Protein AF-A0AAD5GL93-F1 (afdb_monomer)

Structure (mmCIF, N/CA/C/O backbone):
data_AF-A0AAD5GL93-F1
#
_entry.id   AF-A0AAD5GL93-F1
#
loop_
_atom_site.group_PDB
_atom_site.id
_atom_site.type_symbol
_atom_site.label_atom_id
_atom_site.label_alt_id
_atom_site.label_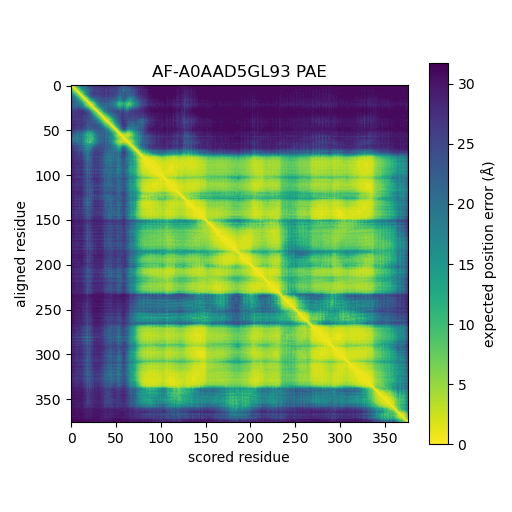comp_id
_atom_site.label_asym_id
_atom_site.label_entity_id
_atom_site.label_seq_id
_atom_site.pdbx_PDB_ins_code
_atom_site.Cartn_x
_atom_site.Cartn_y
_atom_site.Cartn_z
_atom_site.occupancy
_atom_site.B_iso_or_equiv
_atom_site.auth_seq_id
_atom_site.auth_comp_id
_atom_site.auth_asym_id
_atom_site.auth_atom_id
_atom_site.pdbx_PDB_model_num
ATOM 1 N N . ASN A 1 1 ? 2.687 70.309 -22.312 1.00 36.69 1 ASN A N 1
ATOM 2 C CA . ASN A 1 1 ? 1.551 70.906 -23.043 1.00 36.69 1 ASN A CA 1
ATOM 3 C C . ASN A 1 1 ? 1.116 69.888 -24.082 1.00 36.69 1 ASN A C 1
ATOM 5 O O . ASN A 1 1 ? 1.896 69.635 -24.982 1.00 36.69 1 ASN A O 1
ATOM 9 N N . ASP A 1 2 ? 0.027 69.140 -23.935 1.00 33.78 2 ASP A N 1
ATOM 10 C CA . ASP A 1 2 ? -1.181 69.410 -23.155 1.00 33.78 2 ASP A CA 1
ATOM 11 C C . ASP A 1 2 ? -1.645 68.222 -22.316 1.00 33.78 2 ASP A C 1
ATOM 13 O O . ASP A 1 2 ? -1.536 67.055 -22.690 1.00 33.78 2 ASP A O 1
ATOM 17 N N . ALA A 1 3 ? -2.141 68.587 -21.140 1.00 34.22 3 ALA A N 1
ATOM 18 C CA . ALA A 1 3 ? -2.761 67.740 -20.148 1.00 34.22 3 ALA A CA 1
ATOM 19 C C . ALA A 1 3 ? -4.275 67.638 -20.398 1.00 34.22 3 ALA A C 1
ATOM 21 O O . ALA A 1 3 ? -4.895 68.595 -20.848 1.00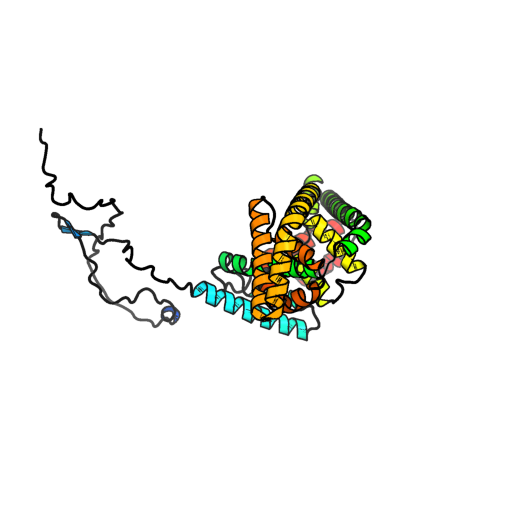 34.22 3 ALA A O 1
ATOM 22 N N . GLY A 1 4 ? -4.864 66.514 -19.982 1.00 38.84 4 GLY A N 1
ATOM 23 C CA . GLY A 1 4 ? -6.247 66.472 -19.503 1.00 38.84 4 GLY A CA 1
ATOM 24 C C . GLY A 1 4 ? -7.336 66.206 -20.542 1.00 38.84 4 GLY A C 1
ATOM 25 O O . GLY A 1 4 ? -7.885 67.129 -21.126 1.00 38.84 4 GLY A O 1
ATOM 26 N N . SER A 1 5 ? -7.747 64.940 -20.653 1.00 35.31 5 SER A N 1
ATOM 27 C CA . SER A 1 5 ? -9.165 64.574 -20.819 1.00 35.31 5 SER A CA 1
ATOM 28 C C . SER A 1 5 ? -9.370 63.082 -20.516 1.00 35.31 5 SER A C 1
ATOM 30 O O . SER A 1 5 ? -9.853 62.306 -21.336 1.00 35.31 5 SER A O 1
ATOM 32 N N . PHE A 1 6 ? -8.963 62.647 -19.321 1.00 33.56 6 PHE A N 1
ATOM 33 C CA . PHE A 1 6 ? -9.661 61.534 -18.679 1.00 33.56 6 PHE A CA 1
ATOM 34 C C . PHE A 1 6 ? -10.832 62.170 -17.948 1.00 33.56 6 PHE A C 1
ATOM 36 O O . PHE A 1 6 ? -10.656 62.799 -16.906 1.00 33.56 6 PHE A O 1
ATOM 43 N N . ASN A 1 7 ? -12.012 62.103 -18.557 1.00 31.67 7 ASN A N 1
ATOM 44 C CA . ASN A 1 7 ? -13.209 62.612 -17.921 1.00 31.67 7 ASN A CA 1
ATOM 45 C C . ASN A 1 7 ? -13.603 61.639 -16.802 1.00 31.67 7 ASN A C 1
ATOM 47 O O . ASN A 1 7 ? -13.910 60.470 -17.044 1.00 31.67 7 ASN A O 1
ATOM 51 N N . ASN A 1 8 ? -13.533 62.136 -15.571 1.00 37.31 8 ASN A N 1
ATOM 52 C CA . ASN A 1 8 ? -13.938 61.461 -14.350 1.00 37.31 8 ASN A CA 1
ATOM 53 C C . ASN A 1 8 ? -15.443 61.164 -14.386 1.00 37.31 8 ASN A C 1
ATOM 55 O O . ASN A 1 8 ? -16.255 61.992 -13.984 1.00 37.31 8 ASN A O 1
ATOM 59 N N . SER A 1 9 ? -15.820 59.965 -14.823 1.00 37.47 9 SER A N 1
ATOM 60 C CA . SER A 1 9 ? -17.146 59.405 -14.515 1.00 37.47 9 SER A CA 1
ATOM 61 C C . SER A 1 9 ? -17.094 57.959 -14.011 1.00 37.47 9 SER A C 1
ATOM 63 O O . SER A 1 9 ? -18.121 57.332 -13.795 1.00 37.47 9 SER A O 1
ATOM 65 N N . VAL A 1 10 ? -15.896 57.436 -13.729 1.00 38.03 10 VAL A N 1
ATOM 66 C CA . VAL A 1 10 ? -15.716 56.117 -13.096 1.00 38.03 10 VAL A CA 1
ATOM 67 C C . VAL A 1 10 ? -14.905 56.259 -11.803 1.00 38.03 10 VAL A C 1
ATOM 69 O O . VAL A 1 10 ? -14.034 55.461 -11.482 1.00 38.03 10 VAL A O 1
ATOM 72 N N . ALA A 1 11 ? -15.174 57.319 -11.038 1.00 32.38 11 ALA A N 1
ATOM 73 C CA . ALA A 1 11 ? -14.730 57.426 -9.652 1.00 32.38 11 ALA A CA 1
ATOM 74 C C . ALA A 1 11 ? -15.742 56.675 -8.773 1.00 32.38 11 ALA A C 1
ATOM 76 O O . ALA A 1 11 ? -16.617 57.278 -8.160 1.00 32.38 11 ALA A O 1
ATOM 77 N N . GLY A 1 12 ? -15.678 55.342 -8.788 1.00 33.62 12 GLY A N 1
ATOM 78 C CA . GLY A 1 12 ? -16.584 54.529 -7.975 1.00 33.62 12 GLY A CA 1
ATOM 79 C C . GLY A 1 12 ? -16.305 53.031 -7.925 1.00 33.62 12 GLY A C 1
ATOM 80 O O . GLY A 1 12 ? -16.706 52.397 -6.957 1.00 33.62 12 GLY A O 1
ATOM 81 N N . GLN A 1 13 ? -15.589 52.453 -8.891 1.00 32.47 13 GLN A N 1
ATOM 82 C CA . GLN A 1 13 ? -15.257 51.026 -8.882 1.00 32.47 13 GLN A CA 1
ATOM 83 C C . GLN A 1 13 ? -13.832 50.819 -9.399 1.00 32.47 13 GLN A C 1
ATOM 85 O O . GLN A 1 13 ? -13.499 51.228 -10.507 1.00 32.47 13 GLN A O 1
ATOM 90 N N . GLN A 1 14 ? -12.987 50.199 -8.570 1.00 32.19 14 GLN A N 1
ATOM 91 C CA . GLN A 1 14 ? -11.674 49.678 -8.953 1.00 32.19 14 GLN A CA 1
ATOM 92 C C . GLN A 1 14 ? -11.833 48.722 -10.143 1.00 32.19 14 GLN A C 1
ATOM 94 O O . GLN A 1 14 ? -12.158 47.552 -9.961 1.00 32.19 14 GLN A O 1
ATOM 99 N N . ALA A 1 15 ? -11.610 49.210 -11.360 1.00 31.73 15 ALA A N 1
ATOM 100 C CA . ALA A 1 15 ? -11.491 48.359 -12.533 1.00 31.73 15 ALA A CA 1
ATOM 101 C C . ALA A 1 15 ? -10.024 47.939 -12.673 1.00 31.73 15 ALA A C 1
ATOM 103 O O . ALA A 1 15 ? -9.162 48.730 -13.060 1.00 31.73 15 ALA A O 1
ATOM 104 N N . VAL A 1 16 ? -9.737 46.692 -12.305 1.00 33.91 16 VAL A N 1
ATOM 105 C CA . VAL A 1 16 ? -8.490 46.012 -12.663 1.00 33.91 16 VAL A CA 1
ATOM 106 C C . VAL A 1 16 ? -8.506 45.823 -14.183 1.00 33.91 16 VAL A C 1
ATOM 108 O O . VAL A 1 16 ? -9.487 45.329 -14.732 1.00 33.91 16 VAL A O 1
ATOM 111 N N . LEU A 1 17 ? -7.449 46.263 -14.872 1.00 34.09 17 LEU A N 1
ATOM 112 C CA . LEU A 1 17 ? -7.264 46.038 -16.308 1.00 34.09 17 LEU A CA 1
ATOM 113 C C . LEU A 1 17 ? -7.083 44.534 -16.566 1.00 34.09 17 LEU A C 1
ATOM 115 O O . LEU A 1 17 ? -5.971 44.018 -16.472 1.00 34.09 17 LEU A O 1
ATOM 119 N N . GLU A 1 18 ? -8.170 43.829 -16.872 1.00 42.44 18 GLU A N 1
ATOM 120 C CA . GLU A 1 18 ? -8.122 42.444 -17.345 1.00 42.44 18 GLU A CA 1
ATOM 121 C C . GLU A 1 18 ? -8.001 42.373 -18.878 1.00 42.44 18 GLU A C 1
ATOM 123 O O . GLU A 1 18 ? -8.367 43.290 -19.617 1.00 42.44 18 GLU A O 1
ATOM 128 N N . THR A 1 19 ? -7.383 41.291 -19.349 1.00 39.25 19 THR A N 1
ATOM 129 C CA . THR A 1 19 ? -6.811 41.118 -20.690 1.00 39.25 19 THR A CA 1
ATOM 130 C C . THR A 1 19 ? -7.884 41.079 -21.783 1.00 39.25 19 THR A C 1
ATOM 132 O O . THR A 1 19 ? -8.644 40.120 -21.890 1.00 39.25 19 THR A O 1
ATOM 135 N N . VAL A 1 20 ? -7.926 42.103 -22.639 1.00 43.28 20 VAL A N 1
ATOM 136 C CA . VAL A 1 20 ? -8.916 42.217 -23.721 1.00 43.28 20 VAL A CA 1
ATOM 137 C C . VAL A 1 20 ? -8.358 41.637 -25.024 1.00 43.28 20 VAL A C 1
ATOM 139 O O . VAL A 1 20 ? -7.322 42.089 -25.515 1.00 43.28 20 VAL A O 1
ATOM 142 N N . ALA A 1 21 ? -9.035 40.646 -25.609 1.00 44.50 21 ALA A N 1
ATOM 143 C CA . ALA A 1 21 ? -8.640 40.058 -26.891 1.00 44.50 21 ALA A CA 1
ATOM 144 C C . ALA A 1 21 ? -9.311 40.793 -28.067 1.00 44.50 21 ALA A C 1
ATOM 146 O O . ALA A 1 21 ? -10.514 41.053 -28.057 1.00 44.50 21 ALA A O 1
ATOM 147 N N . ARG A 1 22 ? -8.528 41.129 -29.102 1.00 39.78 22 ARG A N 1
ATOM 148 C CA . ARG A 1 22 ? -9.012 41.788 -30.327 1.00 39.78 22 ARG A CA 1
ATOM 149 C C . ARG A 1 22 ? -9.432 40.740 -31.354 1.00 39.78 22 ARG A C 1
ATOM 151 O O . ARG A 1 22 ? -8.589 39.983 -31.832 1.00 39.78 22 ARG A O 1
ATOM 158 N N . VAL A 1 23 ? -10.697 40.742 -31.762 1.00 45.19 23 VAL A N 1
ATOM 159 C CA . VAL A 1 23 ? -11.179 39.859 -32.834 1.00 45.19 23 VAL A CA 1
ATOM 160 C C . VAL A 1 23 ? -10.850 40.481 -34.198 1.00 45.19 23 VAL A C 1
ATOM 162 O O . VAL A 1 23 ? -11.227 41.616 -34.482 1.00 45.19 23 VAL A O 1
ATOM 165 N N . LYS A 1 24 ? -10.136 39.752 -35.068 1.00 35.28 24 LYS A N 1
ATOM 166 C CA . LYS A 1 24 ? -9.987 40.097 -36.495 1.00 35.28 24 LYS A CA 1
ATOM 167 C C . LYS A 1 24 ? -11.020 39.304 -37.294 1.00 35.28 24 LYS A C 1
ATOM 169 O O . LYS A 1 24 ? -10.887 38.092 -37.420 1.00 35.28 24 LYS A O 1
ATOM 174 N N . SER A 1 25 ? -12.018 39.979 -37.859 1.00 34.25 25 SER A N 1
ATOM 175 C CA . SER A 1 25 ? -12.954 39.343 -38.793 1.00 34.25 25 SER A CA 1
ATOM 176 C C . SER A 1 25 ? -12.230 38.974 -40.097 1.00 34.25 25 SER A C 1
ATOM 178 O O . SER A 1 25 ? -11.618 39.833 -40.738 1.00 34.25 25 SER A O 1
ATOM 180 N N . LYS A 1 26 ? -12.261 37.690 -40.473 1.00 29.86 26 LYS A N 1
ATOM 181 C CA . LYS A 1 26 ? -11.773 37.177 -41.761 1.00 29.86 26 LYS A CA 1
ATOM 182 C C . LYS A 1 26 ? -12.990 37.037 -42.681 1.00 29.86 26 LYS A C 1
ATOM 184 O O . LYS A 1 26 ? -13.888 36.254 -42.399 1.00 29.86 26 LYS A O 1
ATOM 189 N N . LYS A 1 27 ? -13.034 37.830 -43.752 1.00 30.67 27 LYS A N 1
ATOM 190 C CA . LYS A 1 27 ? -14.157 37.904 -44.696 1.00 30.67 27 LYS A CA 1
ATOM 191 C C . LYS A 1 27 ? -13.898 36.987 -45.902 1.00 30.67 27 LYS A C 1
ATOM 193 O O . LYS A 1 27 ? -12.961 37.268 -46.647 1.00 30.67 27 LYS A O 1
ATOM 198 N N . ASN A 1 28 ? -14.692 35.919 -46.042 1.00 27.58 28 ASN A N 1
ATOM 199 C CA . ASN A 1 28 ? -15.305 35.378 -47.278 1.00 27.58 28 ASN A CA 1
ATOM 200 C C . ASN A 1 28 ? -15.500 33.846 -47.245 1.00 27.58 28 ASN A C 1
ATOM 202 O O . ASN A 1 28 ? -14.554 33.088 -47.041 1.00 27.58 28 ASN A O 1
ATOM 206 N N . ASP A 1 29 ? -16.753 33.456 -47.494 1.00 32.91 29 ASP A N 1
ATOM 207 C CA . ASP A 1 29 ? -17.350 32.118 -47.601 1.00 32.91 29 ASP A CA 1
ATOM 208 C C . ASP A 1 29 ? -16.810 31.237 -48.741 1.00 32.91 29 ASP A C 1
ATOM 210 O O . ASP A 1 29 ? -16.481 31.757 -49.807 1.00 32.91 29 ASP A O 1
ATOM 214 N N . THR A 1 30 ? -16.884 29.902 -48.598 1.00 26.22 30 THR A N 1
ATOM 215 C CA . THR A 1 30 ? -17.727 29.029 -49.460 1.00 26.22 30 THR A CA 1
ATOM 216 C C . THR A 1 30 ? -17.845 27.580 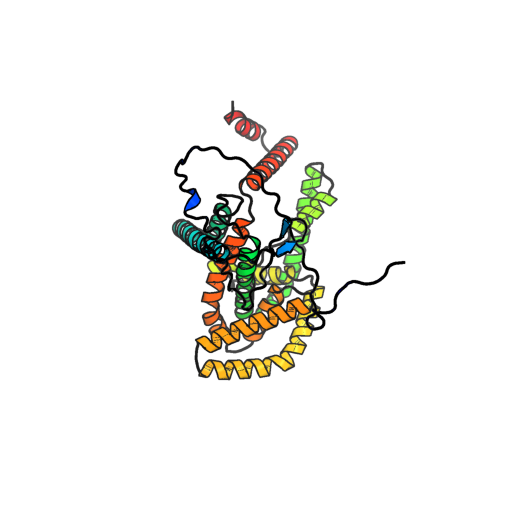-48.939 1.00 26.22 30 THR A C 1
ATOM 218 O O . THR A 1 30 ? -17.052 27.140 -48.118 1.00 26.22 30 THR A O 1
ATOM 221 N N . LYS A 1 31 ? -18.925 26.922 -49.388 1.00 33.12 31 LYS A N 1
ATOM 222 C CA . LYS A 1 31 ? -19.590 25.661 -48.989 1.00 33.12 31 LYS A CA 1
ATOM 223 C C . LYS A 1 31 ? -18.773 24.348 -49.073 1.00 33.12 31 LYS A C 1
ATOM 225 O O . LYS A 1 31 ? -17.725 24.316 -49.702 1.00 33.12 31 LYS A O 1
ATOM 230 N N . ASP A 1 32 ? -19.416 23.294 -48.536 1.00 26.97 32 ASP A N 1
ATOM 231 C CA . ASP A 1 32 ? -19.214 21.831 -48.701 1.00 26.97 32 ASP A CA 1
ATOM 232 C C . ASP A 1 32 ? -18.360 21.192 -47.578 1.00 26.97 32 ASP A C 1
ATOM 234 O O . ASP A 1 32 ? -17.331 21.728 -47.198 1.00 26.97 32 ASP A O 1
ATOM 238 N N . ASP A 1 33 ? -18.700 20.088 -46.904 1.00 26.31 33 ASP A N 1
ATOM 239 C CA . ASP A 1 33 ? -19.684 19.025 -47.116 1.00 26.31 33 ASP A CA 1
ATOM 240 C C . ASP A 1 33 ? -19.942 18.338 -45.748 1.00 26.31 33 ASP A C 1
ATOM 242 O O . ASP A 1 33 ? -19.010 18.123 -44.967 1.00 26.31 33 ASP A O 1
ATOM 246 N N . LYS A 1 34 ? -21.194 18.005 -45.402 1.00 32.94 34 LYS A N 1
ATOM 247 C CA . LYS A 1 34 ? -21.519 17.327 -44.126 1.00 32.94 34 LYS A CA 1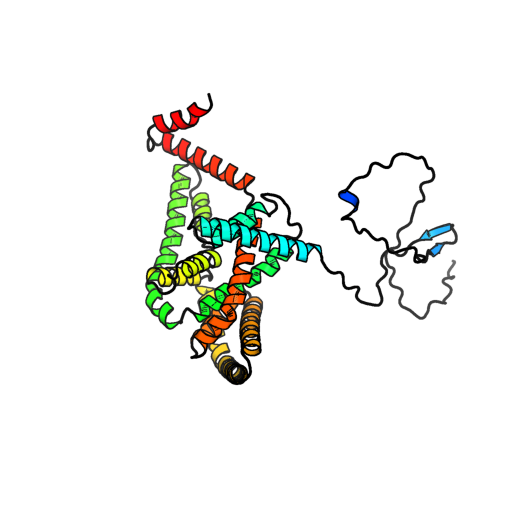
ATOM 248 C C . LYS A 1 34 ? -21.336 15.812 -44.267 1.00 32.94 34 LYS A C 1
ATOM 250 O O . LYS A 1 34 ? -22.276 15.112 -44.634 1.00 32.94 34 LYS A O 1
ATOM 255 N N . SER A 1 35 ? -20.175 15.287 -43.876 1.00 23.25 35 SER A N 1
ATOM 256 C CA . SER A 1 35 ? -20.037 13.864 -43.532 1.00 23.25 35 SER A CA 1
ATOM 257 C C . SER A 1 35 ? -20.335 13.664 -42.044 1.00 23.25 35 SER A C 1
ATOM 259 O O . SER A 1 35 ? -19.640 14.223 -41.194 1.00 23.25 35 SER A O 1
ATOM 261 N N . PHE A 1 36 ? -21.361 12.873 -41.724 1.00 34.22 36 PHE A N 1
ATOM 262 C CA . PHE A 1 36 ? -21.690 12.469 -40.356 1.00 34.22 36 PHE A CA 1
ATOM 263 C C . PHE A 1 36 ? -20.492 11.768 -39.699 1.00 34.22 36 PHE A C 1
ATOM 265 O O . PHE A 1 36 ? -20.183 10.624 -40.024 1.00 34.22 36 PHE A O 1
ATOM 272 N N . GLN A 1 37 ? -19.835 12.447 -38.756 1.00 28.38 37 GLN A N 1
ATOM 273 C CA . GLN A 1 37 ? -18.864 11.836 -37.855 1.00 28.38 37 GLN A CA 1
ATOM 274 C C . GLN A 1 37 ? -19.506 11.625 -36.482 1.00 28.38 37 GLN A C 1
ATOM 276 O O . GLN A 1 37 ? -19.893 12.573 -35.800 1.00 28.38 37 GLN A O 1
ATOM 281 N N . LEU A 1 38 ? -19.583 10.360 -36.069 1.00 30.38 38 LEU A N 1
ATOM 282 C CA . LEU A 1 38 ? -20.102 9.896 -34.773 1.00 30.38 38 LEU A CA 1
ATOM 283 C C . LEU A 1 38 ? -19.318 10.450 -33.562 1.00 30.38 38 LEU A C 1
ATOM 285 O O . LEU A 1 38 ? -19.780 10.357 -32.430 1.00 30.38 38 LEU A O 1
ATOM 289 N N . HIS A 1 39 ? -18.169 11.090 -33.800 1.00 31.42 39 HIS A N 1
ATOM 290 C CA . HIS A 1 39 ? -17.347 11.747 -32.782 1.00 31.42 39 HIS A CA 1
ATOM 291 C C . HIS A 1 39 ? -17.985 13.005 -32.165 1.00 31.42 39 HIS A C 1
ATOM 293 O O . HIS A 1 39 ? -17.524 13.474 -31.129 1.00 31.42 39 HIS A O 1
ATOM 299 N N . HIS A 1 40 ? -19.053 13.546 -32.764 1.00 28.39 40 HIS A N 1
ATOM 300 C CA . HIS A 1 40 ? -19.688 14.784 -32.298 1.00 28.39 40 HIS A CA 1
ATOM 301 C C . HIS A 1 40 ? -20.761 14.586 -31.210 1.00 28.39 40 HIS A C 1
ATOM 303 O O . HIS A 1 40 ? -21.293 15.569 -30.705 1.00 28.39 40 HIS A O 1
ATOM 309 N N . VAL A 1 41 ? -21.085 13.340 -30.836 1.00 33.75 41 VAL A N 1
ATOM 310 C CA . VAL A 1 41 ? -22.091 13.044 -29.793 1.00 33.75 41 VAL A CA 1
ATOM 311 C C . VAL A 1 41 ? -21.520 13.194 -28.376 1.00 33.75 41 VAL A C 1
ATOM 313 O O . VAL A 1 41 ? -22.270 13.465 -27.444 1.00 33.75 41 VAL A O 1
ATOM 316 N N . PHE A 1 42 ? -20.198 13.091 -28.207 1.00 32.00 42 PHE A N 1
ATOM 317 C CA . PHE A 1 42 ? -19.539 13.212 -26.898 1.00 32.00 42 PHE A CA 1
ATOM 318 C C . PHE A 1 42 ? -18.810 14.540 -26.677 1.00 32.00 42 PHE A C 1
ATOM 320 O O . PHE A 1 42 ? -18.262 14.754 -25.598 1.00 32.00 42 PHE A O 1
ATOM 327 N N . ASN A 1 43 ? -18.836 15.450 -27.655 1.00 28.05 43 ASN A N 1
ATOM 328 C CA . ASN A 1 43 ? -18.285 16.788 -27.491 1.00 28.05 43 ASN A CA 1
ATOM 329 C C . ASN A 1 43 ? -19.419 17.777 -27.196 1.00 28.05 43 ASN A C 1
ATOM 331 O O . ASN A 1 43 ? -19.931 18.446 -28.092 1.00 28.05 43 ASN A O 1
ATOM 335 N N . ILE A 1 44 ? -19.832 17.842 -25.927 1.00 34.53 44 ILE A N 1
ATOM 336 C CA . ILE A 1 44 ? -20.652 18.944 -25.403 1.00 34.53 44 ILE A CA 1
ATOM 337 C C . ILE A 1 44 ? -19.712 20.141 -25.207 1.00 34.53 44 ILE A C 1
ATOM 339 O O . ILE A 1 44 ? -19.425 20.567 -24.092 1.00 34.53 44 ILE A O 1
ATOM 343 N N . ASP A 1 45 ? -19.184 20.660 -26.312 1.00 33.34 45 ASP A N 1
ATOM 344 C CA . ASP A 1 45 ? -18.648 22.011 -26.333 1.00 33.34 45 ASP A CA 1
ATOM 345 C C . ASP A 1 45 ? -19.838 22.953 -26.503 1.00 33.34 45 ASP A C 1
ATOM 347 O O . ASP A 1 45 ? -20.341 23.182 -27.598 1.00 33.34 45 ASP A O 1
ATOM 351 N N . ASN A 1 46 ? -20.276 23.482 -25.362 1.00 38.34 46 ASN A N 1
ATOM 352 C CA . ASN A 1 46 ? -20.743 24.855 -25.244 1.00 38.34 46 ASN A CA 1
ATOM 353 C C . ASN A 1 46 ? -21.899 25.264 -26.182 1.00 38.34 46 ASN A C 1
ATOM 355 O O . ASN A 1 46 ? -21.803 26.268 -26.884 1.00 38.34 46 ASN A O 1
ATOM 359 N N . ASP A 1 47 ? -23.023 24.546 -26.132 1.00 30.78 47 ASP A N 1
ATOM 360 C CA . ASP A 1 47 ? -24.300 25.037 -26.678 1.00 30.78 47 ASP A CA 1
ATOM 361 C C . ASP A 1 47 ? -25.049 25.886 -25.632 1.00 30.78 47 ASP A C 1
ATOM 363 O O . ASP A 1 47 ? -26.215 25.661 -25.308 1.00 30.78 47 ASP A O 1
ATOM 367 N N . ASN A 1 48 ? -24.348 26.864 -25.049 1.00 34.34 48 ASN A N 1
ATOM 368 C CA . ASN A 1 48 ? -25.007 27.951 -24.334 1.00 34.34 48 ASN A CA 1
ATOM 369 C C . ASN A 1 48 ? -25.503 28.932 -25.393 1.00 34.34 48 ASN A C 1
ATOM 371 O O . ASN A 1 48 ? -24.745 29.751 -25.919 1.00 34.34 48 ASN A O 1
ATOM 375 N N . GLY A 1 49 ? -26.778 28.782 -25.745 1.00 32.69 49 GLY A N 1
ATOM 376 C CA . GLY A 1 49 ? -27.459 29.627 -26.708 1.00 32.69 49 GLY A CA 1
ATOM 377 C C . GLY A 1 49 ? -27.255 31.110 -26.413 1.00 32.69 49 GLY A C 1
ATOM 378 O O . GLY A 1 49 ? -27.472 31.550 -25.294 1.00 32.69 49 GLY A O 1
ATOM 379 N N . ALA A 1 50 ? -26.835 31.842 -27.446 1.00 33.12 50 ALA A N 1
ATOM 380 C CA . ALA A 1 50 ? -27.154 33.240 -27.742 1.00 33.12 50 ALA A CA 1
ATOM 381 C C . ALA A 1 50 ? -27.479 34.183 -26.560 1.00 33.12 50 ALA A C 1
ATOM 383 O O . ALA A 1 50 ? -28.417 34.973 -26.650 1.00 33.12 50 ALA A O 1
ATOM 384 N N . GLU A 1 51 ? -26.702 34.170 -25.480 1.00 40.78 51 GLU A N 1
ATOM 385 C CA . GLU A 1 51 ? -26.658 35.312 -24.575 1.00 40.78 51 GLU A CA 1
ATOM 386 C C . GLU A 1 51 ? -25.739 36.348 -25.219 1.00 40.78 51 GLU A C 1
ATOM 388 O O . GLU A 1 51 ? -24.567 36.079 -25.485 1.00 40.78 51 GLU A O 1
ATOM 393 N N . GLU A 1 52 ? -26.310 37.506 -25.553 1.00 42.19 52 GLU A N 1
ATOM 394 C CA . GLU A 1 52 ? -25.632 38.650 -26.157 1.00 42.19 52 GLU A CA 1
ATOM 395 C C . GLU A 1 52 ? -24.352 38.972 -25.375 1.00 42.19 52 GLU A C 1
ATOM 397 O O . GLU A 1 52 ? -24.385 39.635 -24.340 1.00 42.19 52 GLU A O 1
ATOM 402 N N . THR A 1 53 ? -23.202 38.489 -25.852 1.00 50.84 53 THR A N 1
ATOM 403 C CA . THR A 1 53 ? -21.914 38.819 -25.244 1.00 50.84 53 THR A CA 1
ATOM 404 C C . THR A 1 53 ? -21.741 40.331 -25.362 1.00 50.84 53 THR A C 1
ATOM 406 O O . THR A 1 53 ? -21.675 40.816 -26.496 1.00 50.84 53 THR A O 1
ATOM 409 N N . PRO A 1 54 ? -21.684 41.103 -24.260 1.00 53.81 54 PRO A N 1
ATOM 410 C CA . PRO A 1 54 ? -21.585 42.551 -24.351 1.00 53.81 54 PRO A CA 1
ATOM 411 C C . PRO A 1 54 ? -20.259 42.914 -25.023 1.00 53.81 54 PRO A C 1
ATOM 413 O O . PRO A 1 54 ? -19.180 42.770 -24.447 1.00 53.81 54 PRO A O 1
ATOM 416 N N . THR A 1 55 ? -20.340 43.344 -26.279 1.00 61.50 55 THR A N 1
ATOM 417 C CA . THR A 1 55 ? -19.190 43.775 -27.068 1.00 61.50 55 THR A CA 1
ATOM 418 C C . THR A 1 55 ? -18.896 45.237 -26.779 1.00 61.50 55 THR A C 1
ATOM 420 O O . THR A 1 55 ? -19.771 46.089 -26.937 1.00 61.50 55 THR A O 1
ATOM 423 N N . LEU A 1 56 ? -17.656 45.551 -26.415 1.00 61.00 56 LEU A N 1
ATOM 424 C CA . LEU A 1 56 ? -17.203 46.936 -26.332 1.00 61.00 56 LEU A CA 1
ATOM 425 C C . LEU A 1 56 ? -16.682 47.367 -27.703 1.00 61.00 56 LEU A C 1
ATOM 427 O O . LEU A 1 56 ? -15.821 46.700 -28.278 1.00 61.00 56 LEU A O 1
ATOM 431 N N . ILE A 1 57 ? -17.206 48.476 -28.224 1.00 65.25 57 ILE A N 1
ATOM 432 C CA . ILE A 1 57 ? -16.789 49.053 -29.505 1.00 65.25 57 ILE A CA 1
ATOM 433 C C . ILE A 1 57 ? -16.058 50.368 -29.222 1.00 65.25 57 ILE A C 1
ATOM 435 O O . ILE A 1 57 ? -16.618 51.281 -28.618 1.00 65.25 57 ILE A O 1
ATOM 439 N N . ASP A 1 58 ? -14.792 50.455 -29.627 1.00 62.78 58 ASP A N 1
ATOM 440 C CA . ASP A 1 58 ? -13.999 51.691 -29.534 1.00 62.78 58 ASP A CA 1
ATOM 441 C C . ASP A 1 58 ? -14.335 52.660 -30.688 1.00 62.78 58 ASP A C 1
ATOM 443 O O . ASP A 1 58 ? -14.831 52.254 -31.734 1.00 62.78 58 ASP A O 1
ATOM 447 N N . ARG A 1 59 ? -13.979 53.944 -30.559 1.00 65.38 59 ARG A N 1
ATOM 448 C CA . ARG A 1 59 ? -14.197 55.020 -31.548 1.00 65.38 59 ARG A CA 1
ATOM 449 C C . ARG A 1 59 ? -13.556 54.756 -32.925 1.00 65.38 59 ARG A C 1
ATOM 451 O O . ARG A 1 59 ? -13.839 55.477 -33.875 1.00 65.38 59 ARG A O 1
ATOM 458 N N . LYS A 1 60 ? -12.675 53.754 -33.029 1.00 62.12 60 LYS A N 1
ATOM 459 C CA . LYS A 1 60 ? -12.077 53.243 -34.279 1.00 62.12 60 LYS A CA 1
ATOM 460 C C . LYS A 1 60 ? -12.744 51.948 -34.793 1.00 62.12 60 LYS A C 1
ATOM 462 O O . LYS A 1 60 ? -12.098 51.213 -35.535 1.00 62.12 60 LYS A O 1
ATOM 467 N N . ASP A 1 61 ? -13.967 51.639 -34.354 1.00 56.44 61 ASP A N 1
ATOM 468 C CA . ASP A 1 61 ? -14.750 50.434 -34.694 1.00 56.44 61 ASP A CA 1
ATOM 469 C C . ASP A 1 61 ? -14.044 49.098 -34.393 1.00 56.44 61 ASP A C 1
ATOM 471 O O . ASP A 1 61 ? -14.245 48.080 -35.056 1.00 56.44 61 ASP A O 1
ATOM 475 N N . ASN A 1 62 ? -13.194 49.069 -33.363 1.00 58.47 62 ASN A N 1
ATOM 476 C CA . ASN A 1 62 ? -12.617 47.812 -32.890 1.00 58.47 62 ASN A CA 1
ATOM 477 C C . ASN A 1 62 ? -13.573 47.158 -31.892 1.00 58.47 62 ASN A C 1
ATOM 479 O O . ASN A 1 62 ? -13.930 47.784 -30.896 1.00 58.47 62 ASN A O 1
ATOM 483 N N . VAL A 1 63 ? -13.937 45.902 -32.158 1.00 59.56 63 VAL A N 1
ATOM 484 C CA . VAL A 1 63 ? -14.827 45.101 -31.311 1.00 59.56 63 VAL A CA 1
ATOM 485 C C . VAL A 1 63 ? -13.999 44.274 -30.331 1.00 59.56 63 VAL A C 1
ATOM 487 O O . VAL A 1 63 ? -13.108 43.515 -30.729 1.00 59.56 63 VAL A O 1
ATOM 490 N N . PHE A 1 64 ? -14.308 44.421 -29.050 1.00 59.59 64 PHE A N 1
ATOM 491 C CA . PHE A 1 64 ? -13.659 43.736 -27.944 1.00 59.59 64 PHE A CA 1
ATOM 492 C C . PHE A 1 64 ? -14.676 42.881 -27.182 1.00 59.59 64 PHE A C 1
ATOM 494 O O . PHE A 1 64 ? -15.780 43.341 -26.890 1.00 59.59 64 PHE A O 1
ATOM 501 N N . ILE A 1 65 ? -14.292 41.645 -26.853 1.00 59.22 65 ILE A N 1
ATOM 502 C CA . ILE A 1 65 ? -15.112 40.684 -26.102 1.00 59.22 65 ILE A CA 1
ATOM 503 C C . ILE A 1 65 ? -14.386 40.368 -24.793 1.00 59.22 65 ILE A C 1
ATOM 505 O O . ILE A 1 65 ? -13.170 40.165 -24.786 1.00 59.22 65 ILE A O 1
ATOM 509 N N . ILE A 1 66 ? -15.124 40.346 -23.685 1.00 57.53 66 ILE A N 1
ATOM 510 C CA . ILE A 1 66 ? -14.590 39.991 -22.366 1.00 57.53 66 ILE A CA 1
ATOM 511 C C . ILE A 1 66 ? -14.415 38.468 -22.323 1.00 57.53 66 ILE A C 1
ATOM 513 O O . ILE A 1 66 ? -15.380 37.727 -22.481 1.00 57.53 66 ILE A O 1
ATOM 517 N N . SER A 1 67 ? -13.179 38.000 -22.142 1.00 53.06 67 SER A N 1
ATOM 518 C CA . SER A 1 67 ? -12.811 36.577 -22.230 1.00 53.06 67 SER A CA 1
ATOM 519 C C . SER A 1 67 ? -13.088 35.776 -20.958 1.00 53.06 67 SER A C 1
ATOM 521 O O . SER A 1 67 ? -13.074 34.549 -21.002 1.00 53.06 67 SER A O 1
ATOM 523 N N . ASN A 1 68 ? -13.340 36.440 -19.829 1.00 47.16 68 ASN A N 1
ATOM 524 C CA . ASN A 1 68 ? -13.564 35.777 -18.553 1.00 47.16 68 ASN A CA 1
ATOM 525 C C . ASN A 1 68 ? -14.767 36.400 -17.841 1.00 47.16 68 ASN A C 1
ATOM 527 O O . ASN A 1 68 ? -14.651 37.397 -17.129 1.00 47.16 68 ASN A O 1
ATOM 531 N N . PHE A 1 69 ? -15.949 35.822 -18.049 1.00 54.09 69 PHE A N 1
ATOM 532 C CA . PHE A 1 69 ? -17.079 36.109 -17.176 1.00 54.09 69 PHE A CA 1
ATOM 533 C C . PHE A 1 69 ? -16.806 35.426 -15.841 1.00 54.09 69 PHE A C 1
ATOM 535 O O . PHE A 1 69 ? -17.092 34.244 -15.662 1.00 54.09 69 PHE A O 1
ATOM 542 N N . LYS A 1 70 ? -16.260 36.175 -14.880 1.00 46.41 70 LYS A N 1
ATOM 543 C CA . LYS A 1 70 ? -16.270 35.740 -13.486 1.00 46.41 70 LYS A CA 1
ATOM 544 C C . LYS A 1 70 ? -17.732 35.701 -13.041 1.00 46.41 70 LYS A C 1
ATOM 546 O O . LYS A 1 70 ? -18.309 36.724 -12.669 1.00 46.41 70 LYS A O 1
ATOM 551 N N . SER A 1 71 ? -18.363 34.537 -13.165 1.00 51.03 71 SER A N 1
ATOM 552 C CA . SER A 1 71 ? -19.752 34.335 -12.780 1.00 51.03 71 SER A CA 1
ATOM 553 C C . SER A 1 71 ? -19.910 34.686 -11.302 1.00 51.03 71 SER A C 1
ATOM 555 O O . SER A 1 71 ? -19.114 34.296 -10.448 1.00 51.03 71 SER A O 1
ATOM 557 N N . LYS A 1 72 ? -20.960 35.444 -10.978 1.00 47.94 72 LYS A N 1
ATOM 558 C CA . LYS A 1 72 ? -21.270 35.881 -9.605 1.00 47.94 72 LYS A CA 1
ATOM 559 C C . LYS A 1 72 ? -21.597 34.709 -8.660 1.00 47.94 72 LYS A C 1
ATOM 561 O O . LYS A 1 72 ? -21.679 34.896 -7.450 1.00 47.94 72 LYS A O 1
ATOM 566 N N . TYR A 1 73 ? -21.748 33.512 -9.219 1.00 51.56 73 TYR A N 1
ATOM 567 C CA . TYR A 1 73 ? -21.989 32.253 -8.530 1.00 51.56 73 TYR A CA 1
ATOM 568 C C . TYR A 1 73 ? -20.885 31.261 -8.909 1.00 51.56 73 TYR A C 1
ATOM 570 O O . TYR A 1 73 ? -20.500 31.236 -10.083 1.00 51.56 73 TYR A O 1
ATOM 578 N N . PRO A 1 74 ? -20.378 30.439 -7.973 1.00 52.88 74 PRO A N 1
ATOM 579 C CA . PRO A 1 74 ? -19.517 29.323 -8.335 1.00 52.88 74 PRO A CA 1
ATOM 580 C C . PRO A 1 74 ? -20.311 28.382 -9.250 1.00 52.88 74 PRO A C 1
ATOM 582 O O . PRO A 1 74 ? -21.283 27.768 -8.814 1.00 52.88 74 PRO A O 1
ATOM 585 N N . VAL A 1 75 ? -19.939 28.305 -10.530 1.00 59.59 75 VAL A N 1
ATOM 586 C CA . VAL A 1 75 ? -20.483 27.282 -11.429 1.00 59.59 75 VAL A CA 1
ATOM 587 C C . VAL A 1 75 ? -19.876 25.958 -10.980 1.00 59.59 75 VAL A C 1
ATOM 589 O O . VAL A 1 75 ? -18.653 25.827 -10.936 1.00 59.59 75 VAL A O 1
ATOM 592 N N . LEU A 1 76 ? -20.713 24.995 -10.595 1.00 58.22 76 LEU A N 1
ATOM 593 C CA . LEU A 1 76 ? -20.262 23.647 -10.263 1.00 58.22 76 LEU A CA 1
ATOM 594 C C . LEU A 1 76 ? -19.797 22.978 -11.568 1.00 58.22 76 LEU A C 1
ATOM 596 O O . LEU A 1 76 ? -20.602 22.411 -12.303 1.00 58.22 76 LEU A O 1
ATOM 600 N N . GLN A 1 77 ? -18.511 23.091 -11.901 1.00 59.75 77 GLN A N 1
ATOM 601 C CA . GLN A 1 77 ? -17.915 22.280 -12.959 1.00 59.75 77 GLN A CA 1
ATOM 602 C C . GLN A 1 77 ? -17.781 20.855 -12.421 1.00 59.75 77 GLN A C 1
ATOM 604 O O . GLN A 1 77 ? -16.868 20.547 -11.660 1.00 59.75 77 GLN A O 1
ATOM 609 N N . LEU A 1 78 ? -18.750 20.002 -12.752 1.00 66.44 78 LEU A N 1
ATOM 610 C CA . LEU A 1 78 ? -18.658 18.577 -12.472 1.00 66.44 78 LEU A CA 1
ATOM 611 C C . LEU A 1 78 ? -17.595 17.985 -13.399 1.00 66.44 78 LEU A C 1
ATOM 613 O O . LEU A 1 78 ? -17.770 17.999 -14.619 1.00 66.44 78 LEU A O 1
ATOM 617 N N . ASP A 1 79 ? -16.517 17.455 -12.827 1.00 75.38 79 ASP A N 1
ATOM 618 C CA . ASP A 1 79 ? -15.507 16.745 -13.606 1.00 75.38 79 ASP A CA 1
ATOM 619 C C . ASP A 1 79 ? -16.021 15.340 -13.960 1.00 75.38 79 ASP A C 1
ATOM 621 O O . ASP A 1 79 ? -15.746 14.337 -13.297 1.00 75.38 79 ASP A O 1
ATOM 625 N N . LEU A 1 80 ? -16.869 15.283 -14.990 1.00 82.75 80 LEU A N 1
ATOM 626 C CA . LEU A 1 80 ? -17.439 14.037 -15.505 1.00 82.75 80 LEU A CA 1
ATOM 627 C C . LEU A 1 80 ? -16.356 13.070 -16.002 1.00 82.75 80 LEU A C 1
ATOM 629 O O . LEU A 1 80 ? -16.601 11.863 -16.037 1.00 82.75 80 LEU A O 1
ATOM 633 N N . ARG A 1 81 ? -15.165 13.577 -16.351 1.00 86.38 81 ARG A N 1
ATOM 634 C CA . ARG A 1 81 ? -14.039 12.751 -16.799 1.00 86.38 81 ARG A CA 1
ATOM 635 C C . ARG A 1 81 ? -13.474 11.941 -15.644 1.00 86.38 81 ARG A C 1
ATOM 637 O O . ARG A 1 81 ? -13.391 10.726 -15.770 1.00 86.38 81 ARG A O 1
ATOM 644 N N . LEU A 1 82 ? -13.232 12.570 -14.491 1.00 88.50 82 LEU A N 1
ATOM 645 C CA . LEU A 1 82 ? -12.786 11.864 -13.285 1.00 88.50 82 LEU A CA 1
ATOM 646 C C . LEU A 1 82 ? -13.743 10.734 -12.885 1.00 88.50 82 LEU A C 1
ATOM 648 O O . LEU A 1 82 ? -13.316 9.634 -12.537 1.00 88.50 82 LEU A O 1
ATOM 652 N N . ILE A 1 83 ? -15.051 11.003 -12.932 1.00 89.94 83 ILE A N 1
ATOM 653 C CA . ILE A 1 83 ? -16.071 10.006 -12.585 1.00 89.94 83 ILE A CA 1
ATOM 654 C C . ILE A 1 83 ? -16.038 8.845 -13.582 1.00 89.94 83 ILE A C 1
ATOM 656 O O . ILE A 1 83 ? -16.049 7.689 -13.163 1.00 89.94 83 ILE A O 1
ATOM 660 N N . SER A 1 84 ? -15.982 9.142 -14.884 1.00 91.06 84 SER A N 1
ATOM 661 C CA . SER A 1 84 ? -15.872 8.125 -15.933 1.00 91.06 84 SER A CA 1
ATOM 662 C C . SER A 1 84 ? -14.626 7.260 -15.743 1.00 91.06 84 SER A C 1
ATOM 664 O O . SER A 1 84 ? -14.727 6.034 -15.736 1.00 91.06 84 SER A O 1
ATOM 666 N N . ASP A 1 85 ? -13.473 7.880 -15.501 1.00 92.75 85 ASP A N 1
ATOM 667 C CA . ASP A 1 85 ? -12.200 7.188 -15.306 1.00 92.75 85 ASP A CA 1
ATOM 668 C C . ASP A 1 85 ? -12.239 6.277 -14.072 1.00 92.75 85 ASP A C 1
ATOM 670 O O . ASP A 1 85 ? -11.865 5.105 -14.149 1.00 92.75 85 ASP A O 1
ATOM 674 N N . LEU A 1 86 ? -12.788 6.756 -12.950 1.00 93.19 86 LEU A N 1
ATOM 675 C CA . LEU A 1 86 ? -12.963 5.944 -11.745 1.00 93.19 86 LEU A CA 1
ATOM 676 C C . LEU A 1 86 ? -13.887 4.740 -11.999 1.00 93.19 86 LEU A C 1
ATOM 678 O O . LEU A 1 86 ? -13.599 3.633 -11.543 1.00 93.19 86 LEU A O 1
ATOM 682 N N . VAL A 1 87 ? -14.981 4.933 -12.744 1.00 94.44 87 VAL A N 1
ATOM 683 C CA . VAL A 1 87 ? -15.903 3.846 -13.112 1.00 94.44 87 VAL A CA 1
ATOM 684 C C . VAL A 1 87 ? -15.188 2.801 -13.962 1.00 94.44 87 VAL A C 1
ATOM 686 O O . VAL A 1 87 ? -15.273 1.611 -13.653 1.00 94.44 87 VAL A O 1
ATOM 689 N N . VAL A 1 88 ? -14.451 3.220 -14.993 1.00 94.44 88 VAL A N 1
ATOM 690 C CA . VAL A 1 88 ? -13.696 2.305 -15.860 1.00 94.44 88 VAL A CA 1
ATOM 691 C C . VAL A 1 88 ? -12.674 1.511 -15.043 1.00 94.44 88 VAL A C 1
ATOM 693 O O . VAL A 1 88 ? -12.593 0.288 -15.183 1.00 94.44 88 VAL A O 1
ATOM 696 N N . VAL A 1 89 ? -11.937 2.167 -14.144 1.00 94.56 89 VAL A N 1
ATOM 697 C CA . VAL A 1 89 ? -10.949 1.517 -13.268 1.00 94.56 89 VAL A CA 1
ATOM 698 C C . VAL A 1 89 ? -11.603 0.503 -12.323 1.00 94.56 89 VAL A C 1
ATOM 700 O O . VAL A 1 89 ? -11.109 -0.614 -12.192 1.00 94.56 89 VAL A O 1
ATOM 703 N N . ILE A 1 90 ? -12.736 0.827 -11.695 1.00 94.94 90 ILE A N 1
ATOM 704 C CA . ILE A 1 90 ? -13.425 -0.098 -10.777 1.00 94.94 90 ILE A CA 1
ATOM 705 C C . ILE A 1 90 ? -14.003 -1.300 -11.527 1.00 94.94 90 ILE A C 1
ATOM 707 O O . ILE A 1 90 ? -13.857 -2.441 -11.078 1.00 94.94 90 ILE A O 1
ATOM 711 N N . VAL A 1 91 ? -14.665 -1.067 -12.663 1.00 96.25 91 VAL A N 1
ATOM 712 C CA . VAL A 1 91 ? -15.287 -2.135 -13.457 1.00 96.25 91 VAL A CA 1
ATOM 713 C C . VAL A 1 91 ? -14.213 -3.072 -14.001 1.00 96.25 91 VAL A C 1
ATOM 715 O O . VAL A 1 91 ? -14.311 -4.285 -13.816 1.00 96.25 91 VAL A O 1
ATOM 718 N N . SER A 1 92 ? -13.150 -2.525 -14.595 1.00 95.25 92 SER A N 1
ATOM 719 C CA . SER A 1 92 ? -12.025 -3.321 -15.092 1.00 95.25 92 SER A CA 1
ATOM 720 C C . SER A 1 92 ? -11.322 -4.095 -13.979 1.00 95.25 92 SER A C 1
ATOM 722 O O . SER A 1 92 ? -11.091 -5.293 -14.144 1.00 95.25 92 SER A O 1
ATOM 724 N N . ALA A 1 93 ? -11.046 -3.472 -12.827 1.00 95.50 93 ALA A N 1
ATOM 725 C CA . ALA A 1 93 ? -10.467 -4.156 -11.673 1.00 95.50 93 ALA A CA 1
ATOM 726 C C . ALA A 1 93 ? -11.367 -5.301 -11.196 1.00 95.50 93 ALA A C 1
ATOM 728 O O . ALA A 1 93 ? -10.886 -6.404 -10.951 1.00 95.50 93 ALA A O 1
ATOM 729 N N . THR A 1 94 ? -12.682 -5.090 -11.138 1.00 95.56 94 THR A N 1
ATOM 730 C CA . THR A 1 94 ? -13.640 -6.143 -10.773 1.00 95.56 94 THR A CA 1
ATOM 731 C C . THR A 1 94 ? -13.595 -7.302 -11.772 1.00 95.56 94 THR A C 1
ATOM 733 O O . THR A 1 94 ? -13.471 -8.456 -11.363 1.00 95.56 94 THR A O 1
ATOM 736 N N . CYS A 1 95 ? -13.615 -7.019 -13.078 1.00 96.38 95 CYS A N 1
ATOM 737 C CA . CYS A 1 95 ? -13.493 -8.039 -14.122 1.00 96.38 95 CYS A CA 1
ATOM 738 C C . CYS A 1 95 ? -12.165 -8.809 -14.035 1.00 96.38 95 CYS A C 1
ATOM 740 O O . CYS A 1 95 ? -12.168 -10.040 -14.080 1.00 96.38 95 CYS A O 1
ATOM 742 N N . GLY A 1 96 ? -11.039 -8.109 -13.867 1.00 95.75 96 GLY A N 1
ATOM 743 C CA . GLY A 1 96 ? -9.717 -8.721 -13.716 1.00 95.75 96 GLY A CA 1
ATOM 744 C C . GLY A 1 96 ? -9.606 -9.566 -12.448 1.00 95.75 96 GLY A C 1
ATOM 745 O O . GLY A 1 96 ? -9.092 -10.683 -12.488 1.00 95.75 96 GLY A O 1
ATOM 746 N N . GLY A 1 97 ? -10.150 -9.076 -11.334 1.00 94.62 97 GLY A N 1
ATOM 747 C CA . GLY A 1 97 ? -10.223 -9.805 -10.072 1.00 94.62 97 GLY A CA 1
ATOM 748 C C . GLY A 1 97 ? -11.040 -11.092 -10.188 1.00 94.62 97 GLY A C 1
ATOM 749 O O . GLY A 1 97 ? -10.572 -12.141 -9.754 1.00 94.62 97 GLY A O 1
ATOM 750 N N . ILE A 1 98 ? -12.213 -11.046 -10.831 1.00 95.94 98 ILE A N 1
ATOM 751 C CA . ILE A 1 98 ? -13.040 -12.236 -11.092 1.00 95.94 98 ILE A CA 1
ATOM 752 C C . ILE A 1 98 ? -12.285 -13.233 -11.976 1.00 95.94 98 ILE A C 1
ATOM 754 O O . ILE A 1 98 ? -12.234 -14.416 -11.649 1.00 95.94 98 ILE A O 1
ATOM 758 N N . ALA A 1 99 ? -11.651 -12.772 -13.059 1.00 96.19 99 ALA A N 1
ATOM 759 C CA . ALA A 1 99 ? -10.895 -13.640 -13.959 1.00 96.19 99 ALA A CA 1
ATOM 760 C C . ALA A 1 99 ? -9.759 -14.382 -13.229 1.00 96.19 99 ALA A C 1
ATOM 762 O O . ALA A 1 99 ? -9.606 -15.595 -13.382 1.00 96.19 99 ALA A O 1
ATOM 763 N N . PHE A 1 100 ? -9.002 -13.675 -12.386 1.00 94.75 100 PHE A N 1
ATOM 764 C CA . PHE A 1 100 ? -7.920 -14.270 -11.598 1.00 94.75 100 PHE A CA 1
ATOM 765 C C . PHE A 1 100 ? -8.436 -15.165 -10.468 1.00 94.75 100 PHE A C 1
ATOM 767 O O . PHE A 1 100 ? -7.861 -16.228 -10.233 1.00 94.75 100 PHE A O 1
ATOM 774 N N . ALA A 1 101 ? -9.555 -14.806 -9.835 1.00 93.00 101 ALA A N 1
ATOM 775 C CA . ALA A 1 101 ? -10.217 -15.660 -8.855 1.00 93.00 101 ALA A CA 1
ATOM 776 C C . ALA A 1 101 ? -10.665 -16.992 -9.483 1.00 93.00 101 ALA A C 1
ATOM 778 O O . ALA A 1 101 ? -10.419 -18.054 -8.910 1.00 93.00 101 ALA A O 1
ATOM 779 N N . CYS A 1 102 ? -11.245 -16.962 -10.690 1.00 94.12 102 CYS A N 1
ATOM 780 C CA . CYS A 1 102 ? -11.610 -18.166 -11.443 1.00 94.12 102 CYS A CA 1
ATOM 781 C C . CYS A 1 102 ? -10.389 -19.013 -11.833 1.00 94.12 102 CYS A C 1
ATOM 783 O O . CYS A 1 102 ? -10.483 -20.237 -11.871 1.00 94.12 102 CYS A O 1
ATOM 785 N N . ALA A 1 103 ? -9.238 -18.383 -12.081 1.00 93.50 103 ALA A N 1
ATOM 786 C CA . ALA A 1 103 ? -7.976 -19.066 -12.364 1.00 93.50 103 ALA A CA 1
ATOM 787 C C . ALA A 1 103 ? -7.264 -19.613 -11.105 1.00 93.50 103 ALA A C 1
ATOM 789 O O . ALA A 1 103 ? -6.175 -20.179 -11.216 1.00 93.50 103 ALA A O 1
ATOM 790 N N . GLY A 1 104 ? -7.834 -19.428 -9.906 1.00 88.69 104 GLY A N 1
ATOM 791 C CA . GLY A 1 104 ? -7.208 -19.817 -8.637 1.00 88.69 104 GLY A CA 1
ATOM 792 C C . GLY A 1 104 ? -5.986 -18.969 -8.259 1.00 88.69 104 GLY A C 1
ATOM 793 O O . GLY A 1 104 ? -5.187 -19.380 -7.415 1.00 88.69 104 GLY A O 1
ATOM 794 N N . GLN A 1 105 ? -5.821 -17.805 -8.888 1.00 91.00 105 GLN A N 1
ATOM 795 C CA . GLN A 1 105 ? -4.733 -16.864 -8.634 1.00 91.00 105 GLN A CA 1
ATOM 796 C C . GLN A 1 105 ? -5.162 -15.774 -7.634 1.00 91.00 105 GLN A C 1
ATOM 798 O O . GLN A 1 105 ? -6.359 -15.544 -7.447 1.00 91.00 105 GLN A O 1
ATOM 803 N N . PRO A 1 106 ? -4.211 -15.088 -6.970 1.00 89.31 106 PRO A N 1
ATOM 804 C CA . PRO A 1 106 ? -4.535 -13.998 -6.053 1.00 89.31 106 PRO A CA 1
ATOM 805 C C . PRO A 1 106 ? -5.266 -12.841 -6.743 1.00 89.31 106 PRO A C 1
ATOM 807 O O . PRO A 1 106 ? -4.900 -12.419 -7.843 1.00 89.31 106 PRO A O 1
ATOM 810 N N . VAL A 1 107 ? -6.282 -12.292 -6.078 1.00 92.19 107 VAL A N 1
ATOM 811 C CA . VAL A 1 107 ? -7.230 -11.354 -6.699 1.00 92.19 107 VAL A CA 1
ATOM 812 C C . VAL A 1 107 ? -6.567 -10.002 -6.965 1.00 92.19 107 VAL A C 1
ATOM 814 O O . VAL A 1 107 ? -6.796 -9.397 -8.013 1.00 92.19 107 VAL A O 1
ATOM 817 N N . PHE A 1 108 ? -5.661 -9.559 -6.085 1.00 90.25 108 PHE A N 1
ATOM 818 C CA . PHE A 1 108 ? -4.897 -8.325 -6.305 1.00 90.25 108 PHE A CA 1
ATOM 819 C C . PHE A 1 108 ? -4.065 -8.332 -7.596 1.00 90.25 108 PHE A C 1
ATOM 821 O O . PHE A 1 108 ? -3.813 -7.265 -8.153 1.00 90.25 108 PHE A O 1
ATOM 828 N N . THR A 1 109 ? -3.641 -9.507 -8.088 1.00 91.25 109 THR A N 1
ATOM 829 C CA . THR A 1 109 ? -2.927 -9.609 -9.372 1.00 91.25 109 THR A CA 1
ATOM 830 C C . THR A 1 109 ? -3.857 -9.253 -10.531 1.00 91.25 109 THR A C 1
ATOM 832 O O . THR A 1 109 ? -3.446 -8.556 -11.456 1.00 91.25 109 THR A O 1
ATOM 835 N N . GLY A 1 110 ? -5.132 -9.639 -10.432 1.00 93.44 110 GLY A N 1
ATOM 836 C CA . GLY A 1 110 ? -6.176 -9.237 -11.370 1.00 93.44 110 GLY A CA 1
ATOM 837 C C . GLY A 1 110 ? -6.438 -7.730 -11.364 1.00 93.44 110 GLY A C 1
ATOM 838 O O . GLY A 1 110 ? -6.566 -7.143 -12.434 1.00 93.44 110 GLY A O 1
ATOM 839 N N . TYR A 1 111 ? -6.450 -7.086 -10.190 1.00 94.19 111 TYR A N 1
ATOM 840 C CA . TYR A 1 111 ? -6.600 -5.624 -10.084 1.00 94.19 111 TYR A CA 1
ATOM 841 C C . TYR A 1 111 ? -5.452 -4.879 -10.770 1.00 94.19 111 TYR A C 1
ATOM 843 O O . TYR A 1 111 ? -5.686 -3.959 -11.550 1.00 94.19 111 TYR A O 1
ATOM 851 N N . LEU A 1 112 ? -4.216 -5.314 -10.518 1.00 92.56 112 LEU A N 1
ATOM 852 C CA . LEU A 1 112 ? -3.012 -4.713 -11.088 1.00 92.56 112 LEU A CA 1
ATOM 853 C C . LEU A 1 112 ? -2.968 -4.891 -12.614 1.00 92.56 112 LEU A C 1
ATOM 855 O O . LEU A 1 112 ? -2.717 -3.934 -13.346 1.00 92.56 112 LEU A O 1
ATOM 859 N N . LEU A 1 113 ? -3.274 -6.093 -13.109 1.00 92.19 113 LEU A N 1
ATOM 860 C CA . LEU A 1 113 ? -3.291 -6.376 -14.543 1.00 92.19 113 LEU A CA 1
ATOM 861 C C . LEU A 1 113 ? -4.418 -5.627 -15.268 1.00 92.19 113 LEU A C 1
ATOM 863 O O . LEU A 1 113 ? -4.187 -5.082 -16.343 1.00 92.19 113 LEU A O 1
ATOM 867 N N . ALA A 1 114 ? -5.607 -5.535 -14.669 1.00 93.88 114 ALA A N 1
ATOM 868 C CA . ALA A 1 114 ? -6.702 -4.735 -15.212 1.00 93.88 114 ALA A CA 1
ATOM 869 C C . ALA A 1 114 ? -6.321 -3.255 -15.348 1.00 93.88 114 ALA A C 1
ATOM 871 O O . ALA A 1 114 ? -6.544 -2.660 -16.400 1.00 93.88 114 ALA A O 1
ATOM 872 N N . GLY A 1 115 ? -5.680 -2.690 -14.322 1.00 93.06 115 GLY A N 1
ATOM 873 C CA . GLY A 1 115 ? -5.150 -1.330 -14.369 1.00 93.06 115 GLY A CA 1
ATOM 874 C C . GLY A 1 115 ? -4.125 -1.135 -15.483 1.00 93.06 115 GLY A C 1
ATOM 875 O O . GLY A 1 115 ? -4.198 -0.165 -16.227 1.00 93.06 115 GLY A O 1
ATOM 876 N N . SER A 1 116 ? -3.211 -2.089 -15.658 1.00 91.25 116 SER A N 1
ATOM 877 C CA . SER A 1 116 ? -2.197 -2.038 -16.718 1.00 91.25 116 SER A CA 1
ATOM 878 C C . SER A 1 116 ? -2.784 -2.114 -18.130 1.00 91.25 116 SER A C 1
ATOM 880 O O . SER A 1 116 ? -2.267 -1.471 -19.042 1.00 91.25 116 SER A O 1
ATOM 882 N N . ILE A 1 117 ? -3.897 -2.833 -18.308 1.00 91.75 117 ILE A N 1
ATOM 883 C CA . ILE A 1 117 ? -4.641 -2.871 -19.574 1.00 91.75 117 ILE A CA 1
ATOM 884 C C . ILE A 1 117 ? -5.387 -1.557 -19.821 1.00 91.75 117 ILE A C 1
ATOM 886 O O . ILE A 1 117 ? -5.424 -1.091 -20.951 1.00 91.75 117 ILE A O 1
ATOM 890 N N . VAL A 1 118 ? -6.009 -0.969 -18.800 1.00 92.62 118 VAL A N 1
ATOM 891 C CA . VAL A 1 118 ? -6.835 0.242 -18.951 1.00 92.62 118 VAL A CA 1
ATOM 892 C C . VAL A 1 118 ? -6.005 1.525 -19.040 1.00 92.62 118 VAL A C 1
ATOM 894 O O . VAL A 1 118 ? -6.428 2.481 -19.691 1.00 92.62 118 VAL A O 1
ATOM 897 N N . GLY A 1 119 ? -4.837 1.546 -18.400 1.00 90.12 119 GLY A N 1
ATOM 898 C CA . GLY A 1 119 ? -3.939 2.695 -18.388 1.00 90.12 119 GLY A CA 1
ATOM 899 C C . GLY A 1 119 ? -3.329 3.025 -19.758 1.00 90.12 119 GLY A C 1
ATOM 900 O O . GLY A 1 119 ? -3.488 2.271 -20.725 1.00 90.12 119 GLY A O 1
ATOM 901 N N . PRO A 1 120 ? -2.554 4.121 -19.840 1.00 85.75 120 PRO A N 1
ATOM 902 C CA . PRO A 1 120 ? -1.911 4.594 -21.073 1.00 85.75 120 PRO A CA 1
ATOM 903 C C . PRO A 1 120 ? -0.923 3.589 -21.675 1.00 85.75 120 PRO A C 1
ATOM 905 O O . PRO A 1 120 ? -0.588 3.647 -22.854 1.00 85.75 120 PRO A O 1
ATOM 908 N N . GLY A 1 121 ? -0.424 2.649 -20.867 1.00 80.94 121 GLY A N 1
ATOM 909 C CA . GLY A 1 121 ? 0.418 1.548 -21.324 1.00 80.94 121 GLY A CA 1
ATOM 910 C C . GLY A 1 121 ? -0.308 0.451 -22.108 1.00 80.94 121 GLY A C 1
ATOM 911 O O . GLY A 1 121 ? 0.377 -0.376 -22.715 1.00 80.94 121 GLY A O 1
ATOM 912 N N . GLY A 1 122 ? -1.643 0.422 -22.065 1.00 84.94 122 GLY A N 1
ATOM 913 C CA . GLY A 1 122 ? -2.494 -0.600 -22.672 1.00 84.94 122 GLY A CA 1
ATOM 914 C C . GLY A 1 122 ? -3.473 -0.013 -23.691 1.00 84.94 122 GLY A C 1
ATOM 915 O O . GLY A 1 122 ? -3.120 0.172 -24.851 1.00 84.94 122 GLY A O 1
ATOM 916 N N . LEU A 1 123 ? -4.716 0.220 -23.266 1.00 85.62 123 LEU A N 1
ATOM 917 C CA . LEU A 1 123 ? -5.826 0.709 -24.090 1.00 85.62 123 LEU A CA 1
ATOM 918 C C . LEU A 1 123 ? -6.008 2.235 -24.035 1.00 85.62 123 LEU A C 1
ATOM 920 O O . LEU A 1 123 ? -6.826 2.746 -24.795 1.00 85.62 123 LEU A O 1
ATOM 924 N N . ASP A 1 124 ? -5.281 2.932 -23.152 1.00 86.94 124 ASP A N 1
ATOM 925 C CA . ASP A 1 124 ? -5.308 4.398 -22.995 1.00 86.94 124 ASP A CA 1
ATOM 926 C C . ASP A 1 124 ? -6.729 4.970 -22.834 1.00 86.94 124 ASP A C 1
ATOM 928 O O . ASP A 1 124 ? -7.126 5.942 -23.472 1.00 86.94 124 ASP A O 1
ATOM 932 N N . VAL A 1 125 ? -7.541 4.311 -21.998 1.00 87.00 125 VAL A N 1
ATOM 933 C CA . VAL A 1 125 ? -8.954 4.685 -21.788 1.00 87.00 125 VAL A CA 1
ATOM 934 C C . VAL A 1 125 ? -9.095 5.769 -20.712 1.00 87.00 125 VAL A C 1
ATOM 936 O O . VAL A 1 125 ? -10.068 6.518 -20.726 1.00 87.00 125 VAL A O 1
ATOM 939 N N . VAL A 1 126 ? -8.136 5.854 -19.785 1.00 85.62 126 VAL A N 1
ATOM 940 C CA . VAL A 1 126 ? -8.141 6.787 -18.646 1.00 85.62 126 VAL A CA 1
ATOM 941 C C . VAL A 1 126 ? -7.316 8.023 -18.974 1.00 85.62 126 VAL A C 1
ATOM 943 O O . VAL A 1 126 ? -6.131 7.912 -19.277 1.00 85.62 126 VAL A O 1
ATOM 946 N N . SER A 1 127 ? -7.930 9.201 -18.859 1.00 79.81 127 SER A N 1
ATOM 947 C CA . SER A 1 127 ? -7.287 10.479 -19.193 1.00 79.81 127 SER A CA 1
ATOM 948 C C . SER A 1 127 ? -6.688 11.181 -17.966 1.00 79.81 127 SER A C 1
ATOM 950 O O . SER A 1 127 ? -5.603 11.754 -18.044 1.00 79.81 127 SER A O 1
ATOM 952 N N . GLU A 1 128 ? -7.358 11.120 -16.812 1.00 82.50 128 GLU A N 1
ATOM 953 C CA . GLU A 1 128 ? -7.005 11.867 -15.595 1.00 82.50 128 GLU A CA 1
ATOM 954 C C . GLU A 1 128 ? -6.223 11.008 -14.583 1.00 82.50 128 GLU A C 1
ATOM 956 O O . GLU A 1 128 ? -6.647 10.775 -13.448 1.00 82.50 128 GLU A O 1
ATOM 961 N N . LEU A 1 129 ? -5.031 10.546 -14.978 1.00 84.50 129 LEU A N 1
ATOM 962 C CA . LEU A 1 129 ? -4.195 9.638 -14.171 1.00 84.50 129 LEU A CA 1
ATOM 963 C C . LEU A 1 129 ? -3.871 10.178 -12.773 1.00 84.50 129 LEU A C 1
ATOM 965 O O . LEU A 1 129 ? -4.011 9.460 -11.786 1.00 84.50 129 LEU A O 1
ATOM 969 N N . VAL A 1 130 ? -3.475 11.450 -12.680 1.00 87.81 130 VAL A N 1
ATOM 970 C CA . VAL A 1 130 ? -3.064 12.080 -11.411 1.00 87.81 130 VAL A CA 1
ATOM 971 C C . VAL A 1 130 ? -4.225 12.129 -10.420 1.00 87.81 130 VAL A C 1
ATOM 973 O O . VAL A 1 130 ? -4.053 11.905 -9.220 1.00 87.81 130 VAL A O 1
ATOM 976 N N . GLN A 1 131 ? -5.427 12.416 -10.914 1.00 90.00 131 GLN A N 1
ATOM 977 C CA . GLN A 1 131 ? -6.612 12.540 -10.076 1.00 90.00 131 GLN A CA 1
ATOM 978 C C . GLN A 1 131 ? -7.063 11.166 -9.568 1.00 90.00 131 GLN A C 1
ATOM 980 O O . GLN A 1 131 ? -7.333 11.009 -8.375 1.00 90.00 131 GLN A O 1
ATOM 985 N N . VAL A 1 132 ? -7.069 10.156 -10.449 1.00 90.75 132 VAL A N 1
ATOM 986 C CA . VAL A 1 132 ? -7.357 8.769 -10.066 1.00 90.75 132 VAL A CA 1
ATOM 987 C C . VAL A 1 132 ? -6.331 8.267 -9.050 1.00 90.75 132 VAL A C 1
ATOM 989 O O . VAL A 1 132 ? -6.729 7.703 -8.034 1.00 90.75 132 VAL A O 1
ATOM 992 N N . GLU A 1 133 ? -5.037 8.533 -9.252 1.00 90.19 133 GLU A N 1
ATOM 993 C CA . GLU A 1 133 ? -3.970 8.167 -8.311 1.00 90.19 133 GLU A CA 1
ATOM 994 C C . GLU A 1 133 ? -4.165 8.821 -6.937 1.00 90.19 133 GLU A C 1
ATOM 996 O O . GLU A 1 133 ? -4.058 8.152 -5.908 1.00 90.19 133 GLU A O 1
ATOM 1001 N N . THR A 1 134 ? -4.537 10.103 -6.909 1.00 91.44 134 THR A N 1
ATOM 1002 C CA . THR A 1 134 ? -4.798 10.836 -5.660 1.00 91.44 134 THR A CA 1
ATOM 1003 C C . THR A 1 134 ? -5.943 10.197 -4.866 1.00 91.44 134 THR A C 1
ATOM 1005 O O . THR A 1 134 ? -5.843 10.015 -3.652 1.00 91.44 134 THR A O 1
ATOM 1008 N N . VAL A 1 135 ? -7.027 9.795 -5.540 1.00 92.44 135 VAL A N 1
ATOM 1009 C CA . VAL A 1 135 ? -8.139 9.062 -4.907 1.00 92.44 135 VAL A CA 1
ATOM 1010 C C . VAL A 1 135 ? -7.693 7.662 -4.473 1.00 92.44 135 VAL A C 1
ATOM 1012 O O . VAL A 1 135 ? -8.056 7.184 -3.396 1.00 92.44 135 VAL A O 1
ATOM 1015 N N . ALA A 1 136 ? -6.873 7.002 -5.283 1.00 92.25 136 ALA A N 1
ATOM 1016 C CA . ALA A 1 136 ? -6.361 5.669 -5.016 1.00 92.25 136 ALA A CA 1
ATOM 1017 C C . ALA A 1 136 ? -5.376 5.640 -3.829 1.00 92.25 136 ALA A C 1
ATOM 1019 O O . ALA A 1 136 ? -5.282 4.626 -3.136 1.00 92.25 136 ALA A O 1
ATOM 1020 N N . GLN A 1 137 ? -4.708 6.754 -3.514 1.00 91.62 137 GLN A N 1
ATOM 1021 C CA . GLN A 1 137 ? -3.801 6.876 -2.367 1.00 91.62 137 GLN A CA 1
ATOM 1022 C C . GLN A 1 137 ? -4.507 6.644 -1.019 1.00 91.62 137 GLN A C 1
ATOM 1024 O O . GLN A 1 137 ? -3.907 6.089 -0.092 1.00 91.62 137 GLN A O 1
ATOM 1029 N N . PHE A 1 138 ? -5.809 6.947 -0.918 1.00 93.62 138 PHE A N 1
ATOM 1030 C CA . PHE A 1 138 ? -6.619 6.567 0.246 1.00 93.62 138 PHE A CA 1
ATOM 1031 C C . PHE A 1 138 ? -6.621 5.049 0.490 1.00 93.62 138 PHE A C 1
ATOM 1033 O O . PHE A 1 138 ? -6.723 4.606 1.634 1.00 93.62 138 PHE A O 1
ATOM 1040 N N . GLY A 1 139 ? -6.427 4.238 -0.552 1.00 93.19 139 GLY A N 1
ATOM 1041 C CA . GLY A 1 139 ? -6.293 2.787 -0.433 1.00 93.19 139 GLY A CA 1
ATOM 1042 C C . GLY A 1 139 ? -5.105 2.357 0.398 1.00 93.19 139 GLY A C 1
ATOM 1043 O O . GLY A 1 139 ? -5.257 1.486 1.252 1.00 93.19 139 GLY A O 1
ATOM 1044 N N . VAL A 1 140 ? -3.951 2.998 0.222 1.00 91.25 140 VAL A N 1
ATOM 1045 C CA . VAL A 1 140 ? -2.764 2.714 1.040 1.00 91.25 140 VAL A CA 1
ATOM 1046 C C . VAL A 1 140 ? -2.989 3.140 2.481 1.00 91.25 140 VAL A C 1
ATOM 1048 O O . VAL A 1 140 ? -2.671 2.379 3.394 1.00 91.25 140 VAL A O 1
ATOM 1051 N N . ILE A 1 141 ? -3.578 4.322 2.679 1.00 93.62 141 ILE A N 1
ATOM 1052 C CA . ILE A 1 141 ? -3.895 4.869 4.003 1.00 93.62 141 ILE A CA 1
ATOM 1053 C C . ILE A 1 141 ? -4.778 3.882 4.776 1.00 93.62 141 ILE A C 1
ATOM 1055 O O . ILE A 1 141 ? -4.432 3.474 5.884 1.00 93.62 141 ILE A O 1
ATOM 1059 N N . PHE A 1 142 ? -5.889 3.429 4.190 1.00 94.19 142 PHE A N 1
ATOM 1060 C CA . PHE A 1 142 ? -6.799 2.505 4.871 1.00 94.19 142 PHE A CA 1
ATOM 1061 C C . PHE A 1 142 ? -6.237 1.088 5.008 1.00 94.19 142 PHE A C 1
ATOM 1063 O O . PHE A 1 142 ? -6.516 0.414 6.001 1.00 94.19 142 PHE A O 1
ATOM 1070 N N . LEU A 1 143 ? -5.414 0.633 4.060 1.00 91.81 143 LEU A N 1
ATOM 1071 C CA . LEU A 1 143 ? -4.727 -0.655 4.150 1.00 91.81 143 LEU A CA 1
ATOM 1072 C C . LEU A 1 143 ? -3.734 -0.692 5.313 1.00 91.81 143 LEU A C 1
ATOM 1074 O O . LEU A 1 143 ? -3.727 -1.647 6.089 1.00 91.81 143 LEU A O 1
ATOM 1078 N N . LEU A 1 144 ? -2.929 0.357 5.465 1.00 90.25 144 LEU A N 1
ATOM 1079 C CA . LEU A 1 144 ? -1.962 0.471 6.551 1.00 90.25 144 LEU A CA 1
ATOM 1080 C C . LEU A 1 144 ? -2.622 0.749 7.896 1.00 90.25 144 LEU A C 1
ATOM 1082 O O . LEU A 1 144 ? -2.165 0.229 8.912 1.00 90.25 144 LEU A O 1
ATOM 1086 N N . PHE A 1 145 ? -3.718 1.501 7.912 1.00 92.69 145 PHE A N 1
ATOM 1087 C CA . PHE A 1 145 ? -4.528 1.680 9.109 1.00 92.69 145 PHE A CA 1
ATOM 1088 C C . PHE A 1 145 ? -5.097 0.353 9.618 1.00 92.69 145 PHE A C 1
ATOM 1090 O O . PHE A 1 145 ? -4.908 0.012 10.785 1.00 92.69 145 PHE A O 1
ATOM 1097 N N . ALA A 1 146 ? -5.710 -0.440 8.737 1.00 91.06 146 ALA A N 1
ATOM 1098 C CA . ALA A 1 146 ? -6.212 -1.762 9.093 1.00 91.06 146 ALA A CA 1
ATOM 1099 C C . ALA A 1 146 ? -5.096 -2.711 9.548 1.00 91.06 146 ALA A C 1
ATOM 1101 O O . ALA A 1 146 ? -5.276 -3.446 10.516 1.00 91.06 146 ALA A O 1
ATOM 1102 N N . LEU A 1 147 ? -3.921 -2.649 8.915 1.00 88.25 147 LEU A N 1
ATOM 1103 C CA . LEU A 1 147 ? -2.755 -3.383 9.400 1.00 88.25 147 LEU A CA 1
ATOM 1104 C C . LEU A 1 147 ? -2.368 -2.951 10.819 1.00 88.25 147 LEU A C 1
ATOM 1106 O O . LEU A 1 147 ? -2.081 -3.798 11.660 1.00 88.25 147 LEU A O 1
ATOM 1110 N N . GLY A 1 148 ? -2.348 -1.645 11.089 1.00 88.00 148 GLY A N 1
ATOM 1111 C CA . GLY A 1 148 ? -2.053 -1.117 12.415 1.00 88.00 148 GLY A CA 1
ATOM 1112 C C . GLY A 1 148 ? -3.033 -1.629 13.474 1.00 88.00 148 GLY A C 1
ATOM 1113 O O . GLY A 1 148 ? -2.606 -1.922 14.586 1.00 88.00 148 GLY A O 1
ATOM 1114 N N . LEU A 1 149 ? -4.318 -1.785 13.128 1.00 88.94 149 LEU A N 1
ATOM 1115 C CA . LEU A 1 149 ? -5.342 -2.366 14.009 1.00 88.94 149 LEU A CA 1
ATOM 1116 C C . LEU A 1 149 ? -5.084 -3.849 14.307 1.00 88.94 149 LEU A C 1
ATOM 1118 O O . LEU A 1 149 ? -5.253 -4.293 15.441 1.00 88.94 149 LEU A O 1
ATOM 1122 N N . GLU A 1 150 ? -4.673 -4.612 13.295 1.00 83.81 150 GLU A N 1
ATOM 1123 C CA . GLU A 1 150 ? -4.446 -6.057 13.392 1.00 83.81 150 GLU A CA 1
ATOM 1124 C C . GLU A 1 150 ? -3.118 -6.404 14.100 1.00 83.81 150 GLU A C 1
ATOM 1126 O O . GLU A 1 150 ? -2.987 -7.429 14.787 1.00 83.81 150 GLU A O 1
ATOM 1131 N N . PHE A 1 151 ? -2.114 -5.532 13.966 1.00 74.00 151 PHE A N 1
ATOM 1132 C CA . PHE A 1 151 ? -0.758 -5.755 14.456 1.00 74.00 151 PHE A CA 1
ATOM 1133 C C . PHE A 1 151 ? -0.488 -5.025 15.782 1.00 74.00 151 PHE A C 1
ATOM 1135 O O . PHE A 1 151 ? -0.110 -3.858 15.824 1.00 74.00 151 PHE A O 1
ATOM 1142 N N . SER A 1 152 ? -0.600 -5.748 16.900 1.00 67.50 152 SER A N 1
ATOM 1143 C CA . SER A 1 152 ? -0.226 -5.223 18.221 1.00 67.50 152 SER A CA 1
ATOM 1144 C C . SER A 1 152 ? 1.283 -4.946 18.332 1.00 67.50 152 SER A C 1
ATOM 1146 O O . SER A 1 152 ? 2.116 -5.774 17.947 1.00 67.50 152 SER A O 1
ATOM 1148 N N . MET A 1 153 ? 1.656 -3.836 18.984 1.00 67.94 153 MET A N 1
ATOM 1149 C CA . MET A 1 153 ? 3.050 -3.507 19.342 1.00 67.94 153 MET A CA 1
ATOM 1150 C C . MET A 1 153 ? 3.753 -4.612 20.147 1.00 67.94 153 MET A C 1
ATOM 1152 O O . MET A 1 153 ? 4.979 -4.745 20.087 1.00 67.94 153 MET A O 1
ATOM 1156 N N . ALA A 1 154 ? 2.992 -5.446 20.863 1.00 71.81 154 ALA A N 1
ATOM 1157 C CA . ALA A 1 154 ? 3.531 -6.607 21.561 1.00 71.81 154 ALA A CA 1
ATOM 1158 C C . ALA A 1 154 ? 4.120 -7.643 20.585 1.00 71.81 154 ALA A C 1
ATOM 1160 O O . ALA A 1 154 ? 5.231 -8.125 20.809 1.00 71.81 154 ALA A O 1
ATOM 1161 N N . LYS A 1 155 ? 3.425 -7.925 19.471 1.00 72.25 155 LYS A N 1
ATOM 1162 C CA . LYS A 1 155 ? 3.874 -8.878 18.441 1.00 72.25 155 LYS A CA 1
ATOM 1163 C C . LYS A 1 155 ? 5.138 -8.375 17.739 1.00 72.25 155 LYS A C 1
ATOM 1165 O O . LYS A 1 155 ? 6.087 -9.134 17.566 1.00 72.25 155 LYS A O 1
ATOM 1170 N N . LEU A 1 156 ? 5.207 -7.074 17.438 1.00 71.75 156 LEU A N 1
ATOM 1171 C CA . LEU A 1 156 ? 6.388 -6.463 16.815 1.00 71.75 156 LEU A CA 1
ATOM 1172 C C . LEU A 1 156 ? 7.641 -6.587 17.693 1.00 71.75 156 LEU A C 1
ATOM 1174 O O . LEU A 1 156 ? 8.731 -6.844 17.186 1.00 71.75 156 LEU A O 1
ATOM 1178 N N . LYS A 1 157 ? 7.501 -6.436 19.017 1.00 78.00 157 LYS A N 1
ATOM 1179 C CA . LYS A 1 157 ? 8.636 -6.530 19.947 1.00 78.00 157 LYS A CA 1
ATOM 1180 C C . LYS A 1 157 ? 9.257 -7.929 19.966 1.00 78.00 157 LYS A C 1
ATOM 1182 O O . LYS A 1 157 ? 10.474 -8.028 20.101 1.00 78.00 157 LYS A O 1
ATOM 1187 N N . VAL A 1 158 ? 8.447 -8.976 19.790 1.00 81.38 158 VAL A N 1
ATOM 1188 C CA . VAL A 1 158 ? 8.908 -10.374 19.737 1.00 81.38 158 VAL A CA 1
ATOM 1189 C C . VAL A 1 158 ? 9.756 -10.624 18.491 1.00 81.38 158 VAL A C 1
ATOM 1191 O O . VAL A 1 158 ? 10.834 -11.204 18.586 1.00 81.38 158 VAL A O 1
ATOM 1194 N N . VAL A 1 159 ? 9.317 -10.133 17.330 1.00 81.75 159 VAL A N 1
ATOM 1195 C CA . VAL A 1 159 ? 10.011 -10.367 16.052 1.00 81.75 159 VAL A CA 1
ATOM 1196 C C . VAL A 1 159 ? 11.049 -9.296 15.703 1.00 81.75 159 VAL A C 1
ATOM 1198 O O . VAL A 1 159 ? 11.728 -9.415 14.687 1.00 81.75 159 VAL A O 1
ATOM 1201 N N . ARG A 1 160 ? 11.228 -8.267 16.545 1.00 82.69 160 ARG A N 1
ATOM 1202 C CA . ARG A 1 160 ? 12.078 -7.097 16.258 1.00 82.69 160 ARG A CA 1
ATOM 1203 C C . ARG A 1 160 ? 13.501 -7.467 15.852 1.00 82.69 160 ARG A C 1
ATOM 1205 O O . ARG A 1 160 ? 14.014 -6.892 14.901 1.00 82.69 160 ARG A O 1
ATOM 1212 N N . ALA A 1 161 ? 14.151 -8.384 16.568 1.00 85.88 161 ALA A N 1
ATOM 1213 C CA . ALA A 1 161 ? 15.542 -8.738 16.279 1.00 85.88 161 ALA A CA 1
ATOM 1214 C C . ALA A 1 161 ? 15.681 -9.369 14.885 1.00 85.88 161 ALA A C 1
ATOM 1216 O O . ALA A 1 161 ? 16.536 -8.959 14.103 1.00 85.88 161 ALA A O 1
ATOM 1217 N N . VAL A 1 162 ? 14.784 -10.304 14.557 1.00 87.31 162 VAL A N 1
ATOM 1218 C CA . VAL A 1 162 ? 14.758 -10.993 13.261 1.00 87.31 162 VAL A CA 1
ATOM 1219 C C . VAL A 1 162 ? 14.347 -10.038 12.142 1.00 87.31 162 VAL A C 1
ATOM 1221 O O . VAL A 1 162 ? 14.945 -10.073 11.076 1.00 87.31 162 VAL A O 1
ATOM 1224 N N . ALA A 1 163 ? 13.390 -9.140 12.382 1.00 84.88 163 ALA A N 1
ATOM 1225 C CA . ALA A 1 163 ? 12.950 -8.160 11.394 1.00 84.88 163 ALA A CA 1
ATOM 1226 C C . ALA A 1 163 ? 14.023 -7.096 11.092 1.00 84.88 163 ALA A C 1
ATOM 1228 O O . ALA A 1 163 ? 14.249 -6.760 9.934 1.00 84.88 163 ALA A O 1
ATOM 1229 N N . VAL A 1 164 ? 14.728 -6.584 12.110 1.00 84.62 164 VAL A N 1
ATOM 1230 C CA . VAL A 1 164 ? 15.819 -5.611 11.911 1.00 84.62 164 VAL A CA 1
ATOM 1231 C C . VAL A 1 164 ? 16.993 -6.258 11.197 1.00 84.62 164 VAL A C 1
ATOM 1233 O O . VAL A 1 164 ? 17.474 -5.723 10.198 1.00 84.62 164 VAL A O 1
ATOM 1236 N N . LEU A 1 165 ? 17.441 -7.414 11.690 1.00 88.19 165 LEU A N 1
ATOM 1237 C CA . LEU A 1 165 ? 18.571 -8.108 11.091 1.00 88.19 165 LEU A CA 1
ATOM 1238 C C . LEU A 1 165 ? 18.224 -8.604 9.685 1.00 88.19 165 LEU A C 1
ATOM 1240 O O . LEU A 1 165 ? 19.026 -8.442 8.776 1.00 88.19 165 LEU A O 1
ATOM 1244 N N . GLY A 1 166 ? 17.017 -9.138 9.495 1.00 86.88 166 GLY A N 1
ATOM 1245 C CA . GLY A 1 166 ? 16.516 -9.623 8.213 1.00 86.88 166 GLY A CA 1
ATOM 1246 C C . GLY A 1 166 ? 16.389 -8.519 7.169 1.00 86.88 166 GLY A C 1
ATOM 1247 O O . GLY A 1 166 ? 16.883 -8.694 6.064 1.00 86.88 166 GLY A O 1
ATOM 1248 N N . GLY A 1 167 ? 15.811 -7.363 7.515 1.00 84.50 167 GLY A N 1
ATOM 1249 C CA . GLY A 1 167 ? 15.678 -6.236 6.584 1.00 84.50 167 GLY A CA 1
ATOM 1250 C C . GLY A 1 167 ? 17.029 -5.640 6.172 1.00 84.50 167 GLY A C 1
ATOM 1251 O O . GLY A 1 167 ? 17.261 -5.382 4.990 1.00 84.50 167 GLY A O 1
ATOM 1252 N N . LEU A 1 168 ? 17.956 -5.483 7.125 1.00 84.69 168 LEU A N 1
ATOM 1253 C CA . LEU A 1 168 ? 19.323 -5.034 6.834 1.00 84.69 168 LEU A CA 1
ATOM 1254 C C . LEU A 1 168 ? 20.079 -6.048 5.978 1.00 84.69 168 LEU A C 1
ATOM 1256 O O . LEU A 1 168 ? 20.726 -5.669 5.003 1.00 84.69 168 LEU A O 1
ATOM 1260 N N . LEU A 1 169 ? 19.979 -7.331 6.327 1.00 89.06 169 LEU A N 1
ATOM 1261 C CA . LEU A 1 169 ? 20.627 -8.402 5.585 1.00 89.06 169 LEU A CA 1
ATOM 1262 C C . LEU A 1 169 ? 20.061 -8.508 4.168 1.00 89.06 169 LEU A C 1
ATOM 1264 O O . LEU A 1 169 ? 20.841 -8.617 3.233 1.00 89.06 169 LEU A O 1
ATOM 1268 N N . GLN A 1 170 ? 18.741 -8.408 3.991 1.00 88.75 170 GLN A N 1
ATOM 1269 C CA . GLN A 1 170 ? 18.089 -8.381 2.680 1.00 88.75 170 GLN A CA 1
ATOM 1270 C C . GLN A 1 170 ? 18.621 -7.220 1.835 1.00 88.75 170 GLN A C 1
ATOM 1272 O O . GLN A 1 170 ? 19.051 -7.438 0.706 1.00 88.75 170 GLN A O 1
ATOM 1277 N N . SER A 1 171 ? 18.652 -6.006 2.388 1.00 84.12 171 SER A N 1
ATOM 1278 C CA . SER A 1 171 ? 19.128 -4.822 1.668 1.00 84.12 171 SER A CA 1
ATOM 1279 C C . SER A 1 171 ? 20.595 -4.928 1.250 1.00 84.12 171 SER A C 1
ATOM 1281 O O . SER A 1 171 ? 20.933 -4.670 0.093 1.00 84.12 171 SER A O 1
ATOM 1283 N N . LEU A 1 172 ? 21.459 -5.392 2.156 1.00 87.50 172 LEU A N 1
ATOM 1284 C CA . LEU A 1 172 ? 22.870 -5.640 1.861 1.00 87.50 172 LEU A CA 1
ATOM 1285 C C . LEU A 1 172 ? 23.056 -6.753 0.829 1.00 87.50 172 LEU A C 1
ATOM 1287 O O . LEU A 1 172 ? 23.875 -6.617 -0.074 1.00 87.50 172 LEU A O 1
ATOM 1291 N N . LEU A 1 173 ? 22.289 -7.837 0.927 1.00 91.00 173 LEU A N 1
ATOM 1292 C CA . LEU A 1 173 ? 22.396 -8.968 0.013 1.00 91.00 173 LEU A CA 1
ATOM 1293 C C . LEU A 1 173 ? 21.987 -8.556 -1.405 1.00 91.00 173 LEU A C 1
ATOM 1295 O O . LEU A 1 173 ? 22.732 -8.832 -2.340 1.00 91.00 173 LEU A O 1
ATOM 1299 N N . PHE A 1 174 ? 20.884 -7.820 -1.573 1.00 87.88 174 PHE A N 1
ATOM 1300 C CA . PHE A 1 174 ? 20.489 -7.270 -2.877 1.00 87.88 174 PHE A CA 1
ATOM 1301 C C . PHE A 1 174 ? 21.548 -6.323 -3.448 1.00 87.88 174 PHE A C 1
ATOM 1303 O O . PHE A 1 174 ? 21.883 -6.414 -4.631 1.00 87.88 174 PHE A O 1
ATOM 1310 N N . MET A 1 175 ? 22.125 -5.462 -2.608 1.00 83.50 175 MET A N 1
ATOM 1311 C CA . MET A 1 175 ? 23.210 -4.558 -2.991 1.00 83.50 175 MET A CA 1
ATOM 1312 C C . MET A 1 175 ? 24.457 -5.319 -3.468 1.00 83.50 175 MET A C 1
ATOM 1314 O O . MET A 1 175 ? 25.007 -5.005 -4.524 1.00 83.50 175 MET A O 1
ATOM 1318 N N . CYS A 1 176 ? 24.881 -6.349 -2.730 1.00 87.62 176 CYS A N 1
ATOM 1319 C CA . CYS A 1 176 ? 26.028 -7.180 -3.084 1.00 87.62 176 CYS A CA 1
ATOM 1320 C C . CYS A 1 176 ? 25.771 -8.006 -4.347 1.00 87.62 176 CYS A C 1
ATOM 1322 O O . CYS A 1 176 ? 26.616 -8.018 -5.238 1.00 87.62 176 CYS A O 1
ATOM 1324 N N . VAL A 1 177 ? 24.614 -8.665 -4.454 1.00 91.75 177 VAL A N 1
ATOM 1325 C CA . VAL A 1 177 ? 24.262 -9.487 -5.622 1.00 91.75 177 VAL A CA 1
ATOM 1326 C C . VAL A 1 177 ? 24.212 -8.632 -6.883 1.00 91.75 177 VAL A C 1
ATOM 1328 O O . VAL A 1 177 ? 24.825 -9.003 -7.880 1.00 91.75 177 VAL A O 1
ATOM 1331 N N . CYS A 1 178 ? 23.568 -7.463 -6.840 1.00 85.62 178 CYS A N 1
ATOM 1332 C CA . CYS A 1 178 ? 23.508 -6.573 -8.000 1.00 85.62 178 CYS A CA 1
ATOM 1333 C C . CYS A 1 178 ? 24.877 -5.956 -8.330 1.00 85.62 178 CYS A C 1
ATOM 1335 O O . CYS A 1 178 ? 25.227 -5.843 -9.502 1.00 85.62 178 CYS A O 1
ATOM 1337 N N . GLY A 1 179 ? 25.689 -5.612 -7.323 1.00 83.75 179 GLY A N 1
ATOM 1338 C CA . GLY A 1 179 ? 27.065 -5.139 -7.519 1.00 83.75 179 GLY A CA 1
ATOM 1339 C C . GLY A 1 179 ? 27.971 -6.185 -8.179 1.00 83.75 179 GLY A C 1
ATOM 1340 O O . GLY A 1 179 ? 28.700 -5.869 -9.121 1.00 83.75 179 GLY A O 1
ATOM 1341 N N . ILE A 1 180 ? 27.890 -7.444 -7.734 1.00 87.81 180 ILE A N 1
ATOM 1342 C CA . ILE A 1 180 ? 28.636 -8.569 -8.317 1.00 87.81 180 ILE A CA 1
ATOM 1343 C C . ILE A 1 180 ? 28.122 -8.875 -9.726 1.00 87.81 180 ILE A C 1
ATOM 1345 O O . ILE A 1 180 ? 28.926 -9.020 -10.643 1.00 87.81 180 ILE A O 1
ATOM 1349 N N . ALA A 1 181 ? 26.803 -8.922 -9.930 1.00 86.31 181 ALA A N 1
ATOM 1350 C CA . ALA A 1 181 ? 26.208 -9.144 -11.245 1.00 86.31 181 ALA A CA 1
ATOM 1351 C C . ALA A 1 181 ? 26.635 -8.064 -12.254 1.00 86.31 181 ALA A C 1
ATOM 1353 O O . ALA A 1 181 ? 27.003 -8.393 -13.382 1.00 86.31 181 ALA A O 1
ATOM 1354 N N . ALA A 1 182 ? 26.674 -6.793 -11.838 1.00 83.56 182 ALA A N 1
ATOM 1355 C CA . ALA A 1 182 ? 27.175 -5.701 -12.669 1.00 83.56 182 ALA A CA 1
ATOM 1356 C C . ALA A 1 182 ? 28.658 -5.881 -13.019 1.00 83.56 182 ALA A C 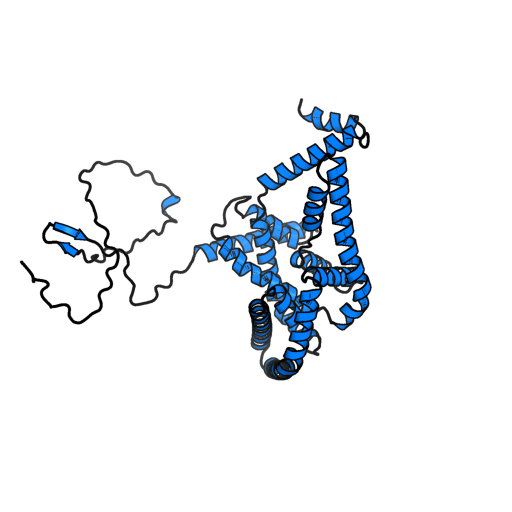1
ATOM 1358 O O . ALA A 1 182 ? 29.028 -5.721 -14.182 1.00 83.56 182 ALA A O 1
ATOM 1359 N N . ALA A 1 183 ? 29.492 -6.277 -12.052 1.00 82.19 183 ALA A N 1
ATOM 1360 C CA . ALA A 1 183 ? 30.909 -6.547 -12.291 1.00 82.19 183 ALA A CA 1
ATOM 1361 C C . ALA A 1 183 ? 31.124 -7.716 -13.274 1.00 82.19 183 ALA A C 1
ATOM 1363 O O . ALA A 1 183 ? 31.958 -7.614 -14.172 1.00 82.19 183 ALA A O 1
ATOM 1364 N N . LEU A 1 184 ? 30.335 -8.792 -13.162 1.00 81.81 184 LEU A N 1
ATOM 1365 C CA . LEU A 1 184 ? 30.372 -9.935 -14.087 1.00 81.81 184 LEU A CA 1
ATOM 1366 C C . LEU A 1 184 ? 29.904 -9.567 -15.503 1.00 81.81 184 LEU A C 1
ATOM 1368 O O . LEU A 1 184 ? 30.393 -10.130 -16.480 1.00 81.81 184 LEU A O 1
ATOM 1372 N N . CYS A 1 185 ? 28.996 -8.598 -15.629 1.00 79.88 185 CYS A N 1
ATOM 1373 C CA . CYS A 1 185 ? 28.531 -8.084 -16.919 1.00 79.88 185 CYS A CA 1
ATOM 1374 C C . CYS A 1 185 ? 29.468 -7.025 -17.536 1.00 79.88 185 CYS A C 1
ATOM 1376 O O . CYS A 1 185 ? 29.172 -6.516 -18.619 1.00 79.88 185 CYS A O 1
ATOM 1378 N N . GLY A 1 186 ? 30.588 -6.695 -16.877 1.00 78.38 186 GLY A N 1
ATOM 1379 C CA . GLY A 1 186 ? 31.555 -5.688 -17.329 1.00 78.38 186 GLY A CA 1
ATOM 1380 C C . GLY A 1 186 ? 31.169 -4.236 -17.012 1.00 78.38 186 GLY A C 1
ATOM 1381 O O . GLY A 1 186 ? 31.793 -3.316 -17.537 1.00 78.38 186 GLY A O 1
ATOM 1382 N N . GLY A 1 187 ? 30.148 -4.019 -16.177 1.00 78.44 187 GLY A N 1
ATOM 1383 C CA . GLY A 1 187 ? 29.724 -2.705 -15.688 1.00 78.44 187 GLY A CA 1
ATOM 1384 C C . GLY A 1 187 ? 30.466 -2.268 -14.420 1.00 78.44 187 GLY A C 1
ATOM 1385 O O . GLY A 1 187 ? 31.182 -3.045 -13.782 1.00 78.44 187 GLY A O 1
ATOM 1386 N N . LYS A 1 188 ? 30.288 -1.005 -14.011 1.00 75.25 188 LYS A N 1
ATOM 1387 C CA . LYS A 1 188 ? 30.871 -0.513 -12.753 1.00 75.25 188 LYS A CA 1
ATOM 1388 C C . LYS A 1 188 ? 30.102 -1.081 -11.562 1.00 75.25 188 LYS A C 1
ATOM 1390 O O . LYS A 1 188 ? 28.882 -0.967 -11.490 1.00 75.25 188 LYS A O 1
ATOM 1395 N N . SER A 1 189 ? 30.825 -1.590 -10.563 1.00 76.94 189 SER A N 1
ATOM 1396 C CA . SER A 1 189 ? 30.220 -2.103 -9.321 1.00 76.94 189 SER A CA 1
ATOM 1397 C C . SER A 1 189 ? 29.351 -1.051 -8.608 1.00 76.94 189 SER A C 1
ATOM 1399 O O . SER A 1 189 ? 28.309 -1.385 -8.052 1.00 76.94 189 SER A O 1
ATOM 1401 N N . SER A 1 190 ? 29.695 0.240 -8.713 1.00 69.62 190 SER A N 1
ATOM 1402 C CA . SER A 1 190 ? 28.883 1.342 -8.174 1.00 69.62 190 SER A CA 1
ATOM 1403 C C . SER A 1 190 ? 27.487 1.444 -8.799 1.00 69.62 190 SER A C 1
ATOM 1405 O O . SER A 1 190 ? 26.534 1.782 -8.103 1.00 69.62 190 SER A O 1
ATOM 1407 N N . GLU A 1 191 ? 27.353 1.144 -10.094 1.00 75.69 191 GLU A N 1
ATOM 1408 C CA . GLU A 1 191 ? 26.065 1.160 -10.801 1.00 75.69 191 GLU A CA 1
ATOM 1409 C C . GLU A 1 191 ? 25.209 -0.039 -10.365 1.00 75.69 191 GLU A C 1
ATOM 1411 O O . GLU A 1 191 ? 24.027 0.119 -10.073 1.00 75.69 191 GLU A O 1
ATOM 1416 N N . GLY A 1 192 ? 25.820 -1.219 -10.203 1.00 74.38 192 GLY A N 1
ATOM 1417 C CA . GLY A 1 192 ? 25.141 -2.405 -9.669 1.00 74.38 192 GLY A CA 1
ATOM 1418 C C . GLY A 1 192 ? 24.690 -2.244 -8.217 1.00 74.38 192 GLY A C 1
ATOM 1419 O O . GLY A 1 192 ? 23.576 -2.626 -7.871 1.00 74.38 192 GLY A O 1
ATOM 1420 N N . VAL A 1 193 ? 25.515 -1.620 -7.374 1.00 75.38 193 VAL A N 1
ATOM 1421 C CA . VAL A 1 193 ? 25.159 -1.260 -5.992 1.00 75.38 193 VAL A CA 1
ATOM 1422 C C . VAL A 1 193 ? 23.965 -0.305 -5.970 1.00 75.38 193 VAL A C 1
ATOM 1424 O O . VAL A 1 193 ? 23.027 -0.525 -5.207 1.00 75.38 193 VAL A O 1
ATOM 1427 N N . PHE A 1 194 ? 23.963 0.717 -6.831 1.00 72.75 194 PHE A N 1
ATOM 1428 C CA . PHE A 1 194 ? 22.844 1.652 -6.960 1.00 72.75 194 PHE A CA 1
ATOM 1429 C C . PHE A 1 194 ? 21.543 0.936 -7.356 1.00 72.75 194 PHE A C 1
ATOM 1431 O O . PHE A 1 194 ? 20.521 1.110 -6.693 1.00 72.75 194 PHE A O 1
ATOM 1438 N N . VAL A 1 195 ? 21.592 0.062 -8.366 1.00 76.62 195 VAL A N 1
ATOM 1439 C CA . VAL A 1 195 ? 20.441 -0.761 -8.778 1.00 76.62 195 VAL A CA 1
ATOM 1440 C C . VAL A 1 195 ? 19.991 -1.701 -7.656 1.00 76.62 195 VAL A C 1
ATOM 1442 O O . VAL A 1 195 ? 18.795 -1.843 -7.421 1.00 76.62 195 VAL A O 1
ATOM 1445 N N . GLY A 1 196 ? 20.923 -2.295 -6.907 1.00 78.31 196 GLY A N 1
ATOM 1446 C CA . GLY A 1 196 ? 20.604 -3.167 -5.777 1.00 78.31 196 GLY A CA 1
ATOM 1447 C C . GLY A 1 196 ? 19.898 -2.446 -4.628 1.00 78.31 196 GLY A C 1
ATOM 1448 O O . GLY A 1 196 ? 19.003 -3.018 -4.009 1.00 78.31 196 GLY A O 1
ATOM 1449 N N . VAL A 1 197 ? 20.227 -1.175 -4.377 1.00 74.44 197 VAL A N 1
ATOM 1450 C CA . VAL A 1 197 ? 19.485 -0.337 -3.418 1.00 74.44 197 VAL A CA 1
ATOM 1451 C C . VAL A 1 197 ? 18.055 -0.094 -3.893 1.00 74.44 197 VAL A C 1
ATOM 1453 O O . VAL A 1 197 ? 17.129 -0.204 -3.091 1.00 74.44 197 VAL A O 1
ATOM 1456 N N . LEU A 1 198 ? 17.868 0.204 -5.181 1.00 74.12 198 LEU A N 1
ATOM 1457 C CA . LEU A 1 198 ? 16.539 0.419 -5.758 1.00 74.12 198 LEU A CA 1
ATOM 1458 C C . LEU A 1 198 ? 15.691 -0.859 -5.711 1.00 74.12 198 LEU A C 1
ATOM 1460 O O . LEU A 1 198 ? 14.559 -0.819 -5.242 1.00 74.12 198 LEU A O 1
ATOM 1464 N N . LEU A 1 199 ? 16.253 -2.001 -6.119 1.00 80.44 199 LEU A N 1
ATOM 1465 C CA . LEU A 1 199 ? 15.569 -3.300 -6.110 1.00 80.44 199 LEU A CA 1
ATOM 1466 C C . LEU A 1 199 ? 15.305 -3.839 -4.702 1.00 80.44 199 LEU A C 1
ATOM 1468 O O . LEU A 1 199 ? 14.387 -4.630 -4.507 1.00 80.44 199 LEU A O 1
ATOM 1472 N N . SER A 1 200 ? 16.087 -3.414 -3.710 1.00 81.88 200 SER A N 1
ATOM 1473 C CA . SER A 1 200 ? 15.836 -3.778 -2.319 1.00 81.88 200 SER A CA 1
ATOM 1474 C C . SER A 1 200 ? 14.524 -3.190 -1.790 1.00 81.88 200 SER A C 1
ATOM 1476 O O . SER A 1 200 ? 14.033 -3.710 -0.786 1.00 81.88 200 SER A O 1
ATOM 1478 N N . MET A 1 201 ? 13.985 -2.118 -2.388 1.00 79.44 201 MET A N 1
ATOM 1479 C CA . MET A 1 201 ? 12.766 -1.449 -1.924 1.00 79.44 201 MET A CA 1
ATOM 1480 C C . MET A 1 201 ? 11.520 -2.310 -2.152 1.00 79.44 201 MET A C 1
ATOM 1482 O O . MET A 1 201 ? 11.226 -2.708 -3.273 1.00 79.44 201 MET A O 1
ATOM 1486 N N . SER A 1 202 ? 10.779 -2.598 -1.077 1.00 80.75 202 SER A N 1
ATOM 1487 C CA . SER A 1 202 ? 9.559 -3.410 -1.130 1.00 80.75 202 SER A CA 1
ATOM 1488 C C . SER A 1 202 ? 8.301 -2.541 -1.178 1.00 80.75 202 SER A C 1
ATOM 1490 O O . SER A 1 202 ? 8.197 -1.546 -0.458 1.00 80.75 202 SER A O 1
ATOM 1492 N N . SER A 1 203 ? 7.316 -2.937 -1.990 1.00 81.06 203 SER A N 1
ATOM 1493 C CA . SER A 1 203 ? 5.994 -2.301 -2.011 1.00 81.06 203 SER A CA 1
ATOM 1494 C C . SER A 1 203 ? 5.139 -2.833 -0.862 1.00 81.06 203 SER A C 1
ATOM 1496 O O . SER A 1 203 ? 4.505 -3.888 -0.961 1.00 81.06 203 SER A O 1
ATOM 1498 N N . THR A 1 204 ? 5.129 -2.098 0.251 1.00 82.88 204 THR A N 1
ATOM 1499 C CA . THR A 1 204 ? 4.453 -2.518 1.482 1.00 82.88 204 THR A CA 1
ATOM 1500 C C . THR A 1 204 ? 2.977 -2.817 1.264 1.00 82.88 204 THR A C 1
ATOM 1502 O O . THR A 1 204 ? 2.514 -3.884 1.647 1.00 82.88 204 THR A O 1
ATOM 1505 N N . ALA A 1 205 ? 2.239 -1.942 0.582 1.00 83.19 205 ALA A N 1
ATOM 1506 C CA . ALA A 1 205 ? 0.813 -2.145 0.340 1.00 83.19 205 ALA A CA 1
ATOM 1507 C C . ALA A 1 205 ? 0.510 -3.447 -0.430 1.00 83.19 205 ALA A C 1
ATOM 1509 O O . ALA A 1 205 ? -0.388 -4.199 -0.053 1.00 83.19 205 ALA A O 1
ATOM 1510 N N . VAL A 1 206 ? 1.293 -3.767 -1.463 1.00 86.81 206 VAL A N 1
ATOM 1511 C CA . VAL A 1 206 ? 1.082 -4.981 -2.269 1.00 86.81 206 VAL A CA 1
ATOM 1512 C C . VAL A 1 206 ? 1.372 -6.239 -1.449 1.00 86.81 206 VAL A C 1
ATOM 1514 O O . VAL A 1 206 ? 0.556 -7.160 -1.417 1.00 86.81 206 VAL A O 1
ATOM 1517 N N . VAL A 1 207 ? 2.501 -6.269 -0.732 1.00 88.44 207 VAL A N 1
ATOM 1518 C CA . VAL A 1 207 ? 2.880 -7.428 0.093 1.00 88.44 207 VAL A CA 1
ATOM 1519 C C . VAL A 1 207 ? 1.874 -7.652 1.223 1.00 88.44 207 VAL A C 1
ATOM 1521 O O . VAL A 1 207 ? 1.505 -8.789 1.507 1.00 88.44 207 VAL A O 1
ATOM 1524 N N . LEU A 1 208 ? 1.370 -6.581 1.835 1.00 85.12 208 LEU A N 1
ATOM 1525 C CA . LEU A 1 208 ? 0.336 -6.678 2.863 1.00 85.12 208 LEU A CA 1
ATOM 1526 C C . LEU A 1 208 ? -0.966 -7.247 2.317 1.00 85.12 208 LEU A C 1
ATOM 1528 O O . LEU A 1 208 ? -1.533 -8.153 2.928 1.00 85.12 208 LEU A O 1
ATOM 1532 N N . LYS A 1 209 ? -1.417 -6.765 1.153 1.00 86.69 209 LYS A N 1
ATOM 1533 C CA . LYS A 1 209 ? -2.618 -7.307 0.517 1.00 86.69 209 LYS A CA 1
ATOM 1534 C C . LYS A 1 209 ? -2.454 -8.798 0.210 1.00 86.69 209 LYS A C 1
ATOM 1536 O O . LYS A 1 209 ? -3.378 -9.565 0.467 1.00 86.69 209 LYS A O 1
ATOM 1541 N N . PHE A 1 210 ? -1.268 -9.217 -0.237 1.00 87.81 210 PHE A N 1
ATOM 1542 C CA . PHE A 1 210 ? -0.942 -10.630 -0.446 1.00 87.81 210 PHE A CA 1
ATOM 1543 C C . PHE A 1 210 ? -1.012 -11.452 0.854 1.00 87.81 210 PHE A C 1
ATOM 1545 O O . PHE A 1 210 ? -1.652 -12.503 0.876 1.00 87.81 210 PHE A O 1
ATOM 1552 N N . LEU A 1 211 ? -0.412 -10.978 1.955 1.00 87.00 211 LEU A N 1
ATOM 1553 C CA . LEU A 1 211 ? -0.462 -11.674 3.251 1.00 87.00 211 LEU A CA 1
ATOM 1554 C C . LEU A 1 211 ? -1.894 -11.790 3.794 1.00 87.00 211 LEU A C 1
ATOM 1556 O O . LEU A 1 211 ? -2.239 -12.826 4.366 1.00 87.00 211 LEU A O 1
ATOM 1560 N N . MET A 1 212 ? -2.707 -10.745 3.616 1.00 84.69 212 MET A N 1
ATOM 1561 C CA . MET A 1 212 ? -4.114 -10.717 4.026 1.00 84.69 212 MET A CA 1
ATOM 1562 C C . MET A 1 212 ? -4.959 -11.701 3.211 1.00 84.69 212 MET A C 1
ATOM 1564 O O . MET A 1 212 ? -5.686 -12.497 3.796 1.00 84.69 212 MET A O 1
ATOM 1568 N N . GLU A 1 213 ? -4.818 -11.728 1.881 1.00 84.06 213 GLU A N 1
ATOM 1569 C CA . GLU A 1 213 ? -5.532 -12.696 1.029 1.00 84.06 213 GLU A CA 1
ATOM 1570 C C . GLU A 1 213 ? -5.134 -14.148 1.324 1.00 84.06 213 GLU A C 1
ATOM 1572 O O . GLU A 1 213 ? -5.963 -15.053 1.253 1.00 84.06 213 GLU A O 1
ATOM 1577 N N . LYS A 1 214 ? -3.873 -14.385 1.704 1.00 84.50 214 LYS A N 1
ATOM 1578 C CA . LYS A 1 214 ? -3.388 -15.702 2.145 1.00 84.50 214 LYS A CA 1
ATOM 1579 C C . LYS A 1 214 ? -3.688 -16.011 3.614 1.00 84.50 214 LYS A C 1
ATOM 1581 O O . LYS A 1 214 ? -3.238 -17.047 4.102 1.00 84.50 214 LYS A O 1
ATOM 1586 N N . ASN A 1 215 ? -4.381 -15.123 4.332 1.00 84.00 215 ASN A N 1
ATOM 1587 C CA . ASN A 1 215 ? -4.665 -15.225 5.767 1.00 84.00 215 ASN A CA 1
ATOM 1588 C C . ASN A 1 215 ? -3.423 -15.597 6.612 1.00 84.00 215 ASN A C 1
ATOM 1590 O O . ASN A 1 215 ? -3.486 -16.340 7.590 1.00 84.00 215 ASN A O 1
ATOM 1594 N N . SER A 1 216 ? -2.251 -15.117 6.185 1.00 85.38 216 SER A N 1
ATOM 1595 C CA . SER A 1 216 ? -0.939 -15.491 6.731 1.00 85.38 216 SER A CA 1
ATOM 1596 C C . SER A 1 216 ? -0.307 -14.368 7.562 1.00 85.38 216 SER A C 1
ATOM 1598 O O . SER A 1 216 ? 0.830 -14.490 8.010 1.00 85.38 216 SER A O 1
ATOM 1600 N N . VAL A 1 217 ? -1.054 -13.290 7.826 1.00 83.38 217 VAL A N 1
ATOM 1601 C CA . VAL A 1 217 ? -0.640 -12.128 8.640 1.00 83.38 217 VAL A CA 1
ATOM 1602 C C . VAL A 1 217 ? -0.195 -12.547 10.046 1.00 83.38 217 VAL A C 1
ATOM 1604 O O . VAL A 1 217 ? 0.805 -12.054 10.566 1.00 83.38 217 VAL A O 1
ATOM 1607 N N . ASN A 1 218 ? -0.909 -13.498 10.656 1.00 83.19 218 ASN A N 1
ATOM 1608 C CA . ASN A 1 218 ? -0.621 -13.975 12.009 1.00 83.19 218 ASN A CA 1
ATOM 1609 C C . ASN A 1 218 ? 0.462 -15.062 12.074 1.00 83.19 218 ASN A C 1
ATOM 1611 O O . ASN A 1 218 ? 0.945 -15.356 13.169 1.00 83.19 218 ASN A O 1
ATOM 1615 N N . ALA A 1 219 ? 0.860 -15.644 10.941 1.00 87.31 219 ALA A N 1
ATOM 1616 C CA . ALA A 1 219 ? 1.902 -16.661 10.904 1.00 87.31 219 ALA A CA 1
ATOM 1617 C C . ALA A 1 219 ? 3.284 -16.055 11.199 1.00 87.31 219 ALA A C 1
ATOM 1619 O O . ALA A 1 219 ? 3.519 -14.872 10.962 1.00 87.31 219 ALA A O 1
ATOM 1620 N N . LEU A 1 220 ? 4.230 -16.876 11.673 1.00 86.25 220 LEU A N 1
ATOM 1621 C CA . LEU A 1 220 ? 5.576 -16.411 12.041 1.00 86.25 220 LEU A CA 1
ATOM 1622 C C . LEU A 1 220 ? 6.275 -15.685 10.879 1.00 86.25 220 LEU A C 1
ATOM 1624 O O . LEU A 1 220 ? 6.822 -14.602 11.064 1.00 86.25 220 LEU A O 1
ATOM 1628 N N . HIS A 1 221 ? 6.213 -16.261 9.675 1.00 86.81 221 HIS A N 1
ATOM 1629 C CA . HIS A 1 221 ? 6.785 -15.651 8.476 1.00 86.81 221 HIS A CA 1
ATOM 1630 C C . HIS A 1 221 ? 6.082 -14.333 8.130 1.00 86.81 221 HIS A C 1
ATOM 1632 O O . HIS A 1 221 ? 6.757 -13.353 7.837 1.00 86.81 221 HIS A O 1
ATOM 1638 N N . GLY A 1 222 ? 4.752 -14.269 8.257 1.00 86.94 222 GLY A N 1
ATOM 1639 C CA . GLY A 1 222 ? 3.987 -13.050 8.016 1.00 86.94 222 GLY A CA 1
ATOM 1640 C C . GLY A 1 222 ? 4.351 -11.927 8.983 1.00 86.94 222 GLY A C 1
ATOM 1641 O O . GLY A 1 222 ? 4.619 -10.809 8.552 1.00 86.94 222 GLY A O 1
ATOM 1642 N N . GLN A 1 223 ? 4.468 -12.229 10.279 1.00 86.69 223 GLN A N 1
ATOM 1643 C CA . GLN A 1 223 ? 4.880 -11.254 11.291 1.00 86.69 223 GLN A CA 1
ATOM 1644 C C . GLN A 1 223 ? 6.301 -10.732 11.060 1.00 86.69 223 GLN A C 1
ATOM 1646 O O . GLN A 1 223 ? 6.547 -9.538 11.237 1.00 86.69 223 GLN A O 1
ATOM 1651 N N . VAL A 1 224 ? 7.229 -11.601 10.647 1.00 88.12 224 VAL A N 1
ATOM 1652 C CA . VAL A 1 224 ? 8.592 -11.189 10.286 1.00 88.12 224 VAL A CA 1
ATOM 1653 C C . VAL A 1 224 ? 8.569 -10.296 9.045 1.00 88.12 224 VAL A C 1
ATOM 1655 O O . VAL A 1 224 ? 9.158 -9.220 9.090 1.00 88.12 224 VAL A O 1
ATOM 1658 N N . THR A 1 225 ? 7.843 -10.672 7.986 1.00 88.31 225 THR A N 1
ATOM 1659 C CA . THR A 1 225 ? 7.709 -9.868 6.759 1.00 88.31 225 THR A CA 1
ATOM 1660 C C . THR A 1 225 ? 7.087 -8.498 7.043 1.00 88.31 225 THR A C 1
ATOM 1662 O O . THR A 1 225 ? 7.617 -7.473 6.618 1.00 88.31 225 THR A O 1
ATOM 1665 N N . ILE A 1 226 ? 6.009 -8.441 7.825 1.00 85.50 226 ILE A N 1
ATOM 1666 C CA . ILE A 1 226 ? 5.375 -7.182 8.241 1.00 85.50 226 ILE A CA 1
ATOM 1667 C C . ILE A 1 226 ? 6.350 -6.334 9.063 1.00 85.50 226 ILE A C 1
ATOM 1669 O O . ILE A 1 226 ? 6.498 -5.141 8.808 1.00 85.50 226 ILE A O 1
ATOM 1673 N N . GLY A 1 227 ? 7.077 -6.952 9.997 1.00 83.94 227 GLY A N 1
ATOM 1674 C CA . GLY A 1 227 ? 8.119 -6.278 10.767 1.00 83.94 227 GLY A CA 1
ATOM 1675 C C . GLY A 1 227 ? 9.216 -5.685 9.880 1.00 83.94 227 GLY A C 1
ATOM 1676 O O . GLY A 1 227 ? 9.598 -4.533 10.081 1.00 83.94 227 GLY A O 1
ATOM 1677 N N . THR A 1 228 ? 9.698 -6.431 8.878 1.00 85.38 228 THR A N 1
ATOM 1678 C CA . THR A 1 228 ? 10.698 -5.934 7.917 1.00 85.38 228 THR A CA 1
ATOM 1679 C C . THR A 1 228 ? 10.158 -4.776 7.080 1.00 85.38 228 THR A C 1
ATOM 1681 O O . THR A 1 228 ? 10.854 -3.780 6.914 1.00 85.38 228 THR A O 1
ATOM 1684 N N . LEU A 1 229 ? 8.901 -4.856 6.628 1.00 83.81 229 LEU A N 1
ATOM 1685 C CA . LEU A 1 229 ? 8.240 -3.810 5.843 1.00 83.81 229 LEU A CA 1
ATOM 1686 C C . LEU A 1 229 ? 8.108 -2.505 6.635 1.00 83.81 229 LEU A C 1
ATOM 1688 O O . LEU A 1 229 ? 8.446 -1.441 6.127 1.00 83.81 229 LEU A O 1
ATOM 1692 N N . ILE A 1 230 ? 7.679 -2.579 7.898 1.00 78.31 230 ILE A N 1
ATOM 1693 C CA . ILE A 1 230 ? 7.560 -1.403 8.776 1.00 78.31 230 ILE A CA 1
ATOM 1694 C C . ILE A 1 230 ? 8.928 -0.739 8.987 1.00 78.31 230 ILE A C 1
ATOM 1696 O O . ILE A 1 230 ? 9.034 0.486 8.969 1.00 78.31 230 ILE A O 1
ATOM 1700 N N . LEU A 1 231 ? 9.985 -1.536 9.167 1.00 76.31 231 LEU A N 1
ATOM 1701 C CA . LEU A 1 231 ? 11.349 -1.020 9.313 1.00 76.31 231 LEU A CA 1
ATOM 1702 C C . LEU A 1 231 ? 11.900 -0.432 8.013 1.00 76.31 231 LEU A C 1
ATOM 1704 O O . LEU A 1 231 ? 12.738 0.461 8.061 1.00 76.31 231 LEU A O 1
ATOM 1708 N N . GLN A 1 232 ? 11.442 -0.924 6.866 1.00 76.50 232 GLN A N 1
ATOM 1709 C CA . GLN A 1 232 ? 11.847 -0.432 5.558 1.00 76.50 232 GLN A CA 1
ATOM 1710 C C . GLN A 1 232 ? 11.137 0.870 5.173 1.00 76.50 232 GLN A C 1
ATOM 1712 O O . GLN A 1 232 ? 11.764 1.750 4.587 1.00 76.50 232 GLN A O 1
ATOM 1717 N N . LEU A 1 233 ? 9.860 1.017 5.548 1.00 68.94 233 LEU A N 1
ATOM 1718 C CA . LEU A 1 233 ? 9.069 2.235 5.336 1.00 68.94 233 LEU A CA 1
ATOM 1719 C C . LEU A 1 233 ? 9.691 3.470 5.990 1.00 68.94 233 LEU A C 1
ATOM 1721 O O . LEU A 1 233 ? 9.406 4.599 5.597 1.00 68.94 233 LEU A O 1
ATOM 1725 N N . VAL A 1 234 ? 10.525 3.276 7.008 1.00 62.34 234 VAL A N 1
ATOM 1726 C CA . VAL A 1 234 ? 11.027 4.368 7.818 1.00 62.34 234 VAL A CA 1
ATOM 1727 C C . VAL A 1 234 ? 12.519 4.193 8.016 1.00 62.34 234 VAL A C 1
ATOM 1729 O O . VAL A 1 234 ? 12.942 3.268 8.705 1.00 62.34 234 VAL A O 1
ATOM 1732 N N . ARG A 1 235 ? 13.342 5.108 7.473 1.00 58.47 235 ARG A N 1
ATOM 1733 C CA . ARG A 1 235 ? 14.758 5.196 7.881 1.00 58.47 235 ARG A CA 1
ATOM 1734 C C . ARG A 1 235 ? 14.783 5.118 9.402 1.00 58.47 235 ARG A C 1
ATOM 1736 O O . ARG A 1 235 ? 14.105 5.911 10.047 1.00 58.47 235 ARG A O 1
ATOM 1743 N N . LEU A 1 236 ? 15.530 4.167 9.960 1.00 50.47 236 LEU A N 1
ATOM 1744 C CA . LEU A 1 236 ? 15.492 3.784 11.380 1.00 50.47 236 LEU A CA 1
ATOM 1745 C C . LEU A 1 236 ? 15.434 4.991 12.350 1.00 50.47 236 LEU A C 1
ATOM 1747 O O . LEU A 1 236 ? 14.760 4.944 13.377 1.00 50.47 236 LEU A O 1
ATOM 1751 N N . VAL A 1 237 ? 16.101 6.090 11.979 1.00 51.00 237 VAL A N 1
ATOM 1752 C CA . VAL A 1 237 ? 16.140 7.388 12.674 1.00 51.00 237 VAL A CA 1
ATOM 1753 C C . VAL A 1 237 ? 14.769 8.077 12.750 1.00 51.00 237 VAL A C 1
ATOM 1755 O O . VAL A 1 237 ? 14.351 8.520 13.818 1.00 51.00 237 VAL A O 1
ATOM 1758 N N . THR A 1 238 ? 14.044 8.137 11.638 1.00 57.56 238 THR A N 1
ATOM 1759 C CA . THR A 1 238 ? 12.725 8.767 11.528 1.00 57.56 238 THR A CA 1
ATOM 1760 C C . THR A 1 238 ? 11.661 7.995 12.325 1.00 57.56 238 THR A C 1
ATOM 1762 O O . THR A 1 238 ? 10.774 8.606 12.916 1.00 57.56 238 THR A O 1
ATOM 1765 N N . LEU A 1 239 ? 11.788 6.665 12.434 1.00 56.34 239 LEU A N 1
ATOM 1766 C CA . LEU A 1 239 ? 10.825 5.802 13.136 1.00 56.34 239 LEU A CA 1
ATOM 1767 C C . LEU A 1 239 ? 10.857 6.048 14.637 1.00 56.34 239 LEU A C 1
ATOM 1769 O O . LEU A 1 239 ? 9.816 6.171 15.275 1.00 56.34 239 LEU A O 1
ATOM 1773 N N . VAL A 1 240 ? 12.062 6.127 15.199 1.00 56.12 240 VAL A N 1
ATOM 1774 C CA . VAL A 1 240 ? 12.251 6.352 16.633 1.00 56.12 240 VAL A CA 1
ATOM 1775 C C . VAL A 1 240 ? 11.778 7.752 17.018 1.00 56.12 240 VAL A C 1
ATOM 1777 O O . VAL A 1 240 ? 11.076 7.888 18.018 1.00 56.12 240 VAL A O 1
ATOM 1780 N N . ALA A 1 241 ? 12.086 8.772 16.208 1.00 59.94 241 ALA A N 1
ATOM 1781 C CA . ALA A 1 241 ? 11.619 10.139 16.436 1.00 59.94 241 ALA A CA 1
ATOM 1782 C C . ALA A 1 241 ? 10.085 10.241 16.379 1.00 59.94 241 ALA A C 1
ATOM 1784 O O . ALA A 1 241 ? 9.470 10.851 17.255 1.00 59.94 241 ALA A O 1
ATOM 1785 N N . PHE A 1 242 ? 9.457 9.583 15.402 1.00 64.69 242 PHE A N 1
ATOM 1786 C CA . PHE A 1 242 ? 8.005 9.580 15.253 1.00 64.69 242 PHE A CA 1
ATOM 1787 C C . PHE A 1 242 ? 7.287 8.793 16.352 1.00 64.69 242 PHE A C 1
ATOM 1789 O O . PHE A 1 242 ? 6.351 9.308 16.955 1.00 64.69 242 PHE A O 1
ATOM 1796 N N . LEU A 1 243 ? 7.732 7.574 16.672 1.00 60.84 243 LEU A N 1
ATOM 1797 C CA . LEU A 1 243 ? 7.139 6.776 17.750 1.00 60.84 243 LEU A CA 1
ATOM 1798 C C . LEU A 1 243 ? 7.316 7.453 19.119 1.00 60.84 243 LEU A C 1
ATOM 1800 O O . LEU A 1 243 ? 6.426 7.367 19.965 1.00 60.84 243 LEU A O 1
ATOM 1804 N N . ALA A 1 244 ? 8.426 8.163 19.345 1.00 62.53 244 ALA A N 1
ATOM 1805 C CA . ALA A 1 244 ? 8.615 8.985 20.539 1.00 62.53 244 ALA A CA 1
ATOM 1806 C C . ALA A 1 244 ? 7.635 10.173 20.572 1.00 62.53 244 ALA A C 1
ATOM 1808 O O . ALA A 1 244 ? 6.949 10.369 21.572 1.00 62.53 244 ALA A O 1
ATOM 1809 N N . ALA A 1 245 ? 7.497 10.917 19.470 1.00 66.19 245 ALA A N 1
ATOM 1810 C CA . ALA A 1 245 ? 6.547 12.027 19.377 1.00 66.19 245 ALA A CA 1
ATOM 1811 C C . ALA A 1 245 ? 5.092 11.559 19.555 1.00 66.19 245 ALA A C 1
ATOM 1813 O O . ALA A 1 245 ? 4.337 12.144 20.329 1.00 66.19 245 ALA A O 1
ATOM 1814 N N . LEU A 1 246 ? 4.714 10.455 18.909 1.00 63.50 246 LEU A N 1
ATOM 1815 C CA . LEU A 1 246 ? 3.388 9.866 19.034 1.00 63.50 246 LEU A CA 1
ATOM 1816 C C . LEU A 1 246 ? 3.124 9.272 20.404 1.00 63.50 246 LEU A C 1
ATOM 1818 O O . LEU A 1 246 ? 2.009 9.385 20.881 1.00 63.50 246 LEU A O 1
ATOM 1822 N N . SER A 1 247 ? 4.093 8.636 21.056 1.00 62.09 247 SER A N 1
ATOM 1823 C CA . SER A 1 247 ? 3.876 8.112 22.410 1.00 62.09 247 SER A CA 1
ATOM 1824 C C . SER A 1 247 ? 3.651 9.240 23.421 1.00 62.09 247 SER A C 1
ATOM 1826 O O . SER A 1 247 ? 2.846 9.080 24.339 1.00 62.09 247 SER A O 1
ATOM 1828 N N . VAL A 1 248 ? 4.277 10.405 23.216 1.00 64.75 248 VAL A N 1
ATOM 1829 C CA . VAL A 1 248 ? 4.010 11.624 23.996 1.00 64.75 248 VAL A CA 1
ATOM 1830 C C . VAL A 1 248 ? 2.639 12.218 23.649 1.00 64.75 248 VAL A C 1
ATOM 1832 O O . VAL A 1 248 ? 1.863 12.509 24.555 1.00 64.75 248 VAL A O 1
ATOM 1835 N N . LEU A 1 249 ? 2.298 12.337 22.361 1.00 63.09 249 LEU A N 1
ATOM 1836 C CA . LEU A 1 249 ? 1.011 12.881 21.904 1.00 63.09 249 LEU A CA 1
ATOM 1837 C C . LEU A 1 249 ? -0.177 11.977 22.283 1.00 63.09 249 LEU A C 1
ATOM 1839 O O . LEU A 1 249 ? -1.228 12.451 22.713 1.00 63.09 249 LEU A O 1
ATOM 1843 N N . SER A 1 250 ? 0.021 10.665 22.192 1.00 60.44 250 SER A N 1
ATOM 1844 C CA . SER A 1 250 ? -0.926 9.616 22.566 1.00 60.44 250 SER A CA 1
ATOM 1845 C C . SER A 1 250 ? -1.255 9.674 24.055 1.00 60.44 250 SER A C 1
ATOM 1847 O O . SER A 1 250 ? -2.424 9.607 24.416 1.00 60.44 250 SER A O 1
ATOM 1849 N N . ARG A 1 251 ? -0.282 9.926 24.941 1.00 64.00 251 ARG A N 1
ATOM 1850 C CA . ARG A 1 251 ? -0.557 10.038 26.388 1.00 64.00 251 ARG A CA 1
ATOM 1851 C C . ARG A 1 251 ? -1.576 11.127 26.747 1.00 64.00 251 ARG A C 1
ATOM 1853 O O . ARG A 1 251 ? -2.263 10.974 27.752 1.00 64.00 251 ARG A O 1
ATOM 1860 N N . THR A 1 252 ? -1.707 12.173 25.931 1.00 64.31 252 THR A N 1
ATOM 1861 C CA . THR A 1 252 ? -2.643 13.283 26.180 1.00 64.31 252 THR A CA 1
ATOM 1862 C C . THR A 1 252 ? -3.907 13.195 25.317 1.00 64.31 252 THR A C 1
ATOM 1864 O O . THR A 1 252 ? -5.001 13.447 25.816 1.00 64.31 252 THR A O 1
ATOM 1867 N N . GLY A 1 253 ? -3.791 12.815 24.038 1.00 63.34 253 GLY A N 1
ATOM 1868 C CA . GLY A 1 253 ? -4.917 12.779 23.092 1.00 63.34 253 GLY A CA 1
ATOM 1869 C C . GLY A 1 253 ? -5.700 11.461 23.063 1.00 63.34 253 GLY A C 1
ATOM 1870 O O . GLY A 1 253 ? -6.918 11.476 22.881 1.00 63.34 253 GLY A O 1
ATOM 1871 N N . LEU A 1 254 ? -5.033 10.324 23.296 1.00 68.44 254 LEU A N 1
ATOM 1872 C CA . LEU A 1 254 ? -5.654 8.996 23.288 1.00 68.44 254 LEU A CA 1
ATOM 1873 C C . LEU A 1 254 ? -6.794 8.850 24.311 1.00 68.44 254 LEU A C 1
ATOM 1875 O O . LEU A 1 254 ? -7.845 8.358 23.915 1.00 68.44 254 LEU A O 1
ATOM 1879 N N . PRO A 1 255 ? -6.687 9.289 25.585 1.00 65.94 255 PRO A N 1
ATOM 1880 C CA . PRO A 1 255 ? -7.790 9.114 26.533 1.00 65.94 255 PRO A CA 1
ATOM 1881 C C . PRO A 1 255 ? -9.032 9.937 26.160 1.00 65.94 255 PRO A C 1
ATOM 1883 O O . PRO A 1 255 ? -10.154 9.483 26.382 1.00 65.94 255 PRO A O 1
ATOM 1886 N N . TRP A 1 256 ? -8.858 11.119 25.555 1.00 74.44 256 TRP A N 1
ATOM 1887 C CA . TRP A 1 256 ? -9.977 11.918 25.047 1.00 74.44 256 TRP A CA 1
ATOM 1888 C C . TRP A 1 256 ? -10.628 11.253 23.829 1.00 74.44 256 TRP A C 1
ATOM 1890 O O . TRP A 1 256 ? -11.849 11.098 23.790 1.00 74.44 256 TRP A O 1
ATOM 1900 N N . PHE A 1 257 ? -9.814 10.789 22.877 1.00 70.50 257 PHE A N 1
ATOM 1901 C CA . PHE A 1 257 ? -10.289 10.101 21.681 1.00 70.50 257 PHE A CA 1
ATOM 1902 C C . PHE A 1 257 ? -10.979 8.766 21.997 1.00 70.50 257 PHE A C 1
ATOM 1904 O O . PHE A 1 257 ? -12.040 8.481 21.454 1.00 70.50 257 PHE A O 1
ATOM 1911 N N . LEU A 1 258 ? -10.451 7.974 22.930 1.00 67.94 258 LEU A N 1
ATOM 1912 C CA . LEU A 1 258 ? -11.088 6.732 23.370 1.00 67.94 258 LEU A CA 1
ATOM 1913 C C . LEU A 1 258 ? -12.418 6.991 24.073 1.00 67.94 258 LEU A C 1
ATOM 1915 O O . LEU A 1 258 ? -13.391 6.289 23.816 1.00 67.94 258 LEU A O 1
ATOM 1919 N N . LYS A 1 259 ? -12.497 8.029 24.914 1.00 70.50 259 LYS A N 1
ATOM 1920 C CA . LYS A 1 259 ? -13.758 8.427 25.554 1.00 70.50 259 LYS A CA 1
ATOM 1921 C C . LYS A 1 259 ? -14.804 8.859 24.522 1.00 70.50 259 LYS A C 1
ATOM 1923 O O . LYS A 1 259 ? -15.978 8.531 24.676 1.00 70.50 259 LYS A O 1
ATOM 1928 N N . LEU 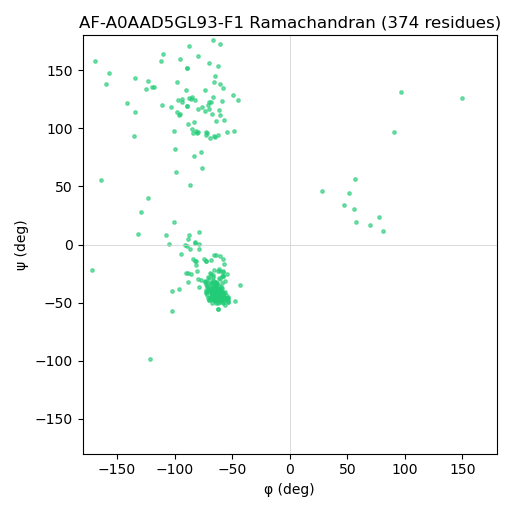A 1 260 ? -14.370 9.549 23.466 1.00 72.75 260 LEU A N 1
ATOM 1929 C CA . LEU A 1 260 ? -15.192 9.883 22.306 1.00 72.75 260 LEU A CA 1
ATOM 1930 C C . LEU A 1 260 ? -15.658 8.595 21.594 1.00 72.75 260 LEU A C 1
ATOM 1932 O O . LEU A 1 260 ? -16.861 8.361 21.509 1.00 72.75 260 LEU A O 1
ATOM 1936 N N . MET A 1 261 ? -14.740 7.710 21.188 1.00 70.62 261 MET A N 1
ATOM 1937 C CA . MET A 1 261 ? -15.056 6.447 20.500 1.00 70.62 261 MET A CA 1
ATOM 1938 C C . MET A 1 261 ? -16.008 5.536 21.284 1.00 70.62 261 MET A C 1
ATOM 1940 O O . MET A 1 261 ? -16.912 4.960 20.688 1.00 70.62 261 MET A O 1
ATOM 1944 N N . ILE A 1 262 ? -15.837 5.403 22.602 1.00 68.06 262 ILE A N 1
ATOM 1945 C CA . ILE A 1 262 ? -16.708 4.574 23.453 1.00 68.06 262 ILE A CA 1
ATOM 1946 C C . ILE A 1 262 ? -18.130 5.147 23.494 1.00 68.06 262 ILE A C 1
ATOM 1948 O O . ILE A 1 262 ? -19.099 4.401 23.372 1.00 68.06 262 ILE A O 1
ATOM 1952 N N . ASN A 1 263 ? -18.266 6.471 23.617 1.00 73.56 263 ASN A N 1
ATOM 1953 C CA . ASN A 1 263 ? -19.574 7.132 23.623 1.00 73.56 263 ASN A CA 1
ATOM 1954 C C . ASN A 1 263 ? -20.288 6.994 22.264 1.00 73.56 263 ASN A C 1
ATOM 1956 O O . ASN A 1 263 ? -21.494 6.778 22.202 1.00 73.56 263 ASN A O 1
ATOM 1960 N N . LEU A 1 264 ? -19.520 7.067 21.175 1.00 68.12 264 LEU A N 1
ATOM 1961 C CA . LEU A 1 264 ? -19.997 6.897 19.801 1.00 68.12 264 LEU A CA 1
ATOM 1962 C C . LEU A 1 264 ? -20.387 5.448 19.474 1.00 68.12 264 LEU A C 1
ATOM 1964 O O . LEU A 1 264 ? -21.406 5.230 18.822 1.00 68.12 264 LEU A O 1
ATOM 1968 N N . SER A 1 265 ? -19.628 4.472 19.980 1.00 63.19 265 SER A N 1
ATOM 1969 C CA . SER A 1 265 ? -19.907 3.035 19.833 1.00 63.19 265 SER A CA 1
ATOM 1970 C C . SER A 1 265 ? -21.278 2.647 20.404 1.00 63.19 265 SER A C 1
ATOM 1972 O O . SER A 1 265 ? -21.971 1.799 19.856 1.00 63.19 265 SER A O 1
ATOM 1974 N N . SER A 1 266 ? -21.722 3.324 21.470 1.00 62.09 266 SER A N 1
ATOM 1975 C CA . SER A 1 266 ? -23.023 3.061 22.094 1.00 62.09 266 SER A CA 1
ATOM 1976 C C . SER A 1 266 ? -24.230 3.546 21.277 1.00 62.09 266 SER A C 1
ATOM 1978 O O . SER A 1 266 ? -25.353 3.188 21.634 1.00 62.09 266 SER A O 1
ATOM 1980 N N . GLN A 1 267 ? -24.046 4.386 20.250 1.00 66.56 267 GLN A N 1
ATOM 1981 C CA . GLN A 1 267 ? -25.165 4.978 19.508 1.00 66.56 267 GLN A CA 1
ATOM 1982 C C . GLN A 1 267 ? -25.429 4.306 18.158 1.00 66.56 267 GLN A C 1
ATOM 1984 O O . GLN A 1 267 ? -26.552 3.857 17.942 1.00 66.56 267 GLN A O 1
ATOM 1989 N N . THR A 1 268 ? -24.447 4.244 17.246 1.00 78.50 268 THR A N 1
ATOM 1990 C CA . THR A 1 268 ? -24.614 3.651 15.900 1.00 78.50 268 THR A CA 1
ATOM 1991 C C . THR A 1 268 ? -23.283 3.190 15.285 1.00 78.50 268 THR A C 1
ATOM 1993 O O . THR A 1 268 ? -22.243 3.822 15.480 1.00 78.50 268 THR A O 1
ATOM 1996 N N . ASN A 1 269 ? -23.323 2.123 14.476 1.00 82.25 269 ASN A N 1
ATOM 1997 C CA . ASN A 1 269 ? -22.146 1.595 13.766 1.00 82.25 269 ASN A CA 1
ATOM 1998 C C . ASN A 1 269 ? -21.603 2.569 12.702 1.00 82.25 269 ASN A C 1
ATOM 2000 O O . ASN A 1 269 ? -20.390 2.701 12.557 1.00 82.25 269 ASN A O 1
ATOM 2004 N N . GLU A 1 270 ? -22.481 3.294 12.001 1.00 85.25 270 GLU A N 1
ATOM 2005 C CA . GLU A 1 270 ? -22.103 4.243 10.938 1.00 85.25 270 GLU A CA 1
ATOM 2006 C C . GLU A 1 270 ? -21.273 5.411 11.479 1.00 85.25 270 GLU A C 1
ATOM 2008 O O . GLU A 1 270 ? -20.227 5.771 10.935 1.00 85.25 270 GLU A O 1
ATOM 2013 N N . LEU A 1 271 ? -21.713 5.987 12.599 1.00 84.88 271 LEU A N 1
ATOM 2014 C CA . LEU A 1 271 ? -21.034 7.120 13.211 1.00 84.88 271 LEU A CA 1
ATOM 2015 C C . LEU A 1 271 ? -19.683 6.699 13.808 1.00 84.88 271 LEU A C 1
ATOM 2017 O O . LEU A 1 271 ? -18.715 7.459 13.758 1.00 84.88 271 LEU A O 1
ATOM 2021 N N . TYR A 1 272 ? -19.596 5.466 14.314 1.00 87.44 272 TYR A N 1
ATOM 2022 C CA . TYR A 1 272 ? -18.344 4.870 14.765 1.00 87.44 272 TYR A CA 1
ATOM 2023 C C . TYR A 1 272 ? -17.356 4.635 13.611 1.00 87.44 272 TYR A C 1
ATOM 2025 O O . TYR A 1 272 ? -16.183 5.000 13.727 1.00 87.44 272 TYR A O 1
ATOM 2033 N N . GLN A 1 273 ? -17.821 4.091 12.481 1.00 89.38 273 GLN A N 1
ATOM 2034 C CA . GLN A 1 273 ? -17.012 3.914 11.271 1.00 89.38 273 GLN A CA 1
ATOM 2035 C C . GLN A 1 273 ? -16.457 5.258 10.779 1.00 89.38 273 GLN A C 1
ATOM 2037 O O . GLN A 1 273 ? -15.254 5.388 10.541 1.00 89.38 273 GLN A O 1
ATOM 2042 N N . LEU A 1 274 ? -17.310 6.286 10.708 1.00 89.00 274 LEU A N 1
ATOM 2043 C CA . LEU A 1 274 ? -16.906 7.635 10.318 1.00 89.00 274 LEU A CA 1
ATOM 2044 C C . LEU A 1 274 ? -15.877 8.228 11.291 1.00 89.00 274 LEU A C 1
ATOM 2046 O O . LEU A 1 274 ? -14.880 8.799 10.853 1.00 89.00 274 LEU A O 1
ATOM 2050 N N . ALA A 1 275 ? -16.075 8.064 12.603 1.00 88.62 275 ALA A N 1
ATOM 2051 C CA . ALA A 1 275 ? -15.141 8.547 13.620 1.00 88.62 275 ALA A CA 1
ATOM 2052 C C . ALA A 1 275 ? -13.769 7.857 13.526 1.00 88.62 275 ALA A C 1
ATOM 2054 O O . ALA A 1 275 ? -12.735 8.520 13.622 1.00 88.62 275 ALA A O 1
ATOM 2055 N N . SER A 1 276 ? -13.750 6.542 13.286 1.00 89.81 276 SER A N 1
ATOM 2056 C CA . SER A 1 276 ? -12.522 5.778 13.055 1.00 89.81 276 SER A CA 1
ATOM 2057 C C . SER A 1 276 ? -11.767 6.273 11.820 1.00 89.81 276 SER A C 1
ATOM 2059 O O . SER A 1 276 ? -10.549 6.455 11.873 1.00 89.81 276 SER A O 1
ATOM 2061 N N . VAL A 1 277 ? -12.468 6.476 10.703 1.00 92.69 277 VAL A N 1
ATOM 2062 C CA . VAL A 1 277 ? -11.876 6.964 9.450 1.00 92.69 277 VAL A CA 1
ATOM 2063 C C . VAL A 1 277 ? -11.357 8.390 9.618 1.00 92.69 277 VAL A C 1
ATOM 2065 O O . VAL A 1 277 ? -10.222 8.679 9.240 1.00 92.69 277 VAL A O 1
ATOM 2068 N N . ALA A 1 278 ? -12.139 9.268 10.247 1.00 91.94 278 ALA A N 1
ATOM 2069 C CA . ALA A 1 278 ? -11.738 10.642 10.527 1.00 91.94 278 ALA A CA 1
ATOM 2070 C C . ALA A 1 278 ? -10.477 10.697 11.400 1.00 91.94 278 ALA A C 1
ATOM 2072 O O . ALA A 1 278 ? -9.561 11.463 11.109 1.00 91.94 278 ALA A O 1
ATOM 2073 N N . PHE A 1 279 ? -10.386 9.852 12.429 1.00 90.69 279 PHE A N 1
ATOM 2074 C CA . PHE A 1 279 ? -9.185 9.748 13.253 1.00 90.69 279 PHE A CA 1
ATOM 2075 C C . PHE A 1 279 ? -7.967 9.282 12.459 1.00 90.69 279 PHE A C 1
ATOM 2077 O O . PHE A 1 279 ? -6.910 9.905 12.547 1.00 90.69 279 PHE A O 1
ATOM 2084 N N . CYS A 1 280 ? -8.118 8.232 11.647 1.00 92.81 280 CYS A N 1
ATOM 2085 C CA . CYS A 1 280 ? -7.056 7.760 10.763 1.00 92.81 280 CYS A CA 1
ATOM 2086 C C . CYS A 1 280 ? -6.529 8.892 9.868 1.00 92.81 280 CYS A C 1
ATOM 2088 O O . CYS A 1 280 ? -5.321 9.126 9.810 1.00 92.81 280 CYS A O 1
ATOM 2090 N N . LEU A 1 281 ? -7.427 9.629 9.210 1.00 93.94 281 LEU A N 1
ATOM 2091 C CA . LEU A 1 281 ? -7.062 10.730 8.317 1.00 93.94 281 LEU A CA 1
ATOM 2092 C C . LEU A 1 281 ? -6.437 11.915 9.064 1.00 93.94 281 LEU A C 1
ATOM 2094 O O . LEU A 1 281 ? -5.472 12.493 8.573 1.00 93.94 281 LEU A O 1
ATOM 2098 N N . LEU A 1 282 ? -6.919 12.251 10.263 1.00 91.38 282 LEU A N 1
ATOM 2099 C CA . LEU A 1 282 ? -6.336 13.308 11.097 1.00 91.38 282 LEU A CA 1
ATOM 2100 C C . LEU A 1 282 ? -4.902 12.982 11.524 1.00 91.38 282 LEU A C 1
ATOM 2102 O O . LEU A 1 282 ? -4.028 13.849 11.465 1.00 91.38 282 LEU A O 1
ATOM 2106 N N . VAL A 1 283 ? -4.640 11.741 11.939 1.00 89.00 283 VAL A N 1
ATOM 2107 C CA . VAL A 1 283 ? -3.287 11.302 12.314 1.00 89.00 283 VAL A CA 1
ATOM 2108 C C . VAL A 1 283 ? -2.382 11.222 11.080 1.00 89.00 283 VAL A C 1
ATOM 2110 O O . VAL A 1 283 ? -1.236 11.665 11.148 1.00 89.00 283 VAL A O 1
ATOM 2113 N N . ALA A 1 284 ? -2.887 10.737 9.940 1.00 90.94 284 ALA A N 1
ATOM 2114 C CA . ALA A 1 284 ? -2.153 10.742 8.673 1.00 90.94 284 ALA A CA 1
ATOM 2115 C C . ALA A 1 284 ? -1.773 12.169 8.241 1.00 90.94 284 ALA A C 1
ATOM 2117 O O . ALA A 1 284 ? -0.610 12.439 7.951 1.00 90.94 284 ALA A O 1
ATOM 2118 N N . TRP A 1 285 ? -2.715 13.109 8.288 1.00 91.62 285 TRP A N 1
ATOM 2119 C CA . TRP A 1 285 ? -2.471 14.512 7.953 1.00 91.62 285 TRP A CA 1
ATOM 2120 C C . TRP A 1 285 ? -1.505 15.196 8.931 1.00 91.62 285 TRP A C 1
ATOM 2122 O O . TRP A 1 285 ? -0.643 15.974 8.526 1.00 91.62 285 TRP A O 1
ATOM 2132 N N . SER A 1 286 ? -1.589 14.863 10.222 1.00 85.81 286 SER A N 1
ATOM 2133 C CA . SER A 1 286 ? -0.630 15.344 11.225 1.00 85.81 286 SER A CA 1
ATOM 2134 C C . SER A 1 286 ? 0.787 14.824 10.955 1.00 85.81 286 SER A C 1
ATOM 2136 O O . SER A 1 286 ? 1.755 15.548 11.172 1.00 85.81 286 SER A O 1
ATOM 2138 N N . SER A 1 287 ? 0.911 13.587 10.461 1.00 85.69 287 SER A N 1
ATOM 2139 C CA . SER A 1 287 ? 2.182 12.979 10.044 1.00 85.69 287 SER A CA 1
ATOM 2140 C C . SER A 1 287 ? 2.806 13.742 8.870 1.00 85.69 287 SER A C 1
ATOM 2142 O O . SER A 1 287 ? 3.973 14.126 8.945 1.00 85.69 287 SER A O 1
ATOM 2144 N N . ASP A 1 288 ? 2.013 14.065 7.845 1.00 86.12 288 ASP A N 1
ATOM 2145 C CA . ASP A 1 288 ? 2.456 14.864 6.693 1.00 86.12 288 ASP A CA 1
ATOM 2146 C C . ASP A 1 288 ? 2.984 16.250 7.110 1.00 86.12 288 ASP A C 1
ATOM 2148 O O . ASP A 1 288 ? 4.073 16.663 6.706 1.00 86.12 288 ASP A O 1
ATOM 2152 N N . LYS A 1 289 ? 2.303 16.931 8.044 1.00 84.56 289 LYS A N 1
ATOM 2153 C CA . LYS A 1 289 ? 2.768 18.220 8.599 1.00 84.56 289 LYS A CA 1
ATOM 2154 C C . LYS A 1 289 ? 4.104 18.146 9.340 1.00 84.56 289 LYS A C 1
ATOM 2156 O O . LYS A 1 289 ? 4.783 19.165 9.454 1.00 84.56 289 LYS A O 1
ATOM 2161 N N . LEU A 1 290 ? 4.487 16.970 9.830 1.00 79.88 290 LEU A N 1
ATOM 2162 C CA . LEU A 1 290 ? 5.778 16.723 10.474 1.00 79.88 290 LEU A CA 1
ATOM 2163 C C . LEU A 1 290 ? 6.873 16.314 9.469 1.00 79.88 290 LEU A C 1
ATOM 2165 O O . LEU A 1 290 ? 7.991 16.010 9.887 1.00 79.88 290 LEU A O 1
ATOM 2169 N N . GLY A 1 291 ? 6.579 16.317 8.162 1.00 78.06 291 GLY A N 1
ATOM 2170 C CA . GLY A 1 291 ? 7.504 15.905 7.102 1.00 78.06 291 GLY A CA 1
ATOM 2171 C C . GLY A 1 291 ? 7.635 14.386 6.964 1.00 78.06 291 GLY A C 1
ATOM 2172 O O . GLY A 1 291 ? 8.671 13.894 6.513 1.00 78.06 291 GLY A O 1
ATOM 2173 N N . LEU A 1 292 ? 6.620 13.639 7.402 1.00 81.56 292 LEU A N 1
ATOM 2174 C CA . LEU A 1 292 ? 6.565 12.180 7.353 1.00 81.56 292 LEU A CA 1
ATOM 2175 C C . LEU A 1 292 ? 5.525 11.705 6.337 1.00 81.56 292 LEU A C 1
ATOM 2177 O O . LEU A 1 292 ? 4.630 12.442 5.951 1.00 81.56 292 LEU A O 1
ATOM 2181 N N . SER A 1 293 ? 5.605 10.433 5.952 1.00 85.62 293 SER A N 1
ATOM 2182 C CA . SER A 1 293 ? 4.633 9.812 5.046 1.00 85.62 293 SER A CA 1
ATOM 2183 C C . SER A 1 293 ? 3.227 9.733 5.663 1.00 85.62 293 SER A C 1
ATOM 2185 O O . SER A 1 293 ? 3.082 9.456 6.863 1.00 85.62 293 SER A O 1
ATOM 2187 N N . LEU A 1 294 ? 2.187 9.889 4.838 1.00 88.06 294 LEU A N 1
ATOM 2188 C CA . LEU A 1 294 ? 0.777 9.661 5.202 1.00 88.06 294 LEU A CA 1
ATOM 2189 C C . LEU A 1 294 ? 0.548 8.210 5.661 1.00 88.06 294 LEU A C 1
ATOM 2191 O O . LEU A 1 294 ? -0.175 7.939 6.621 1.00 88.06 294 LEU A O 1
ATOM 2195 N N . GLU A 1 295 ? 1.249 7.285 5.010 1.00 87.38 295 GLU A N 1
ATOM 2196 C CA . GLU A 1 295 ? 1.307 5.850 5.273 1.00 87.38 295 GLU A CA 1
ATOM 2197 C C . GLU A 1 295 ? 1.680 5.560 6.726 1.00 87.38 295 GLU A C 1
ATOM 2199 O O . GLU A 1 295 ? 1.010 4.793 7.420 1.00 87.38 295 GLU A O 1
ATOM 2204 N N . LEU A 1 296 ? 2.722 6.231 7.215 1.00 82.69 296 LEU A N 1
ATOM 2205 C CA . LEU A 1 296 ? 3.233 6.043 8.564 1.00 82.69 296 LEU A CA 1
ATOM 2206 C C . LEU A 1 296 ? 2.238 6.548 9.621 1.00 82.69 296 LEU A C 1
ATOM 2208 O O . LEU A 1 296 ? 2.031 5.884 10.639 1.00 82.69 296 LEU A O 1
ATOM 2212 N N . GLY A 1 297 ? 1.595 7.690 9.364 1.00 87.56 297 GLY A N 1
ATOM 2213 C CA . GLY A 1 297 ? 0.553 8.232 10.234 1.00 87.56 297 GLY A CA 1
ATOM 2214 C C . GLY A 1 297 ? -0.677 7.331 10.305 1.00 87.56 297 GLY A C 1
ATOM 2215 O O . GLY A 1 297 ? -1.161 7.038 11.396 1.00 87.56 297 GLY A O 1
ATOM 2216 N N . SER A 1 298 ? -1.129 6.817 9.161 1.00 90.88 298 SER A N 1
ATOM 2217 C CA . SER A 1 298 ? -2.261 5.887 9.098 1.00 90.88 298 SER A CA 1
ATOM 2218 C C . SER A 1 298 ? -1.986 4.573 9.841 1.00 90.88 298 SER A C 1
ATOM 2220 O O . SER A 1 298 ? -2.798 4.144 10.660 1.00 90.88 298 SER A O 1
ATOM 2222 N N . PHE A 1 299 ? -0.796 3.988 9.664 1.00 88.88 299 PHE A N 1
ATOM 2223 C CA . PHE A 1 299 ? -0.366 2.803 10.405 1.00 88.88 299 PHE A CA 1
ATOM 2224 C C . PHE A 1 299 ? -0.335 3.060 11.914 1.00 88.88 299 PHE A C 1
ATOM 2226 O O . PHE A 1 299 ? -0.866 2.276 12.702 1.00 88.88 299 PHE A O 1
ATOM 2233 N N . ALA A 1 300 ? 0.243 4.187 12.332 1.00 84.69 300 ALA A N 1
ATOM 2234 C CA . ALA A 1 300 ? 0.296 4.555 13.737 1.00 84.69 300 ALA A CA 1
ATOM 2235 C C . ALA A 1 300 ? -1.085 4.773 14.363 1.00 84.69 300 ALA A C 1
ATOM 2237 O O . ALA A 1 300 ? -1.299 4.351 15.500 1.00 84.69 300 ALA A O 1
ATOM 2238 N N . ALA A 1 301 ? -2.024 5.378 13.633 1.00 88.75 301 ALA A N 1
ATOM 2239 C CA . ALA A 1 301 ? -3.405 5.524 14.082 1.00 88.75 301 ALA A CA 1
ATOM 2240 C C . ALA A 1 301 ? -4.040 4.159 14.386 1.00 88.75 301 ALA A C 1
ATOM 2242 O O . ALA A 1 301 ? -4.690 3.985 15.417 1.00 88.75 301 ALA A O 1
ATOM 2243 N N . GLY A 1 302 ? -3.792 3.170 13.523 1.00 90.06 302 GLY A N 1
ATOM 2244 C CA . GLY A 1 302 ? -4.265 1.802 13.716 1.00 90.06 302 GLY A CA 1
ATOM 2245 C C . GLY A 1 302 ? -3.644 1.173 14.955 1.00 90.06 302 GLY A C 1
ATOM 2246 O O . GLY A 1 302 ? -4.354 0.645 15.807 1.00 90.06 302 GLY A O 1
ATOM 2247 N N . VAL A 1 303 ? -2.328 1.319 15.124 1.00 84.75 303 VAL A N 1
ATOM 2248 C CA . VAL A 1 303 ? -1.628 0.803 16.306 1.00 84.75 303 VAL A CA 1
ATOM 2249 C C . VAL A 1 303 ? -2.157 1.427 17.598 1.00 84.75 303 VAL A C 1
ATOM 2251 O O . VAL A 1 303 ? -2.308 0.724 18.598 1.00 84.75 303 VAL A O 1
ATOM 2254 N N . MET A 1 304 ? -2.459 2.726 17.603 1.00 83.56 304 MET A N 1
ATOM 2255 C CA . MET A 1 304 ? -3.036 3.400 18.769 1.00 83.56 304 MET A CA 1
ATOM 2256 C C . MET A 1 304 ? -4.356 2.745 19.193 1.00 83.56 304 MET A C 1
ATOM 2258 O O . MET A 1 304 ? -4.536 2.451 20.374 1.00 83.56 304 MET A O 1
ATOM 2262 N N . ILE A 1 305 ? -5.232 2.436 18.236 1.00 85.44 305 ILE A N 1
ATOM 2263 C CA . ILE A 1 305 ? -6.510 1.765 18.503 1.00 85.44 305 ILE A CA 1
ATOM 2264 C C . ILE A 1 305 ? -6.305 0.277 18.842 1.00 85.44 305 ILE A C 1
ATOM 2266 O O . ILE A 1 305 ? -7.017 -0.248 19.696 1.00 85.44 305 ILE A O 1
ATOM 2270 N N . SER A 1 306 ? -5.289 -0.385 18.272 1.00 86.12 306 SER A N 1
ATOM 2271 C CA . SER A 1 306 ? -4.975 -1.807 18.524 1.00 86.12 306 SER A CA 1
ATOM 2272 C C . SER A 1 306 ? -4.707 -2.139 19.997 1.00 86.12 306 SER A C 1
ATOM 2274 O O . SER A 1 306 ? -4.849 -3.283 20.419 1.00 86.12 306 SER A O 1
ATOM 2276 N N . THR A 1 307 ? -4.303 -1.141 20.790 1.00 81.50 307 THR A N 1
ATOM 2277 C CA . THR A 1 307 ? -4.055 -1.297 22.233 1.00 81.50 307 THR A CA 1
ATOM 2278 C C . THR A 1 307 ? -5.324 -1.303 23.083 1.00 81.50 307 THR A C 1
ATOM 2280 O O . THR A 1 307 ? -5.238 -1.485 24.295 1.00 81.50 307 THR A O 1
ATOM 2283 N N . THR A 1 308 ? -6.486 -1.100 22.465 1.00 83.12 308 THR A N 1
ATOM 2284 C CA . THR A 1 308 ? -7.781 -1.021 23.144 1.00 83.12 308 THR A CA 1
ATOM 2285 C C . THR A 1 308 ? -8.663 -2.210 22.806 1.00 83.12 308 THR A C 1
ATOM 2287 O O . THR A 1 308 ? -8.516 -2.820 21.748 1.00 83.12 308 THR A O 1
ATOM 2290 N N . ASP A 1 309 ? -9.640 -2.495 23.666 1.00 81.69 309 ASP A N 1
ATOM 2291 C CA . ASP A 1 309 ? -10.575 -3.614 23.480 1.00 81.69 309 ASP A CA 1
ATOM 2292 C C . ASP A 1 309 ? -11.499 -3.441 22.254 1.00 81.69 309 ASP A C 1
ATOM 2294 O O . ASP A 1 309 ? -12.192 -4.366 21.844 1.00 81.69 309 ASP A O 1
ATOM 2298 N N . LEU A 1 310 ? -11.490 -2.256 21.632 1.00 82.50 310 LEU A N 1
ATOM 2299 C CA . LEU A 1 310 ? -12.298 -1.895 20.464 1.00 82.50 310 LEU A CA 1
ATOM 2300 C C . LEU A 1 310 ? -11.619 -2.204 19.117 1.00 82.50 310 LEU A C 1
ATOM 2302 O O . LEU A 1 310 ? -12.209 -1.953 18.064 1.00 82.50 310 LEU A O 1
ATOM 2306 N N . ALA A 1 311 ? -10.390 -2.724 19.119 1.00 85.19 311 ALA A N 1
ATOM 2307 C CA . ALA A 1 311 ? -9.601 -2.929 17.905 1.00 85.19 311 ALA A CA 1
ATOM 2308 C C . ALA A 1 311 ? -10.295 -3.826 16.867 1.00 85.19 311 ALA A C 1
ATOM 2310 O O . ALA A 1 311 ? -10.353 -3.472 15.691 1.00 85.19 311 ALA A O 1
ATOM 2311 N N . GLN A 1 312 ? -10.864 -4.956 17.305 1.00 86.75 312 GLN A N 1
ATOM 2312 C CA . GLN A 1 312 ? -11.554 -5.895 16.412 1.00 86.75 312 GLN A CA 1
ATOM 2313 C C . GLN A 1 312 ? -12.811 -5.270 15.801 1.00 86.75 312 GLN A C 1
ATOM 2315 O O . GLN A 1 312 ? -12.980 -5.306 14.587 1.00 86.75 312 GLN A O 1
ATOM 2320 N N . HIS A 1 313 ? -13.623 -4.593 16.619 1.00 87.19 313 HIS A N 1
ATOM 2321 C CA . HIS A 1 313 ? -14.801 -3.872 16.137 1.00 87.19 313 HIS A CA 1
ATOM 2322 C C . HIS A 1 313 ? -14.428 -2.758 15.145 1.00 87.19 313 HIS A C 1
ATOM 2324 O O . HIS A 1 313 ? -15.103 -2.556 14.142 1.00 87.19 313 HIS A O 1
ATOM 2330 N N . THR A 1 314 ? -13.318 -2.049 15.377 1.00 89.50 314 THR A N 1
ATOM 2331 C CA . THR A 1 314 ? -12.816 -1.041 14.427 1.00 89.50 314 THR A CA 1
ATOM 2332 C C . THR A 1 314 ? -12.424 -1.673 13.096 1.00 89.50 314 THR A C 1
ATOM 2334 O O . THR A 1 314 ? -12.748 -1.139 12.038 1.00 89.50 314 THR A O 1
ATOM 2337 N N . LEU A 1 315 ? -11.742 -2.818 13.141 1.00 90.44 315 LEU A N 1
ATOM 2338 C CA . LEU A 1 315 ? -11.281 -3.517 11.948 1.00 90.44 315 LEU A CA 1
ATOM 2339 C C . LEU A 1 315 ? -12.454 -3.967 11.070 1.00 90.44 315 LEU A C 1
ATOM 2341 O O . LEU A 1 315 ? -12.427 -3.704 9.870 1.00 90.44 315 LEU A O 1
ATOM 2345 N N . GLU A 1 316 ? -13.491 -4.562 11.665 1.00 90.81 316 GLU A N 1
ATOM 2346 C CA . GLU A 1 316 ? -14.700 -5.009 10.954 1.00 90.81 316 GLU A CA 1
ATOM 2347 C C . GLU A 1 316 ? -15.405 -3.853 10.226 1.00 90.81 316 GLU A C 1
ATOM 2349 O O . GLU A 1 316 ? -15.835 -3.999 9.083 1.00 90.81 316 GLU A O 1
ATOM 2354 N N . GLN A 1 317 ? -15.468 -2.670 10.847 1.00 90.19 317 GLN A N 1
ATOM 2355 C CA . GLN A 1 317 ? -16.099 -1.489 10.245 1.00 90.19 317 GLN A CA 1
ATOM 2356 C C . GLN A 1 317 ? -15.252 -0.864 9.123 1.00 90.19 317 GLN A C 1
ATOM 2358 O O . GLN A 1 317 ? -15.776 -0.281 8.173 1.00 90.19 317 GLN A O 1
ATOM 2363 N N . VAL A 1 318 ? -13.927 -0.962 9.210 1.00 92.12 318 VAL A N 1
ATOM 2364 C CA . VAL A 1 318 ? -12.994 -0.332 8.258 1.00 92.12 318 VAL A CA 1
ATOM 2365 C C . VAL A 1 318 ? -12.666 -1.255 7.082 1.00 92.12 318 VAL A C 1
ATOM 2367 O O . VAL A 1 318 ? -12.339 -0.780 5.994 1.00 92.12 318 VAL A O 1
ATOM 2370 N N . GLU A 1 319 ? -12.789 -2.567 7.263 1.00 91.56 319 GLU A N 1
ATOM 2371 C CA . GLU A 1 319 ? -12.550 -3.595 6.251 1.00 91.56 319 GLU A CA 1
ATOM 2372 C C . GLU A 1 319 ? -13.217 -3.340 4.881 1.00 91.56 319 GLU A C 1
ATOM 2374 O O . GLU A 1 319 ? -12.501 -3.422 3.874 1.00 91.56 319 GLU A O 1
ATOM 2379 N N . PRO A 1 320 ? -14.517 -2.997 4.769 1.00 92.75 320 PRO A N 1
ATOM 2380 C CA . PRO A 1 320 ? -15.136 -2.735 3.467 1.00 92.75 320 PRO A CA 1
ATOM 2381 C C . PRO A 1 320 ? -14.524 -1.519 2.756 1.00 92.75 320 PRO A C 1
ATOM 2383 O O . PRO A 1 320 ? -14.223 -1.592 1.563 1.00 92.75 320 PRO A O 1
ATOM 2386 N N . ILE A 1 321 ? -14.257 -0.435 3.494 1.00 93.38 321 ILE A N 1
ATOM 2387 C CA . ILE A 1 321 ? -13.614 0.782 2.967 1.00 93.38 321 ILE A CA 1
ATOM 2388 C C . ILE A 1 321 ? -12.209 0.442 2.471 1.00 93.38 321 ILE A C 1
ATOM 2390 O O . ILE A 1 321 ? -11.845 0.732 1.331 1.00 93.38 321 ILE A O 1
ATOM 2394 N N . ARG A 1 322 ? -11.433 -0.239 3.317 1.00 92.75 322 ARG A N 1
ATOM 2395 C CA . ARG A 1 322 ? -10.093 -0.724 2.994 1.00 92.75 322 ARG A CA 1
ATOM 2396 C C . ARG A 1 322 ? -10.095 -1.562 1.722 1.00 92.75 322 ARG A C 1
ATOM 2398 O O . ARG A 1 322 ? -9.252 -1.349 0.861 1.00 92.75 322 ARG A O 1
ATOM 2405 N N . ASN A 1 323 ? -10.996 -2.536 1.606 1.00 92.25 323 ASN A N 1
ATOM 2406 C CA . ASN A 1 323 ? -11.016 -3.458 0.472 1.00 92.25 323 ASN A CA 1
ATOM 2407 C C . ASN A 1 323 ? -11.343 -2.741 -0.843 1.00 92.25 323 ASN A C 1
ATOM 2409 O O . ASN A 1 323 ? -10.673 -3.008 -1.841 1.00 92.25 323 ASN A O 1
ATOM 2413 N N . PHE A 1 324 ? -12.302 -1.812 -0.824 1.00 93.75 324 PHE A N 1
ATOM 2414 C CA . PHE A 1 324 ? -12.658 -0.997 -1.985 1.00 93.75 324 PHE A CA 1
ATOM 2415 C C . PHE A 1 324 ? -11.486 -0.123 -2.449 1.00 93.75 324 PHE A C 1
ATOM 2417 O O . PHE A 1 324 ? -11.036 -0.227 -3.591 1.00 93.75 324 PHE A O 1
ATOM 2424 N N . PHE A 1 325 ? -10.927 0.688 -1.549 1.00 94.38 325 PHE A N 1
ATOM 2425 C CA . PHE A 1 325 ? -9.839 1.588 -1.920 1.00 94.38 325 PHE A CA 1
ATOM 2426 C C . PHE A 1 325 ? -8.524 0.849 -2.207 1.00 94.38 325 PHE A C 1
ATOM 2428 O O . PHE A 1 325 ? -7.740 1.309 -3.031 1.00 94.38 325 PHE A O 1
ATOM 2435 N N . ALA A 1 326 ? -8.272 -0.315 -1.599 1.00 92.31 326 ALA A N 1
ATOM 2436 C CA . ALA A 1 326 ? -7.112 -1.137 -1.946 1.00 92.31 326 ALA A CA 1
ATOM 2437 C C . ALA A 1 326 ? -7.187 -1.659 -3.389 1.00 92.31 326 ALA A C 1
ATOM 2439 O O . ALA A 1 326 ? -6.160 -1.715 -4.062 1.00 92.31 326 ALA A O 1
ATOM 2440 N N . ALA A 1 327 ? -8.379 -2.025 -3.876 1.00 93.94 327 ALA A N 1
ATOM 2441 C CA . ALA A 1 327 ? -8.562 -2.421 -5.272 1.00 93.94 327 ALA A CA 1
ATOM 2442 C C . ALA A 1 327 ? -8.274 -1.248 -6.223 1.00 93.94 327 ALA A C 1
ATOM 2444 O O . ALA A 1 327 ? -7.520 -1.417 -7.179 1.00 93.94 327 ALA A O 1
ATOM 2445 N N . LEU A 1 328 ? -8.785 -0.052 -5.901 1.00 94.25 328 LEU A N 1
ATOM 2446 C CA . LEU A 1 328 ? -8.477 1.186 -6.627 1.00 94.25 328 LEU A CA 1
ATOM 2447 C C . LEU A 1 328 ? -6.975 1.493 -6.641 1.00 94.25 328 LEU A C 1
ATOM 2449 O O . LEU A 1 328 ? -6.421 1.776 -7.697 1.00 94.25 328 LEU A O 1
ATOM 2453 N N . PHE A 1 329 ? -6.304 1.387 -5.493 1.00 94.25 329 PHE A N 1
ATOM 2454 C CA . PHE A 1 329 ? -4.858 1.583 -5.376 1.00 94.25 329 PHE A CA 1
ATOM 2455 C C . PHE A 1 329 ? -4.058 0.639 -6.271 1.00 94.25 329 PHE A C 1
ATOM 2457 O O . PHE A 1 329 ? -3.185 1.074 -7.019 1.00 94.25 329 PHE A O 1
ATOM 2464 N N . LEU A 1 330 ? -4.370 -0.654 -6.225 1.00 93.81 330 LEU A N 1
ATOM 2465 C CA . LEU A 1 330 ? -3.669 -1.663 -7.015 1.00 93.81 330 LEU A CA 1
ATOM 2466 C C . LEU A 1 330 ? -3.908 -1.495 -8.514 1.00 93.81 330 LEU A C 1
ATOM 2468 O O . LEU A 1 330 ? -2.965 -1.623 -9.295 1.00 93.81 330 LEU A O 1
ATOM 2472 N N . ALA A 1 331 ? -5.139 -1.173 -8.909 1.00 94.62 331 ALA A N 1
ATOM 2473 C CA . ALA A 1 331 ? -5.450 -0.846 -10.292 1.00 94.62 331 ALA A CA 1
ATOM 2474 C C . ALA A 1 331 ? -4.717 0.429 -10.737 1.00 94.62 331 ALA A C 1
ATOM 2476 O O . ALA A 1 331 ? -4.127 0.447 -11.812 1.00 94.62 331 ALA A O 1
ATOM 2477 N N . SER A 1 332 ? -4.645 1.455 -9.885 1.00 93.19 332 SER A N 1
ATOM 2478 C CA . SER A 1 332 ? -3.910 2.688 -10.183 1.00 93.19 332 SER A CA 1
ATOM 2479 C C . SER A 1 332 ? -2.410 2.466 -10.358 1.00 93.19 332 SER A C 1
ATOM 2481 O O . SER A 1 332 ? -1.834 3.016 -11.292 1.00 93.19 332 SER A O 1
ATOM 2483 N N . ILE A 1 333 ? -1.775 1.624 -9.531 1.00 90.75 333 ILE A N 1
ATOM 2484 C CA . ILE A 1 333 ? -0.380 1.209 -9.767 1.00 90.75 333 ILE A CA 1
ATOM 2485 C C . ILE A 1 333 ? -0.263 0.513 -11.123 1.00 90.75 333 ILE A C 1
ATOM 2487 O O . ILE A 1 333 ? 0.677 0.777 -11.869 1.00 90.75 333 ILE A O 1
ATOM 2491 N N . GLY A 1 334 ? -1.217 -0.364 -11.444 1.00 90.06 334 GLY A N 1
ATOM 2492 C CA . GLY A 1 334 ? -1.283 -1.044 -12.731 1.00 90.06 334 GLY A CA 1
ATOM 2493 C C . GLY A 1 334 ? -1.248 -0.071 -13.908 1.00 90.06 334 GLY A C 1
ATOM 2494 O O . GLY A 1 334 ? -0.476 -0.285 -14.836 1.00 90.06 334 GLY A O 1
ATOM 2495 N N . MET A 1 335 ? -2.014 1.024 -13.846 1.00 90.75 335 MET A N 1
ATOM 2496 C CA . MET A 1 335 ? -2.085 2.022 -14.923 1.00 90.75 335 MET A CA 1
ATOM 2497 C C . MET A 1 335 ? -0.738 2.683 -15.240 1.00 90.75 335 MET A C 1
ATOM 2499 O O . MET A 1 335 ? -0.501 3.057 -16.387 1.00 90.75 335 MET A O 1
ATOM 2503 N N . LEU A 1 336 ? 0.155 2.800 -14.252 1.00 85.44 336 LEU A N 1
ATOM 2504 C CA . LEU A 1 336 ? 1.498 3.365 -14.434 1.00 85.44 336 LEU A CA 1
ATOM 2505 C C . LEU A 1 336 ? 2.454 2.410 -15.170 1.00 85.44 336 LEU A C 1
ATOM 2507 O O . LEU A 1 336 ? 3.542 2.812 -15.589 1.00 85.44 336 LEU A O 1
ATOM 2511 N N . ILE A 1 337 ? 2.082 1.138 -15.332 1.00 83.31 337 ILE A N 1
ATOM 2512 C CA . ILE A 1 337 ? 2.917 0.136 -15.991 1.00 83.31 337 ILE A CA 1
ATOM 2513 C C . ILE A 1 337 ? 2.741 0.248 -17.507 1.00 83.31 337 ILE A C 1
ATOM 2515 O O . ILE A 1 337 ? 1.759 -0.228 -18.079 1.00 83.31 337 ILE A O 1
ATOM 2519 N N . HIS A 1 338 ? 3.747 0.807 -18.182 1.00 76.81 338 HIS A N 1
ATOM 2520 C CA . HIS A 1 338 ? 3.858 0.740 -19.639 1.00 76.81 338 HIS A CA 1
ATOM 2521 C C . HIS A 1 338 ? 4.264 -0.670 -20.089 1.00 76.81 338 HIS A C 1
ATOM 2523 O O . HIS A 1 338 ? 5.452 -0.998 -20.159 1.00 76.81 338 HIS A O 1
ATOM 2529 N N . VAL A 1 339 ? 3.268 -1.498 -20.415 1.00 69.25 339 VAL A N 1
ATOM 2530 C CA . VAL A 1 339 ? 3.435 -2.915 -20.789 1.00 69.25 339 VAL A CA 1
ATOM 2531 C C . VAL A 1 339 ? 4.420 -3.093 -21.945 1.00 69.25 339 VAL A C 1
ATOM 2533 O O . VAL A 1 339 ? 5.318 -3.930 -21.862 1.00 69.25 339 VAL A O 1
ATOM 2536 N N . GLY A 1 340 ? 4.300 -2.275 -22.996 1.00 63.34 340 GLY A N 1
ATOM 2537 C CA . GLY A 1 340 ? 5.144 -2.385 -24.191 1.00 63.34 340 GLY A CA 1
ATOM 2538 C C . GLY A 1 340 ? 6.627 -2.122 -23.917 1.00 63.34 340 GLY A C 1
ATOM 2539 O O . GLY A 1 340 ? 7.477 -2.945 -24.255 1.00 63.34 340 GLY A O 1
ATOM 2540 N N . MET A 1 341 ? 6.941 -1.007 -23.252 1.00 63.28 341 MET A N 1
ATOM 2541 C CA . MET A 1 341 ? 8.323 -0.643 -22.914 1.00 63.28 341 MET A CA 1
ATOM 2542 C C . MET A 1 341 ? 8.925 -1.601 -21.882 1.00 63.28 341 MET A C 1
ATOM 2544 O O . MET A 1 341 ? 10.078 -2.000 -22.012 1.00 63.28 341 MET A O 1
ATOM 2548 N N . SER A 1 342 ? 8.140 -2.015 -20.882 1.00 66.94 342 SER A N 1
ATOM 2549 C CA . SER A 1 342 ? 8.614 -2.920 -19.835 1.00 66.94 342 SER A CA 1
ATOM 2550 C C . SER A 1 342 ? 8.964 -4.303 -20.390 1.00 66.94 342 SER A C 1
ATOM 2552 O O . SER A 1 342 ? 10.044 -4.814 -20.096 1.00 66.94 342 SER A O 1
ATOM 2554 N N . LEU A 1 343 ? 8.115 -4.886 -21.246 1.00 67.25 343 LEU A N 1
ATOM 2555 C CA . LEU A 1 343 ? 8.392 -6.184 -21.873 1.00 67.25 343 LEU A CA 1
ATOM 2556 C C . LEU A 1 343 ? 9.603 -6.132 -22.808 1.00 67.25 343 LEU A C 1
ATOM 2558 O O . LEU A 1 343 ? 10.408 -7.064 -22.801 1.00 67.25 343 LEU A O 1
ATOM 2562 N N . ALA A 1 344 ? 9.765 -5.043 -23.566 1.00 67.94 344 ALA A N 1
ATOM 2563 C CA . ALA A 1 344 ? 10.942 -4.844 -24.407 1.00 67.94 344 ALA A CA 1
ATOM 2564 C C . ALA A 1 344 ? 12.225 -4.775 -23.562 1.00 67.94 344 ALA A C 1
ATOM 2566 O O . ALA A 1 344 ? 13.170 -5.515 -23.827 1.00 67.94 344 ALA A O 1
ATOM 2567 N N . GLN A 1 345 ? 12.231 -3.980 -22.487 1.00 73.06 345 GLN A N 1
ATOM 2568 C CA . GLN A 1 345 ? 13.386 -3.875 -21.592 1.00 73.06 345 GLN A CA 1
ATOM 2569 C C . GLN A 1 345 ? 13.700 -5.198 -20.892 1.00 73.06 345 GLN A C 1
ATOM 2571 O O . GLN A 1 345 ? 14.859 -5.597 -20.846 1.00 73.06 345 GLN A O 1
ATOM 2576 N N . ILE A 1 346 ? 12.695 -5.906 -20.369 1.00 75.25 346 ILE A N 1
ATOM 2577 C CA . ILE A 1 346 ? 12.898 -7.217 -19.735 1.00 75.25 346 ILE A CA 1
ATOM 2578 C C . ILE A 1 346 ? 13.495 -8.205 -20.745 1.00 75.25 346 ILE A C 1
ATOM 2580 O O . ILE A 1 346 ? 14.424 -8.933 -20.399 1.00 75.25 346 ILE A O 1
ATOM 2584 N N . GLY A 1 347 ? 13.008 -8.200 -21.990 1.00 73.12 347 GLY A N 1
ATOM 2585 C CA . GLY A 1 347 ? 13.542 -9.018 -23.076 1.00 73.12 347 GLY A CA 1
ATOM 2586 C C . GLY A 1 347 ? 14.998 -8.687 -23.413 1.00 73.12 347 GLY A C 1
ATOM 2587 O O . GLY A 1 347 ? 15.824 -9.594 -23.495 1.00 73.12 347 GLY A O 1
ATOM 2588 N N . GLU A 1 348 ? 15.340 -7.404 -23.538 1.00 75.00 348 GLU A N 1
ATOM 2589 C CA . GLU A 1 348 ? 16.715 -6.952 -23.780 1.00 75.00 348 GLU A CA 1
ATOM 2590 C C . GLU A 1 348 ? 17.651 -7.318 -22.622 1.00 75.00 348 GLU A C 1
ATOM 2592 O O . GLU A 1 348 ? 18.724 -7.880 -22.849 1.00 75.00 348 GLU A O 1
ATOM 2597 N N . PHE A 1 349 ? 17.240 -7.076 -21.374 1.00 72.25 349 PHE A N 1
ATOM 2598 C CA . PHE A 1 349 ? 18.018 -7.449 -20.191 1.00 72.25 349 PHE A CA 1
ATOM 2599 C C . PHE A 1 349 ? 18.212 -8.964 -20.095 1.00 72.25 349 PHE A C 1
ATOM 2601 O O . PHE A 1 349 ? 19.327 -9.418 -19.837 1.00 72.25 349 PHE A O 1
ATOM 2608 N N . ALA A 1 350 ? 17.164 -9.755 -20.337 1.00 72.06 350 ALA A N 1
ATOM 2609 C CA . ALA A 1 350 ? 17.252 -11.211 -20.343 1.00 72.06 350 ALA A CA 1
ATOM 2610 C C . ALA A 1 350 ? 18.190 -11.709 -21.450 1.00 72.06 350 ALA A C 1
ATOM 2612 O O . ALA A 1 350 ? 19.036 -12.561 -21.188 1.00 72.06 350 ALA A O 1
ATOM 2613 N N . PHE A 1 351 ? 18.101 -11.141 -22.656 1.00 73.94 351 PHE A N 1
ATOM 2614 C CA . PHE A 1 351 ? 18.978 -11.479 -23.775 1.00 73.94 351 PHE A CA 1
ATOM 2615 C C . PHE A 1 351 ? 20.444 -11.138 -23.486 1.00 73.94 351 PHE A C 1
ATOM 2617 O O . PHE A 1 351 ? 21.328 -11.966 -23.707 1.00 73.94 351 PHE A O 1
ATOM 2624 N N . VAL A 1 352 ? 20.719 -9.953 -22.932 1.00 74.56 352 VAL A N 1
ATOM 2625 C CA . VAL A 1 352 ? 22.075 -9.541 -22.540 1.00 74.56 352 VAL A CA 1
ATOM 2626 C C . VAL A 1 352 ? 22.630 -10.460 -21.452 1.00 74.56 352 VAL A C 1
ATOM 2628 O O . VAL A 1 352 ? 23.767 -10.921 -21.568 1.00 74.56 352 VAL A O 1
ATOM 2631 N N . LEU A 1 353 ? 21.838 -10.778 -20.425 1.00 70.56 353 LEU A N 1
ATOM 2632 C CA . LEU A 1 353 ? 22.249 -11.703 -19.367 1.00 70.56 353 LEU A CA 1
ATOM 2633 C C . LEU A 1 353 ? 22.514 -13.108 -19.915 1.00 70.56 353 LEU A C 1
ATOM 2635 O O . LEU A 1 353 ? 23.536 -13.700 -19.576 1.00 70.56 353 LEU A O 1
ATOM 2639 N N . LEU A 1 354 ? 21.656 -13.615 -20.803 1.00 70.94 354 LEU A N 1
ATOM 2640 C CA . LEU A 1 354 ? 21.823 -14.920 -21.443 1.00 70.94 354 LEU A CA 1
ATOM 2641 C C . LEU A 1 354 ? 23.087 -14.956 -22.319 1.00 70.94 354 LEU A C 1
ATOM 2643 O O . LEU A 1 354 ? 23.875 -15.898 -22.239 1.00 70.94 354 LEU A O 1
ATOM 2647 N N . SER A 1 355 ? 23.331 -13.898 -23.099 1.00 71.25 355 SER A N 1
ATOM 2648 C CA . SER A 1 355 ? 24.523 -13.751 -23.942 1.00 71.25 355 SER A CA 1
ATOM 2649 C C . SER A 1 355 ? 25.813 -13.705 -23.117 1.00 71.25 355 SER A C 1
ATOM 2651 O O . SER A 1 355 ? 26.819 -14.334 -23.459 1.00 71.25 355 SER A O 1
ATOM 2653 N N . ARG A 1 356 ? 25.806 -13.002 -21.979 1.00 69.81 356 ARG A N 1
ATOM 2654 C CA . ARG A 1 356 ? 26.960 -12.943 -21.070 1.00 69.81 356 ARG A CA 1
ATOM 2655 C C . ARG A 1 356 ? 27.159 -14.246 -20.297 1.00 69.81 356 ARG A C 1
ATOM 2657 O O . ARG A 1 356 ? 28.297 -14.692 -20.179 1.00 69.81 356 ARG A O 1
ATOM 2664 N N . ALA A 1 357 ? 26.086 -14.896 -19.852 1.00 68.44 357 ALA A N 1
ATOM 2665 C CA . ALA A 1 357 ? 26.144 -16.202 -19.196 1.00 68.44 357 ALA A CA 1
ATOM 2666 C C . ALA A 1 357 ? 26.689 -17.295 -20.133 1.00 68.44 357 ALA A C 1
ATOM 2668 O O . ALA A 1 357 ? 27.499 -18.120 -19.707 1.00 68.44 357 ALA A O 1
ATOM 2669 N N . SER A 1 358 ? 26.323 -17.252 -21.420 1.00 68.62 358 SER A N 1
ATOM 2670 C CA . SER A 1 358 ? 26.900 -18.121 -22.451 1.00 68.62 358 SER A CA 1
ATOM 2671 C C . SER A 1 358 ? 28.400 -17.869 -22.647 1.00 68.62 358 SER A C 1
ATOM 2673 O O . SER A 1 358 ? 29.161 -18.825 -22.769 1.00 68.62 358 SER A O 1
ATOM 2675 N N . ASN A 1 359 ? 28.854 -16.609 -22.640 1.00 68.81 359 ASN A N 1
ATOM 2676 C CA . ASN A 1 359 ? 30.283 -16.273 -22.753 1.00 68.81 359 ASN A CA 1
ATOM 2677 C C . ASN A 1 359 ? 31.113 -16.733 -21.538 1.00 68.81 359 ASN A C 1
ATOM 2679 O O . ASN A 1 359 ? 32.307 -16.985 -21.667 1.00 68.81 359 ASN A O 1
ATOM 2683 N N . LEU A 1 360 ? 30.487 -16.864 -20.367 1.00 72.00 360 LEU A N 1
ATOM 2684 C CA . LEU A 1 360 ? 31.101 -17.372 -19.134 1.00 72.00 360 LEU A CA 1
ATOM 2685 C C . LEU A 1 360 ? 31.032 -18.909 -19.005 1.00 72.00 360 LEU A C 1
ATOM 2687 O O . LEU A 1 360 ? 31.374 -19.433 -17.948 1.00 72.00 360 LEU A O 1
ATOM 2691 N N . HIS A 1 361 ? 30.602 -19.637 -20.050 1.00 67.06 361 HIS A N 1
ATOM 2692 C CA . HIS A 1 361 ? 30.432 -21.103 -20.051 1.00 67.06 361 HIS A CA 1
ATOM 2693 C C . HIS A 1 361 ? 29.471 -21.648 -18.966 1.00 67.06 361 HIS A C 1
ATOM 2695 O O . HIS A 1 361 ? 29.492 -22.836 -18.652 1.00 67.06 361 HIS A O 1
ATOM 2701 N N . LEU A 1 362 ? 28.598 -20.802 -18.407 1.00 60.19 362 LEU A N 1
ATOM 2702 C CA . LEU A 1 362 ? 27.614 -21.179 -17.379 1.00 60.19 362 LEU A CA 1
ATOM 2703 C C . LEU A 1 362 ? 26.349 -21.836 -17.960 1.00 60.19 362 LEU A C 1
ATOM 2705 O O . LEU A 1 362 ? 25.608 -22.487 -17.229 1.00 60.19 362 LEU A O 1
ATOM 2709 N N . VAL A 1 363 ? 26.102 -21.666 -19.261 1.00 58.59 363 VAL A N 1
ATOM 2710 C CA . VAL A 1 363 ? 24.961 -22.228 -19.999 1.00 58.59 363 VAL A CA 1
ATOM 2711 C C . VAL A 1 363 ? 25.505 -23.020 -21.188 1.00 58.59 363 VAL A C 1
ATOM 2713 O O . VAL A 1 363 ? 26.390 -22.533 -21.893 1.00 58.59 363 VAL A O 1
ATOM 2716 N N . GLU A 1 364 ? 25.001 -24.238 -21.424 1.00 64.81 364 GLU A N 1
ATOM 2717 C CA . GLU A 1 364 ? 25.370 -25.022 -22.609 1.00 64.81 364 GLU A CA 1
ATOM 2718 C C . GLU A 1 364 ? 25.026 -24.236 -23.882 1.00 64.81 364 GLU A C 1
ATOM 2720 O O . GLU A 1 364 ? 23.871 -23.874 -24.109 1.00 64.81 364 GLU A O 1
ATOM 2725 N N . GLY A 1 365 ? 26.020 -24.005 -24.746 1.00 57.34 365 GLY A N 1
ATOM 2726 C CA . GLY A 1 365 ? 25.859 -23.212 -25.973 1.00 57.34 365 GLY A CA 1
ATOM 2727 C C . GLY A 1 365 ? 24.773 -23.720 -26.933 1.00 57.34 365 GLY A C 1
ATOM 2728 O O . GLY A 1 365 ? 24.303 -22.954 -27.769 1.00 57.34 365 GLY A O 1
ATOM 2729 N N . LYS A 1 366 ? 24.320 -24.975 -26.781 1.00 57.47 366 LYS A N 1
ATOM 2730 C CA . LYS A 1 366 ? 23.160 -25.529 -27.498 1.00 57.47 366 LYS A CA 1
ATOM 2731 C C . LYS A 1 366 ? 21.856 -24.788 -27.186 1.00 57.47 366 LYS A C 1
ATOM 2733 O O . LYS A 1 366 ? 21.116 -24.489 -28.111 1.00 57.47 366 LYS A O 1
ATOM 2738 N N . LEU A 1 367 ? 21.608 -24.420 -25.925 1.00 58.03 367 LEU A N 1
ATOM 2739 C CA . LEU A 1 367 ? 20.365 -23.748 -25.521 1.00 58.03 367 LEU A CA 1
ATOM 2740 C C . LEU A 1 367 ? 20.270 -22.320 -26.090 1.00 58.03 367 LEU A C 1
ATOM 2742 O O . LEU A 1 367 ? 19.193 -21.848 -26.442 1.00 58.03 367 LEU A O 1
ATOM 2746 N N . TYR A 1 368 ? 21.414 -21.637 -26.204 1.00 57.72 368 TYR A N 1
ATOM 2747 C C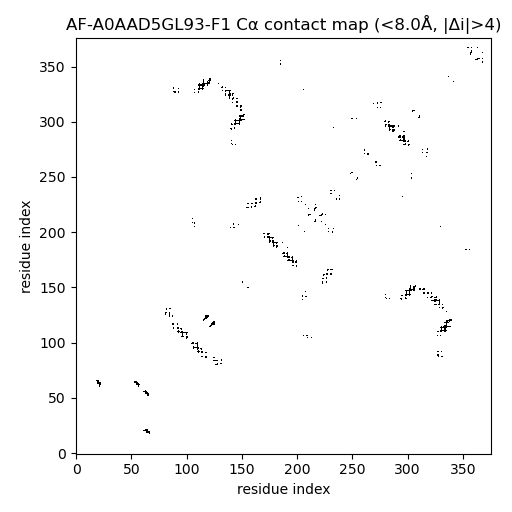A . TYR A 1 368 ? 21.509 -20.302 -26.802 1.00 57.72 368 TYR A CA 1
ATOM 2748 C C . TYR A 1 368 ? 21.290 -20.339 -28.323 1.00 57.72 368 TYR A C 1
ATOM 2750 O O . TYR A 1 368 ? 20.635 -19.456 -28.875 1.00 57.72 368 TYR A O 1
ATOM 2758 N N . PHE A 1 369 ? 21.807 -21.373 -28.997 1.00 58.41 369 PHE A N 1
ATOM 2759 C CA . PHE A 1 369 ? 21.597 -21.578 -30.432 1.00 58.41 369 PHE A CA 1
ATOM 2760 C C . PHE A 1 369 ? 20.157 -21.990 -30.766 1.00 58.41 369 PHE A C 1
ATOM 2762 O O . PHE A 1 369 ? 19.605 -21.454 -31.722 1.00 58.41 369 PHE A O 1
ATOM 2769 N N . ASP A 1 370 ? 19.521 -22.852 -29.967 1.00 58.66 370 ASP A N 1
ATOM 2770 C CA . ASP A 1 370 ? 18.121 -23.254 -30.183 1.00 58.66 370 ASP A CA 1
ATOM 2771 C C . ASP A 1 370 ? 17.145 -22.071 -30.021 1.00 58.66 370 ASP A C 1
ATOM 2773 O O . ASP A 1 370 ? 16.216 -21.927 -30.812 1.00 58.66 370 ASP A O 1
ATOM 2777 N N . LEU A 1 371 ? 17.394 -21.156 -29.073 1.00 59.28 371 LEU A N 1
ATOM 2778 C CA . LEU A 1 371 ? 16.594 -19.930 -28.898 1.00 59.28 371 LEU A CA 1
ATOM 2779 C C . LEU A 1 371 ? 16.722 -18.932 -30.062 1.00 59.28 371 LEU A C 1
ATOM 2781 O O . LEU A 1 371 ? 15.801 -18.153 -30.307 1.00 59.28 371 LEU A O 1
ATOM 2785 N N . LEU A 1 372 ? 17.857 -18.930 -30.766 1.00 59.03 372 LEU A N 1
ATOM 2786 C CA . LEU A 1 372 ? 18.079 -18.090 -31.948 1.00 59.03 372 LEU A CA 1
ATOM 2787 C C . LEU A 1 372 ? 17.625 -18.767 -33.251 1.00 59.03 372 LEU A C 1
ATOM 2789 O O . LEU A 1 372 ? 17.317 -18.067 -34.214 1.00 59.03 372 LEU A O 1
ATOM 2793 N N . SER A 1 373 ? 17.573 -20.102 -33.289 1.00 49.09 373 SER A N 1
ATOM 2794 C CA . SER A 1 373 ? 17.263 -20.868 -34.500 1.00 49.09 373 SER A CA 1
ATOM 2795 C C . SER A 1 373 ? 15.768 -20.982 -34.814 1.00 49.09 373 SER A C 1
ATOM 2797 O O . SER A 1 373 ? 15.440 -21.316 -35.947 1.00 49.09 373 SER A O 1
ATOM 2799 N N . ASP A 1 374 ? 14.860 -20.661 -33.885 1.00 47.34 374 ASP A N 1
ATOM 2800 C CA . ASP A 1 374 ? 13.400 -20.705 -34.126 1.00 47.34 374 ASP A CA 1
ATOM 2801 C C . ASP A 1 374 ? 12.867 -19.480 -34.917 1.00 47.34 374 ASP A C 1
ATOM 2803 O O . ASP A 1 374 ? 11.666 -19.238 -35.022 1.00 47.34 374 ASP A O 1
ATOM 2807 N N . LYS A 1 375 ? 13.776 -18.663 -35.475 1.00 46.59 375 LYS A N 1
ATOM 2808 C CA . LYS A 1 375 ? 13.486 -17.513 -36.355 1.00 46.59 375 LYS A CA 1
ATOM 2809 C C . LYS A 1 375 ? 14.291 -17.523 -37.667 1.00 46.59 375 LYS A C 1
ATOM 2811 O O . LYS A 1 375 ? 14.565 -16.451 -38.209 1.00 46.59 375 LYS A O 1
ATOM 2816 N N . ALA A 1 376 ? 14.683 -18.696 -38.166 1.00 37.22 376 ALA A N 1
ATOM 2817 C CA . ALA A 1 376 ? 15.297 -18.836 -39.492 1.00 37.22 376 ALA A CA 1
ATOM 2818 C C . ALA A 1 376 ? 14.314 -19.414 -40.514 1.00 37.22 376 ALA A C 1
ATOM 2820 O O . ALA A 1 376 ? 13.735 -20.486 -40.228 1.00 37.22 376 ALA A O 1
#

Secondary structure (DSSP, 8-state):
----------TTS------PEEP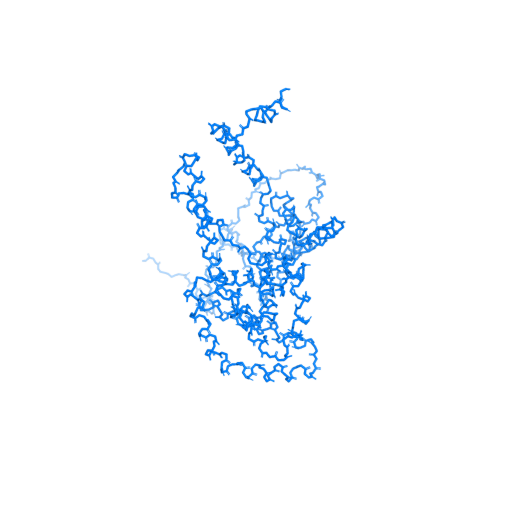--------------GGGSS-------------EE-TT--EEE-S----SS------HHHHHHHHHHHHHHHHHHHHHHHTTS-HHHHHHHHHHHHSTTTT---S-HHHHHHHHHHHHHHHHHHHHHHS-HHHHHHHHHHHHHHHHHHHHHHHHHHHHHHHHTTS-HHHHHHHHHHHT---HHHHHHHHHHTT-TTSHHHHHHHHHHHHHHS-HHHHHHHHHHHHHHHHHHHHHHHHHHHHHHTT-HHHHHHHHHHHHHHHHHHHHHTT--HHHHHHHHHHHHHTSTTHHHHHHHHHHHHHHHHHHHHHHHHHT--HHHHHHHHHHHHHHHHHHHHHTT-S-HHHHHHHHHTT-

Radius of gyration: 30.08 Å; Cα contacts (8 Å, |Δi|>4): 401; chains: 1; bounding box: 59×96×76 Å

Organism: Ambrosia artemisiifolia (NCBI:txid4212)

pLDDT: mean 73.06, std 19.88, range [23.25, 96.38]

Solvent-accessible surface area (backbone atoms only — not comparable to full-atom values): 20868 Å² total; per-residue (Å²): 138,85,81,89,84,83,77,87,78,69,88,82,63,93,75,76,91,69,82,73,53,77,71,79,89,82,91,83,88,86,87,88,78,93,75,92,60,82,73,62,80,79,57,85,73,76,85,73,73,89,68,82,73,76,62,48,69,47,101,83,74,47,53,33,48,79,81,71,81,80,61,97,55,88,75,83,79,75,64,62,62,59,53,50,38,51,50,52,51,51,53,38,18,50,52,26,20,51,55,23,46,75,70,75,42,65,41,65,58,14,10,23,52,26,15,20,43,40,14,69,34,52,66,50,71,47,83,57,59,70,61,51,39,60,61,15,50,53,5,47,30,38,45,32,18,47,46,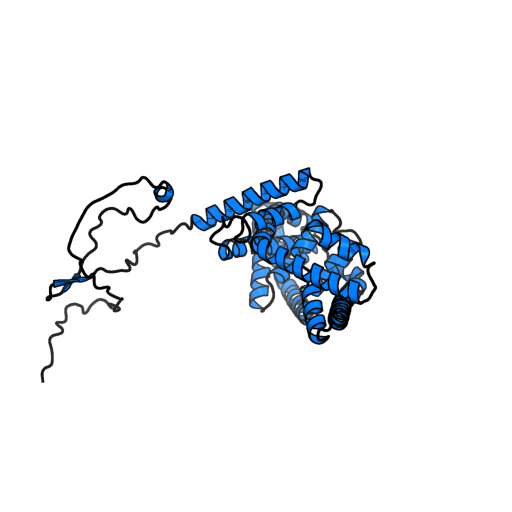13,27,74,46,41,72,71,60,47,63,73,38,40,67,61,11,54,52,47,41,53,48,49,37,51,47,36,18,50,52,31,15,50,51,23,44,76,72,74,46,56,42,70,59,15,31,54,51,10,55,59,70,47,62,74,64,54,66,62,56,49,53,51,30,56,77,64,71,31,51,86,39,75,68,34,43,31,51,52,40,21,43,59,54,65,78,25,64,72,69,59,45,53,56,47,54,52,52,45,56,58,48,40,72,66,48,42,65,56,52,49,55,50,51,56,60,36,57,74,73,38,70,68,62,33,39,51,52,52,51,51,49,28,50,51,38,11,52,54,24,40,77,72,78,40,55,44,51,58,17,7,22,48,41,13,36,64,44,27,78,41,95,56,19,65,65,51,41,67,56,43,46,65,59,22,56,54,28,35,45,44,26,37,13,44,57,15,25,71,39,41,51,63,63,51,53,51,49,53,49,52,51,50,50,52,50,50,55,51,36,42,74,69,69,76,41,67,67,64,63,62,48,56,71,59,53,83,78,116

Nearest PDB structures (foldseek):
  4bwz-assembly1_A  TM=7.564E-01  e=1.692E-07  Thermus thermophilus
  8by2-assembly1_A  TM=6.957E-01  e=4.884E-07  Escherichia coli
  8by2-assembly1_B  TM=6.773E-01  e=6.091E-07  Escherichia coli
  5bz2-assembly1_A-2  TM=6.815E-01  e=2.099E-06  Thermus thermophilus
  9emb-assembly1_B  TM=6.476E-01  e=5.335E-07  Escherichia coli

InterPro domains:
  IPR006153 Cation/H+ exchanger, transmembrane domain [PF00999] (90-246)
  IPR038770 Sodium/solute symporter superfamily [G3DSA:1.20.1530.20] (80-341)
  IPR045158 K(+) efflux antiporter 4/5/6-like [PTHR16254] (2-246)

Mean predicted aligned error: 15.42 Å

Foldseek 3Di:
DDDDDPPPPPPPDPDDDDDKDWDDDDDDDDDDDDDDDPVVVPPPPDPPPDPPQDWDQDPVRTTIGDPDDPDPDPDPPDPVLLVVQLVQLLVLLVVLLVVCVVVVHHSLVRLLQSLLCCAPLHPPVRDPLVSLLVLLVVLLLLLLLLLLLVDAPVLLVVLVVVLVVVLVCLLVVLLVVQLVLCVLLVHHSVVSSVVSNVVSQDDLLVVSSVCVSVVNCPPPVNSSVNSNNLCRLDVVVRVVVVVVVCVVVCVPVVVVLVVVLVVQVVPDLVSNLVSLSVQSQVQLVVQVVVVHHSSNSSNVSSNSCNVDPCSVVNSVSSVVVNVSSSSSNSSSNSSPDNPVVVVVVVVVVVLSSVVSCVVVVVDDVVVVVVVVVVVD

Sequence (376 aa):
NDAGSFNNSVAGQQAVLETVARVKSKKNDTKDDKSFQLHHVFNIDNDNGAEETPTLIDRKDNVFIISNFKSKYPVLQLDLRLISDLVVVIVSATCGGIAFACAGQPVFTGYLLAGSIVGPGGLDVVSELVQVETVAQFGVIFLLFALGLEFSMAKLKVVRAVAVLGGLLQSLLFMCVCGIAAALCGGKSSEGVFVGVLLSMSSTAVVLKFLMEKNSVNALHGQVTIGTLILQLVRLVTLVAFLAALSVLSRTGLPWFLKLMINLSSQTNELYQLASVAFCLLVAWSSDKLGLSLELGSFAAGVMISTTDLAQHTLEQVEPIRNFFAALFLASIGMLIHVGMSLAQIGEFAFVLLSRASNLHLVEGKLYFDLLSDKA